Protein 2XN2 (pdb70)

GO terms:
  GO:0016052 carbohydrate catabolic process (P, IDA)
  GO:0004557 alpha-galactosidase activity (F, IDA)
  GO:1901545 response to raffinose (P, IEP)
  GO:0051289 protein homotetramerization (P, IDA)

Organism: Lactobacillus acidophilus (strain ATCC 700396 / NCK56 / N2 / NCFM) (NCBI:txid272621)

B-factor: mean 16.44, std 12.88, range [2.27, 115.55]

CATH classification: 2.70.98.60 (+2 more: 3.20.20.70, 2.60.40.1180)

InterPro domains:
  IPR000111 Glycoside hydrolase family 27/36, conserved site [PS00512] (363-378)
  IPR002252 Glycoside hydrolase family 36 [PIRSF005536] (5-730)
  IPR002252 Glycoside hydrolase family 36 [PR00743] (245-260)
  IPR002252 Glycoside hydrolase family 36 [PR00743] (296-316)
  IPR002252 Glycoside hydrolase family 36 [PR00743] (334-348)
  IPR002252 Glycoside hydrolase family 36 [PR00743] (362-377)
  IPR002252 Glycoside hydrolase family 36 [PR00743] (412-434)
  IPR002252 Glycoside hydrolase family 36 [PR00743] (470-485)
  IPR002252 Glycoside hydrolase family 36 [PR00743] (524-540)
  IPR002252 Glycoside hydrolase family 36 [PR00743] (549-565)
  IPR002252 Glycoside hydrolase family 36 [cd14791] (333-631)
  IPR013780 Glycosyl hydrolase, all-beta [G3DSA:2.60.40.1180] (637-732)
  IPR013785 Aldolase-type TIM barrel [G3DSA:3.20.20.70] (314-636)
  IPR017853 Glycoside hydrolase superfamily [SSF51445] (329-668)
  IPR031704 Glycosyl hydrolase family 36, N-terminal [PF16875] (32-289)
  IPR031705 Glycosyl hydrolase family 36, C-terminal [PF16874] (651-728)
  IPR038417 Alpha-galactosidase, N-terminal domain superfamily [G3DSA:2.70.98.60] (1-313)
  IPR050985 Alpha-glycosidase and related enzymes [PTHR43053] (74-631)

Structure (mmCIF, N/CA/C/O backbone):
data_2XN2
#
_entry.id   2XN2
#
_cell.length_a   91.610
_cell.length_b   126.700
_cell.length_c   148.360
_cell.angle_alpha   90.00
_cell.angle_beta   90.00
_cell.angle_gamma   90.00
#
_symmetry.space_group_name_H-M   'I 2 2 2'
#
loop_
_entity.id
_entity.type
_entity.pdbx_description
1 polymer ALPHA-GALACTOSIDASE
2 non-polymer alpha-D-galactopyranose
3 non-polymer IMIDAZOLE
4 non-polymer GLYCEROL
5 water water
#
loop_
_atom_site.group_PDB
_atom_site.id
_atom_site.type_symbol
_atom_site.label_atom_id
_atom_site.label_alt_id
_atom_site.label_comp_id
_atom_site.label_asym_id
_atom_site.label_entity_id
_atom_site.label_seq_id
_atom_site.pdbx_PDB_ins_code
_atom_site.Cartn_x
_atom_site.Cartn_y
_atom_site.Cartn_z
_atom_site.occupancy
_atom_site.B_iso_or_equiv
_atom_site.auth_seq_id
_atom_site.auth_comp_id
_atom_site.auth_asym_id
_atom_site.auth_atom_id
_atom_site.pdbx_PDB_model_num
ATOM 1 N N . ASN A 1 4 ? -6.508 23.758 -24.404 1.00 44.65 4 ASN A N 1
ATOM 2 C CA . ASN A 1 4 ? -5.193 23.903 -23.793 1.00 39.57 4 ASN A CA 1
ATOM 3 C C . ASN A 1 4 ? -5.119 25.273 -23.085 1.00 19.94 4 ASN A C 1
ATOM 4 O O . ASN A 1 4 ? -5.760 25.453 -22.064 1.00 24.65 4 ASN A O 1
ATOM 14 N N . LEU A 1 5 ? -4.346 26.228 -23.602 1.00 9.91 5 LEU A N 1
ATOM 15 C CA . LEU A 1 5 ? -4.233 27.527 -22.932 1.00 10.03 5 LEU A CA 1
ATOM 16 C C . LEU A 1 5 ? -5.234 28.559 -23.446 1.00 13.17 5 LEU A C 1
ATOM 17 O O . LEU A 1 5 ? -5.505 29.569 -22.779 1.00 13.97 5 LEU A O 1
ATOM 33 N N . ILE A 1 6 ? -5.756 28.333 -24.634 1.00 8.53 6 ILE A N 1
ATOM 34 C CA . ILE A 1 6 ? -6.634 29.312 -25.272 1.00 8.50 6 ILE A CA 1
ATOM 35 C C . ILE A 1 6 ? -7.909 28.639 -25.736 1.00 12.70 6 ILE A C 1
ATOM 36 O O . ILE A 1 6 ? -7.851 27.601 -26.404 1.00 13.53 6 ILE A O 1
ATOM 52 N N . LYS A 1 7 ? -9.046 29.227 -25.365 1.00 7.15 7 LYS A N 1
ATOM 53 C CA . LYS A 1 7 ? -10.369 28.714 -25.744 1.00 10.33 7 LYS A CA 1
ATOM 54 C C . LYS A 1 7 ? -11.191 29.819 -26.405 1.00 12.14 7 LYS A C 1
ATOM 55 O O . LYS A 1 7 ? -11.147 30.983 -25.990 1.00 12.10 7 LYS A O 1
ATOM 74 N N . PHE A 1 8 ? -11.977 29.439 -27.400 1.00 10.28 8 PHE A N 1
ATOM 75 C CA . PHE A 1 8 ? -13.002 30.318 -27.965 1.00 9.60 8 PHE A CA 1
ATOM 76 C C . PHE A 1 8 ? -14.357 29.662 -27.773 1.00 12.63 8 PHE A C 1
ATOM 77 O O . PHE A 1 8 ? -14.567 28.533 -28.199 1.00 12.00 8 PHE A O 1
ATOM 94 N N . ASP A 1 9 ? -15.270 30.380 -27.108 1.00 9.65 9 ASP A N 1
ATOM 95 C CA . ASP A 1 9 ? -16.643 29.953 -26.901 1.00 11.49 9 ASP A CA 1
ATOM 96 C C . ASP A 1 9 ? -17.473 30.648 -27.955 1.00 13.47 9 ASP A C 1
ATOM 97 O O . ASP A 1 9 ? -17.701 31.863 -27.867 1.00 12.61 9 ASP A O 1
ATOM 106 N N . ASP A 1 10 ? -17.918 29.862 -28.950 1.00 12.45 10 ASP A N 1
ATOM 107 C CA . ASP A 1 10 ? -18.623 30.407 -30.088 1.00 18.49 10 ASP A CA 1
ATOM 108 C C . ASP A 1 10 ? -20.099 30.743 -29.785 1.00 17.42 10 ASP A C 1
ATOM 109 O O . ASP A 1 10 ? -20.764 31.377 -30.590 1.00 24.26 10 ASP A O 1
ATOM 118 N N . GLN A 1 11 ? -20.586 30.370 -28.617 1.00 15.26 11 GLN A N 1
ATOM 119 C CA . GLN A 1 11 ? -21.939 30.755 -28.225 1.00 19.25 11 GLN A CA 1
ATOM 120 C C . GLN A 1 11 ? -21.958 32.147 -27.614 1.00 19.78 11 GLN A C 1
ATOM 121 O O . GLN A 1 11 ? -22.745 32.997 -28.029 1.00 21.10 11 GLN A O 1
ATOM 135 N N . ASN A 1 12 ? -21.099 32.408 -26.634 1.00 16.10 12 ASN A N 1
ATOM 136 C CA A ASN A 1 12 ? -21.093 33.739 -26.031 0.45 14.24 12 ASN A CA 1
ATOM 137 C CA B ASN A 1 12 ? -21.071 33.719 -26.012 0.55 13.97 12 ASN A CA 1
ATOM 138 C C . ASN A 1 12 ? -20.069 34.672 -26.659 1.00 13.16 12 ASN A C 1
ATOM 139 O O . ASN A 1 12 ? -19.990 35.836 -26.278 1.00 13.68 12 ASN A O 1
ATOM 160 N N . LYS A 1 13 ? -19.326 34.156 -27.626 1.00 10.81 13 LYS A N 1
ATOM 161 C CA . LYS A 1 13 ? -18.349 34.922 -28.396 1.00 10.22 13 LYS A CA 1
ATOM 162 C C . LYS A 1 13 ? -17.245 35.503 -27.488 1.00 8.83 13 LYS A C 1
ATOM 163 O O . LYS A 1 13 ? -16.923 36.668 -27.570 1.00 11.67 13 LYS A O 1
ATOM 182 N N . VAL A 1 14 ? -16.662 34.645 -26.666 1.00 7.20 14 VAL A N 1
ATOM 183 C CA . VAL A 1 14 ? -15.642 35.019 -25.691 1.00 7.56 14 VAL A CA 1
ATOM 184 C C . VAL A 1 14 ? -14.383 34.183 -25.904 1.00 11.56 14 VAL A C 1
ATOM 185 O O . VAL A 1 14 ? -14.469 32.962 -26.075 1.00 10.16 14 VAL A O 1
ATOM 198 N N . PHE A 1 15 ? -13.237 34.860 -25.965 1.00 8.32 15 PHE A N 1
ATOM 199 C CA . PHE A 1 15 ? -11.935 34.228 -26.031 1.00 6.74 15 PHE A CA 1
ATOM 200 C C . PHE A 1 15 ? -11.296 34.285 -24.635 1.00 7.71 15 PHE A C 1
ATOM 201 O O . PHE A 1 15 ? -11.330 35.327 -23.973 1.00 8.61 15 PHE A O 1
ATOM 218 N N . HIS A 1 16 ? -10.699 33.193 -24.208 1.00 8.14 16 HIS A N 1
ATOM 219 C CA . HIS A 1 16 ? -10.094 33.097 -22.856 1.00 8.14 16 HIS A CA 1
ATOM 220 C C . HIS A 1 16 ? -8.722 32.520 -23.003 1.00 10.00 16 HIS A C 1
ATOM 221 O O . HIS A 1 16 ? -8.586 31.379 -23.395 1.00 9.12 16 HIS A O 1
ATOM 234 N N . LEU A 1 17 ? -7.688 33.307 -22.682 1.00 8.74 17 LEU A N 1
ATOM 235 C CA . LEU A 1 17 ? -6.345 32.801 -22.598 1.00 9.99 17 LEU A CA 1
ATOM 236 C C . LEU A 1 17 ? -6.059 32.588 -21.113 1.00 10.08 17 LEU A C 1
ATOM 237 O O . LEU A 1 17 ? -6.184 33.525 -20.323 1.00 9.03 17 LEU A O 1
ATOM 253 N N . HIS A 1 18 ? -5.681 31.382 -20.713 1.00 9.74 18 HIS A N 1
ATOM 254 C CA . HIS A 1 18 ? -5.380 31.186 -19.306 1.00 9.59 18 HIS A CA 1
ATOM 255 C C . HIS A 1 18 ? -4.395 30.091 -18.989 1.00 8.04 18 HIS A C 1
ATOM 256 O O . HIS A 1 18 ? -4.182 29.152 -19.781 1.00 11.06 18 HIS A O 1
ATOM 269 N N . ASN A 1 19 ? -3.722 30.285 -17.861 1.00 9.29 19 ASN A N 1
ATOM 270 C CA . ASN A 1 19 ? -2.836 29.268 -17.318 1.00 9.41 19 ASN A CA 1
ATOM 271 C C . ASN A 1 19 ? -3.059 29.248 -15.801 1.00 10.65 19 ASN A C 1
ATOM 272 O O . ASN A 1 19 ? -4.081 29.746 -15.338 1.00 10.26 19 ASN A O 1
ATOM 283 N N . LYS A 1 20 ? -2.150 28.663 -15.022 1.00 11.92 20 LYS A N 1
ATOM 284 C CA . LYS A 1 20 ? -2.368 28.633 -13.574 1.00 13.23 20 LYS A CA 1
ATOM 285 C C . LYS A 1 20 ? -2.231 30.000 -12.900 1.00 15.47 20 LYS A C 1
ATOM 286 O O . LYS A 1 20 ? -2.708 30.168 -11.766 1.00 13.41 20 LYS A O 1
ATOM 305 N N . GLN A 1 21 ? -1.569 30.961 -13.558 1.00 8.90 21 GLN A N 1
ATOM 306 C CA . GLN A 1 21 ? -1.302 32.267 -12.994 1.00 9.44 21 GLN A CA 1
ATOM 307 C C . GLN A 1 21 ? -2.264 33.371 -13.449 1.00 9.80 21 GLN A C 1
ATOM 308 O O . GLN A 1 21 ? -2.669 34.207 -12.631 1.00 11.60 21 GLN A O 1
ATOM 322 N N . ILE A 1 22 ? -2.591 33.396 -14.748 1.00 7.83 22 ILE A N 1
ATOM 323 C CA . ILE A 1 22 ? -3.318 34.526 -15.329 1.00 7.68 22 ILE A CA 1
ATOM 324 C C . ILE A 1 22 ? -4.493 34.091 -16.192 1.00 6.79 22 ILE A C 1
ATOM 325 O O . ILE A 1 22 ? -4.505 32.966 -16.722 1.00 7.34 22 ILE A O 1
ATOM 341 N N . SER A 1 23 ? -5.487 34.979 -16.307 1.00 7.87 23 SER A N 1
ATOM 342 C CA . SER A 1 23 ? -6.533 34.905 -17.319 1.00 7.60 23 SER A CA 1
ATOM 343 C C . SER A 1 23 ? -6.577 36.235 -18.077 1.00 10.00 23 SER A C 1
ATOM 344 O O . SER A 1 23 ? -6.349 37.303 -17.468 1.00 8.36 23 SER A O 1
ATOM 352 N N . TYR A 1 24 ? -6.853 36.147 -19.379 1.00 7.69 24 TYR A N 1
ATOM 353 C CA . TYR A 1 24 ? -7.091 37.287 -20.248 1.00 7.55 24 TYR A CA 1
ATOM 354 C C . TYR A 1 24 ? -8.355 36.950 -21.011 1.00 9.17 24 TYR A C 1
ATOM 355 O O . TYR A 1 24 ? -8.436 35.892 -21.656 1.00 8.89 24 TYR A O 1
ATOM 373 N N . LEU A 1 25 ? -9.358 37.816 -20.899 1.00 7.70 25 LEU A N 1
ATOM 374 C CA . LEU A 1 25 ? -10.672 37.603 -21.514 1.00 7.90 25 LEU A CA 1
ATOM 375 C C . LEU A 1 25 ? -11.019 38.760 -22.436 1.00 8.48 25 LEU A C 1
ATOM 376 O O . LEU A 1 25 ? -10.878 39.942 -22.049 1.00 7.70 25 LEU A O 1
ATOM 392 N N . LEU A 1 26 ? -11.430 38.425 -23.656 1.00 7.11 26 LEU A N 1
ATOM 393 C CA . LEU A 1 26 ? -11.959 39.411 -24.596 1.00 8.45 26 LEU A CA 1
ATOM 394 C C . LEU A 1 26 ? -13.197 38.852 -25.272 1.00 8.11 26 LEU A C 1
ATOM 395 O O . LEU A 1 26 ? -13.392 37.645 -25.302 1.00 8.06 26 LEU A O 1
ATOM 411 N N . SER A 1 27 ? -14.015 39.727 -25.835 1.00 7.00 27 SER A N 1
ATOM 412 C CA . SER A 1 27 ? -15.247 39.268 -26.459 1.00 5.56 27 SER A CA 1
ATOM 413 C C . SER A 1 27 ? -15.568 39.988 -27.755 1.00 7.61 27 SER A C 1
ATOM 414 O O . SER A 1 27 ? -14.988 41.029 -28.064 1.00 8.56 27 SER A O 1
ATOM 422 N N . ILE A 1 28 ? -16.505 39.417 -28.512 1.00 7.56 28 ILE A N 1
ATOM 423 C CA . ILE A 1 28 ? -17.028 40.082 -29.695 1.00 7.57 28 ILE A CA 1
ATOM 424 C C . ILE A 1 28 ? -18.367 40.705 -29.300 1.00 11.66 28 ILE A C 1
ATOM 425 O O . ILE A 1 28 ? -19.349 39.991 -29.057 1.00 11.74 28 ILE A O 1
ATOM 441 N N . GLU A 1 29 ? -18.412 42.035 -29.277 1.00 10.33 29 GLU A N 1
ATOM 442 C CA . GLU A 1 29 ? -19.605 42.808 -28.899 1.00 8.55 29 GLU A CA 1
ATOM 443 C C . GLU A 1 29 ? -20.369 43.297 -30.156 1.00 9.13 29 GLU A C 1
ATOM 444 O O . GLU A 1 29 ? -19.965 43.032 -31.296 1.00 9.96 29 GLU A O 1
ATOM 456 N N . ASP A 1 30 ? -21.461 44.015 -29.941 1.00 10.46 30 ASP A N 1
ATOM 457 C CA . ASP A 1 30 ? -22.272 44.538 -31.037 1.00 10.27 30 ASP A CA 1
ATOM 458 C C . ASP A 1 30 ? -21.429 45.173 -32.138 1.00 11.73 30 ASP A C 1
ATOM 459 O O . ASP A 1 30 ? -20.436 45.864 -31.855 1.00 10.38 30 ASP A O 1
ATOM 468 N N . GLY A 1 31 ? -21.847 44.977 -33.395 1.00 10.70 31 GLY A N 1
ATOM 469 C CA . GLY A 1 31 ? -21.130 45.528 -34.527 1.00 13.38 31 GLY A CA 1
ATOM 470 C C . GLY A 1 31 ? -19.762 44.932 -34.760 1.00 10.68 31 GLY A C 1
ATOM 471 O O . GLY A 1 31 ? -18.920 45.555 -35.431 1.00 11.75 31 GLY A O 1
ATOM 475 N N . GLY A 1 32 ? -19.529 43.744 -34.221 1.00 10.95 32 GLY A N 1
ATOM 476 C CA . GLY A 1 32 ? -18.247 43.082 -34.351 1.00 9.04 32 GLY A CA 1
ATOM 477 C C . GLY A 1 32 ? -17.144 43.842 -33.647 1.00 11.12 32 GLY A C 1
ATOM 478 O O . GLY A 1 32 ? -16.006 43.894 -34.117 1.00 9.64 32 GLY A O 1
ATOM 482 N N . THR A 1 33 ? -17.470 44.481 -32.527 1.00 8.28 33 THR A N 1
ATOM 483 C CA . THR A 1 33 ? -16.506 45.319 -31.843 1.00 7.72 33 THR A CA 1
ATOM 484 C C . THR A 1 33 ? -15.728 44.447 -30.841 1.00 9.96 33 THR A C 1
ATOM 485 O O . THR A 1 33 ? -16.335 43.780 -30.014 1.00 11.78 33 THR A O 1
ATOM 496 N N . LEU A 1 34 ? -14.403 44.454 -30.912 1.00 9.16 34 LEU A N 1
ATOM 497 C CA . LEU A 1 34 ? -13.603 43.597 -30.050 1.00 7.59 34 LEU A CA 1
ATOM 498 C C . LEU A 1 34 ? -13.367 44.265 -28.695 1.00 8.07 34 LEU A C 1
ATOM 499 O O . LEU A 1 34 ? -12.660 45.248 -28.599 1.00 9.16 34 LEU A O 1
ATOM 515 N N . SER A 1 35 ? -13.930 43.654 -27.659 1.00 7.11 35 SER A N 1
ATOM 516 C CA . SER A 1 35 ? -14.015 44.266 -26.337 1.00 7.02 35 SER A CA 1
ATOM 517 C C . SER A 1 35 ? -13.042 43.619 -25.377 1.00 10.37 35 SER A C 1
ATOM 518 O O . SER A 1 35 ? -12.873 42.399 -25.351 1.00 11.46 35 SER A O 1
ATOM 526 N N . HIS A 1 36 ? -12.421 44.440 -24.543 1.00 8.11 36 HIS A N 1
ATOM 527 C CA . HIS A 1 36 ? -11.539 43.919 -23.508 1.00 8.67 36 HIS A CA 1
ATOM 528 C C . HIS A 1 36 ? -12.310 43.691 -22.220 1.00 10.82 36 HIS A C 1
ATOM 529 O O . HIS A 1 36 ? -12.922 44.646 -21.684 1.00 9.06 36 HIS A O 1
ATOM 542 N N . LEU A 1 37 ? -12.301 42.455 -21.712 1.00 8.31 37 LEU A N 1
ATOM 543 C CA . LEU A 1 37 ? -13.026 42.156 -20.482 1.00 7.65 37 LEU A CA 1
ATOM 544 C C . LEU A 1 37 ? -12.168 42.142 -19.224 1.00 8.93 37 LEU A C 1
ATOM 545 O O . LEU A 1 37 ? -12.578 42.707 -18.174 1.00 8.04 37 LEU A O 1
ATOM 561 N N . TYR A 1 38 ? -10.996 41.526 -19.298 1.00 9.23 38 TYR A N 1
ATOM 562 C CA . TYR A 1 38 ? -10.221 41.257 -18.086 1.00 8.81 38 TYR A CA 1
ATOM 563 C C . TYR A 1 38 ? -8.831 40.769 -18.380 1.00 9.87 38 TYR A C 1
ATOM 564 O O . TYR A 1 38 ? -8.610 40.026 -19.327 1.00 8.83 38 TYR A O 1
ATOM 582 N N . PHE A 1 39 ? -7.892 41.184 -17.546 1.00 8.06 39 PHE A N 1
ATOM 583 C CA . PHE A 1 39 ? -6.557 40.588 -17.469 1.00 6.61 39 PHE A CA 1
ATOM 584 C C . PHE A 1 39 ? -6.169 40.647 -16.009 1.00 6.79 39 PHE A C 1
ATOM 585 O O . PHE A 1 39 ? -6.276 41.684 -15.370 1.00 8.45 39 PHE A O 1
ATOM 602 N N . GLY A 1 40 ? -5.730 39.529 -15.469 1.00 7.02 40 GLY A N 1
ATOM 603 C CA . GLY A 1 40 ? -5.421 39.458 -14.044 1.00 9.93 40 GLY A CA 1
ATOM 604 C C . GLY A 1 40 ? -5.252 38.044 -13.597 1.00 8.78 40 GLY A C 1
ATOM 605 O O . GLY A 1 40 ? -4.949 37.153 -14.394 1.00 9.56 40 GLY A O 1
ATOM 609 N N . GLY A 1 41 ? -5.447 37.789 -12.302 1.00 8.07 41 GLY A N 1
ATOM 610 C CA . GLY A 1 41 ? -5.296 36.445 -11.789 1.00 7.52 41 GLY A CA 1
ATOM 611 C C . GLY A 1 41 ? -6.227 35.445 -12.492 1.00 8.05 41 GLY A C 1
ATOM 612 O O . GLY A 1 41 ? -7.338 35.800 -12.919 1.00 9.17 41 GLY A O 1
ATOM 616 N N . ALA A 1 42 ? -5.788 34.192 -12.608 1.00 7.91 42 ALA A N 1
ATOM 617 C CA . ALA A 1 42 ? -6.533 33.175 -13.351 1.00 9.99 42 ALA A CA 1
ATOM 618 C C . ALA A 1 42 ? -7.898 32.835 -12.770 1.00 9.00 42 ALA A C 1
ATOM 619 O O . ALA A 1 42 ? -8.087 32.788 -11.548 1.00 11.67 42 ALA A O 1
ATOM 626 N N . VAL A 1 43 ? -8.840 32.593 -13.678 1.00 7.93 43 VAL A N 1
ATOM 627 C CA . VAL A 1 43 ? -10.116 31.964 -13.331 1.00 9.28 43 VAL A CA 1
ATOM 628 C C . VAL A 1 43 ? -10.348 30.761 -14.245 1.00 11.85 43 VAL A C 1
ATOM 629 O O . VAL A 1 43 ? -9.885 30.736 -15.383 1.00 10.37 43 VAL A O 1
ATOM 642 N N . LYS A 1 44 ? -11.076 29.773 -13.744 1.00 9.92 44 LYS A N 1
ATOM 643 C CA . LYS A 1 44 ? -11.274 28.539 -14.512 1.00 11.51 44 LYS A CA 1
ATOM 644 C C . LYS A 1 44 ? -12.286 28.743 -15.644 1.00 12.85 44 LYS A C 1
ATOM 645 O O . LYS A 1 44 ? -12.155 28.148 -16.734 1.00 15.93 44 LYS A O 1
ATOM 664 N N . ASN A 1 45 ? -13.311 29.560 -15.399 1.00 11.99 45 ASN A N 1
ATOM 665 C CA . ASN A 1 45 ? -14.416 29.737 -16.322 1.00 12.40 45 ASN A CA 1
ATOM 666 C C . ASN A 1 45 ? -14.912 31.168 -16.313 1.00 14.76 45 ASN A C 1
ATOM 667 O O . ASN A 1 45 ? -14.544 31.954 -15.444 1.00 12.88 45 ASN A O 1
ATOM 678 N N . TYR A 1 46 ? -15.714 31.510 -17.311 1.00 13.70 46 TYR A N 1
ATOM 679 C CA . TYR A 1 46 ? -16.305 32.839 -17.429 1.00 10.39 46 TYR A CA 1
ATOM 680 C C . TYR A 1 46 ? -17.789 32.657 -17.747 1.00 16.52 46 TYR A C 1
ATOM 681 O O . TYR A 1 46 ? -18.149 31.806 -18.561 1.00 16.80 46 TYR A O 1
ATOM 699 N N . ASN A 1 47 ? -18.645 33.436 -17.077 1.00 11.21 47 ASN A N 1
ATOM 700 C CA . ASN A 1 47 ? -20.080 33.271 -17.206 1.00 11.97 47 ASN A CA 1
ATOM 701 C C . ASN A 1 47 ? -20.826 34.579 -17.481 1.00 11.67 47 ASN A C 1
ATOM 702 O O . ASN A 1 47 ? -21.880 34.838 -16.893 1.00 13.86 47 ASN A O 1
ATOM 713 N N . ASN A 1 48 ? -20.258 35.419 -18.354 1.00 10.38 48 ASN A N 1
ATOM 714 C CA . ASN A 1 48 ? -20.932 36.599 -18.922 1.00 12.55 48 ASN A CA 1
ATOM 715 C C . ASN A 1 48 ? -21.156 37.761 -17.960 1.00 11.34 48 ASN A C 1
ATOM 716 O O . ASN A 1 48 ? -21.836 38.735 -18.307 1.00 15.36 48 ASN A O 1
ATOM 727 N N . GLN A 1 49 ? -20.530 37.701 -16.792 1.00 9.26 49 GLN A N 1
ATOM 728 C CA . GLN A 1 49 ? -20.792 38.697 -15.762 1.00 10.04 49 GLN A CA 1
ATOM 729 C C . GLN A 1 49 ? -20.033 40.021 -15.984 1.00 12.57 49 GLN A C 1
ATOM 730 O O . GLN A 1 49 ? -20.207 40.959 -15.184 1.00 13.72 49 GLN A O 1
ATOM 744 N N . LEU A 1 50 ? -19.144 40.084 -16.991 1.00 9.52 50 LEU A N 1
ATOM 745 C CA . LEU A 1 50 ? -18.469 41.333 -17.320 1.00 10.22 50 LEU A CA 1
ATOM 746 C C . LEU A 1 50 ? -19.012 41.979 -18.591 1.00 11.39 50 LEU A C 1
ATOM 747 O O . LEU A 1 50 ? -18.399 42.892 -19.158 1.00 11.93 50 LEU A O 1
ATOM 763 N N . LYS A 1 51 ? -20.199 41.566 -18.994 1.00 10.14 51 LYS A N 1
ATOM 764 C CA . LYS A 1 51 ? -20.888 42.285 -20.072 1.00 12.31 51 LYS A CA 1
ATOM 765 C C . LYS A 1 51 ? -21.016 43.771 -19.667 1.00 12.42 51 LYS A C 1
ATOM 766 O O . LYS A 1 51 ? -21.528 44.094 -18.595 1.00 12.76 51 LYS A O 1
ATOM 785 N N . TYR A 1 52 ? -20.534 44.678 -20.513 1.00 11.43 52 TYR A N 1
ATOM 786 C CA . TYR A 1 52 ? -20.486 46.110 -20.154 1.00 10.46 52 TYR A CA 1
ATOM 787 C C . TYR A 1 52 ? -21.872 46.695 -20.028 1.00 10.31 52 TYR A C 1
ATOM 788 O O . TYR A 1 52 ? -22.739 46.431 -20.872 1.00 11.47 52 TYR A O 1
ATOM 806 N N . PRO A 1 53 ? -22.115 47.476 -18.965 1.00 9.73 53 PRO A N 1
ATOM 807 C CA . PRO A 1 53 ? -23.459 48.030 -18.855 1.00 12.25 53 PRO A CA 1
ATOM 808 C C . PRO A 1 53 ? -23.844 48.854 -20.080 1.00 10.58 53 PRO A C 1
ATOM 809 O O . PRO A 1 53 ? -23.019 49.562 -20.661 1.00 15.04 53 PRO A O 1
ATOM 820 N N . ARG A 1 54 ? -25.115 48.773 -20.435 1.00 12.34 54 ARG A N 1
ATOM 821 C CA . ARG A 1 54 ? -25.646 49.517 -21.589 1.00 12.17 54 ARG A CA 1
ATOM 822 C C . ARG A 1 54 ? -26.332 50.789 -21.105 1.00 13.34 54 ARG A C 1
ATOM 823 O O . ARG A 1 54 ? -27.383 50.756 -20.448 1.00 17.29 54 ARG A O 1
ATOM 844 N N . LEU A 1 55 ? -25.695 51.928 -21.350 1.00 12.10 55 LEU A N 1
ATOM 845 C CA . LEU A 1 55 ? -26.214 53.217 -20.907 1.00 12.32 55 LEU A CA 1
ATOM 846 C C . LEU A 1 55 ? -26.164 54.165 -22.097 1.00 9.47 55 LEU A C 1
ATOM 847 O O . LEU A 1 55 ? -25.217 54.131 -22.891 1.00 10.04 55 LEU A O 1
ATOM 863 N N . ASP A 1 56 ? -27.190 55.006 -22.209 1.00 8.99 56 ASP A N 1
ATOM 864 C CA . ASP A 1 56 ? -27.191 56.136 -23.149 1.00 9.13 56 ASP A CA 1
ATOM 865 C C . ASP A 1 56 ? -26.325 57.243 -22.544 1.00 10.36 56 ASP A C 1
ATOM 866 O O . ASP A 1 56 ? -26.715 57.919 -21.580 1.00 12.80 56 ASP A O 1
ATOM 875 N N . ARG A 1 57 ? -25.125 57.417 -23.112 1.00 8.04 57 ARG A N 1
ATOM 876 C CA . ARG A 1 57 ? -24.152 58.388 -22.618 1.00 8.40 57 ARG A CA 1
ATOM 877 C C . ARG A 1 57 ? -24.161 59.550 -23.602 1.00 10.80 57 ARG A C 1
ATOM 878 O O . ARG A 1 57 ? -23.815 59.371 -24.752 1.00 10.01 57 ARG A O 1
ATOM 899 N N . GLY A 1 58 ? -24.533 60.739 -23.130 1.00 7.66 58 GLY A N 1
ATOM 900 C CA . GLY A 1 58 ? -24.575 61.916 -23.990 1.00 7.48 58 GLY A CA 1
ATOM 901 C C . GLY A 1 58 ? -23.291 62.141 -24.771 1.00 8.60 58 GLY A C 1
ATOM 902 O O . GLY A 1 58 ? -22.181 62.128 -24.199 1.00 8.33 58 GLY A O 1
ATOM 906 N N . PHE A 1 59 ? -23.461 62.279 -26.094 1.00 7.59 59 PHE A N 1
ATOM 907 C CA . PHE A 1 59 ? -22.405 62.604 -27.063 1.00 6.83 59 PHE A CA 1
ATOM 908 C C . PHE A 1 59 ? -21.509 61.411 -27.394 1.00 7.08 59 PHE A C 1
ATOM 909 O O . PHE A 1 59 ? -20.545 61.547 -28.156 1.00 9.78 59 PHE A O 1
ATOM 926 N N . SER A 1 60 ? -21.825 60.240 -26.834 1.00 8.32 60 SER A N 1
ATOM 927 C CA . SER A 1 60 ? -21.145 58.989 -27.239 1.00 8.45 60 SER A CA 1
ATOM 928 C C . SER A 1 60 ? -22.051 58.284 -28.227 1.00 10.37 60 SER A C 1
ATOM 929 O O . SER A 1 60 ? -23.020 57.595 -27.835 1.00 9.72 60 SER A O 1
ATOM 937 N N . GLY A 1 61 ? -21.764 58.507 -29.498 1.00 9.75 61 GLY A N 1
ATOM 938 C CA . GLY A 1 61 ? -22.633 58.055 -30.569 1.00 9.57 61 GLY A CA 1
ATOM 939 C C . GLY A 1 61 ? -22.513 56.591 -30.917 1.00 9.85 61 GLY A C 1
ATOM 940 O O . GLY A 1 61 ? -21.766 55.826 -30.284 1.00 10.08 61 GLY A O 1
ATOM 944 N N . ASN A 1 62 ? -23.271 56.202 -31.927 1.00 8.57 62 ASN A N 1
ATOM 945 C CA . ASN A 1 62 ? -23.641 54.798 -32.090 1.00 9.19 62 ASN A CA 1
ATOM 946 C C . ASN A 1 62 ? -23.158 54.169 -33.406 1.00 8.73 62 ASN A C 1
ATOM 947 O O . ASN A 1 62 ? -22.495 54.817 -34.218 1.00 9.33 62 ASN A O 1
ATOM 958 N N . LEU A 1 63 ? -23.426 52.874 -33.585 1.00 9.96 63 LEU A N 1
ATOM 959 C CA . LEU A 1 63 ? -23.022 52.176 -34.795 1.00 9.28 63 LEU A CA 1
ATOM 960 C C . LEU A 1 63 ? -23.777 52.708 -36.045 1.00 7.95 63 LEU A C 1
ATOM 961 O O . LEU A 1 63 ? -24.927 53.124 -35.966 1.00 9.98 63 LEU A O 1
ATOM 977 N N . PRO A 1 64 ? -23.150 52.620 -37.228 1.00 9.99 64 PRO A N 1
ATOM 978 C CA . PRO A 1 64 ? -23.872 53.030 -38.440 1.00 10.45 64 PRO A CA 1
ATOM 979 C C . PRO A 1 64 ? -25.195 52.278 -38.590 1.00 12.00 64 PRO A C 1
ATOM 980 O O . PRO A 1 64 ? -25.259 51.061 -38.371 1.00 13.48 64 PRO A O 1
ATOM 991 N N . GLU A 1 65 ? -26.246 53.030 -38.890 1.00 13.24 65 GLU A N 1
ATOM 992 C CA . GLU A 1 65 ? -27.600 52.506 -39.105 1.00 14.92 65 GLU A CA 1
ATOM 993 C C . GLU A 1 65 ? -28.274 51.948 -37.847 1.00 18.16 65 GLU A C 1
ATOM 994 O O . GLU A 1 65 ? -29.339 51.339 -37.916 1.00 21.01 65 GLU A O 1
ATOM 1006 N N . SER A 1 66 ? -27.646 52.120 -36.697 1.00 13.58 66 SER A N 1
ATOM 1007 C CA . SER A 1 66 ? -28.212 51.622 -35.474 1.00 12.29 66 SER A CA 1
ATOM 1008 C C . SER A 1 66 ? -29.163 52.621 -34.854 1.00 13.86 66 SER A C 1
ATOM 1009 O O . SER A 1 66 ? -28.950 53.832 -34.906 1.00 14.84 66 SER A O 1
ATOM 1017 N N . LEU A 1 67 ? -30.218 52.103 -34.247 1.00 12.14 67 LEU A N 1
ATOM 1018 C CA . LEU A 1 67 ? -31.103 52.911 -33.411 1.00 10.74 67 LEU A CA 1
ATOM 1019 C C . LEU A 1 67 ? -30.830 52.713 -31.918 1.00 17.46 67 LEU A C 1
ATOM 1020 O O . LEU A 1 67 ? -31.449 53.376 -31.090 1.00 15.13 67 LEU A O 1
ATOM 1036 N N . ASP A 1 68 ? -29.890 51.827 -31.569 1.00 11.15 68 ASP A N 1
ATOM 1037 C CA . ASP A 1 68 ? -29.588 51.555 -30.168 1.00 13.89 68 ASP A CA 1
ATOM 1038 C C . ASP A 1 68 ? -28.600 52.589 -29.607 1.00 12.70 68 ASP A C 1
ATOM 1039 O O . ASP A 1 68 ? -27.402 52.536 -29.890 1.00 13.54 68 ASP A O 1
ATOM 1048 N N . ARG A 1 69 ? -29.097 53.524 -28.809 1.00 8.79 69 ARG A N 1
ATOM 1049 C CA . ARG A 1 69 ? -28.234 54.553 -28.245 1.00 8.37 69 ARG A CA 1
ATOM 1050 C C . ARG A 1 69 ? -27.386 54.112 -27.064 1.00 10.04 69 ARG A C 1
ATOM 1051 O O . ARG A 1 69 ? -26.534 54.867 -26.626 1.00 13.71 69 ARG A O 1
ATOM 1072 N N . THR A 1 70 ? -27.602 52.883 -26.564 1.00 9.83 70 THR A N 1
ATOM 1073 C CA . THR A 1 70 ? -26.983 52.460 -25.342 1.00 10.85 70 THR A CA 1
ATOM 1074 C C . THR A 1 70 ? -25.724 51.642 -25.576 1.00 11.93 70 THR A C 1
ATOM 1075 O O . THR A 1 70 ? -25.121 51.154 -24.617 1.00 11.31 70 THR A O 1
ATOM 1086 N N . PHE A 1 71 ? -25.340 51.495 -26.838 1.00 9.41 71 PHE A N 1
ATOM 1087 C CA . PHE A 1 71 ? -24.064 50.876 -27.199 1.00 9.13 71 PHE A CA 1
ATOM 1088 C C . PHE A 1 71 ? -23.240 51.877 -28.005 1.00 9.74 71 PHE A C 1
ATOM 1089 O O . PHE A 1 71 ? -23.742 52.450 -28.995 1.00 9.35 71 PHE A O 1
ATOM 1106 N N . SER A 1 72 ? -21.996 52.092 -27.593 1.00 7.70 72 SER A N 1
ATOM 1107 C CA . SER A 1 72 ? -21.129 53.072 -28.256 1.00 8.91 72 SER A CA 1
ATOM 1108 C C . SER A 1 72 ? -19.669 52.617 -28.253 1.00 10.32 72 SER A C 1
ATOM 1109 O O . SER A 1 72 ? -19.109 52.236 -27.201 1.00 9.22 72 SER A O 1
ATOM 1117 N N . ARG A 1 73 ? -19.037 52.714 -29.416 1.00 9.35 73 ARG A N 1
ATOM 1118 C CA . ARG A 1 73 ? -17.587 52.494 -29.520 1.00 9.44 73 ARG A CA 1
ATOM 1119 C C . ARG A 1 73 ? -16.779 53.579 -28.795 1.00 11.26 73 ARG A C 1
ATOM 1120 O O . ARG A 1 73 ? -15.581 53.438 -28.658 1.00 9.48 73 ARG A O 1
ATOM 1141 N N . ASP A 1 74 ? -17.428 54.639 -28.319 1.00 6.98 74 ASP A N 1
ATOM 1142 C CA . ASP A 1 74 ? -16.755 55.683 -27.534 1.00 8.47 74 ASP A CA 1
ATOM 1143 C C . ASP A 1 74 ? -16.789 55.400 -26.036 1.00 11.16 74 ASP A C 1
ATOM 1144 O O . ASP A 1 74 ? -16.089 56.087 -25.276 1.00 11.76 74 ASP A O 1
ATOM 1153 N N . SER A 1 75 ? -17.608 54.438 -25.597 1.00 8.41 75 SER A N 1
ATOM 1154 C CA . SER A 1 75 ? -17.655 54.093 -24.156 1.00 7.54 75 SER A CA 1
ATOM 1155 C C . SER A 1 75 ? -17.145 52.685 -23.809 1.00 7.95 75 SER A C 1
ATOM 1156 O O . SER A 1 75 ? -16.498 52.511 -22.764 1.00 9.49 75 SER A O 1
ATOM 1164 N N . LEU A 1 76 ? -17.392 51.718 -24.697 1.00 8.29 76 LEU A N 1
ATOM 1165 C CA . LEU A 1 76 ? -17.009 50.307 -24.462 1.00 10.63 76 LEU A CA 1
ATOM 1166 C C . LEU A 1 76 ? -15.516 50.149 -24.282 1.00 9.18 76 LEU A C 1
ATOM 1167 O O . LEU A 1 76 ? -14.740 50.721 -25.008 1.00 8.67 76 LEU A O 1
ATOM 1183 N N . PRO A 1 77 ? -15.104 49.330 -23.328 1.00 7.06 77 PRO A N 1
ATOM 1184 C CA . PRO A 1 77 ? -13.680 48.985 -23.259 1.00 5.76 77 PRO A CA 1
ATOM 1185 C C . PRO A 1 77 ? -13.298 48.041 -24.382 1.00 7.55 77 PRO A C 1
ATOM 1186 O O . PRO A 1 77 ? -14.014 47.063 -24.631 1.00 9.72 77 PRO A O 1
ATOM 1197 N N . LYS A 1 78 ? -12.177 48.329 -25.043 1.00 8.89 78 LYS A N 1
ATOM 1198 C CA . LYS A 1 78 ? -11.844 47.663 -26.296 1.00 6.44 78 LYS A CA 1
ATOM 1199 C C . LYS A 1 78 ? -10.401 47.195 -26.317 1.00 5.39 78 LYS A C 1
ATOM 1200 O O . LYS A 1 78 ? -9.550 47.644 -25.555 1.00 8.26 78 LYS A O 1
ATOM 1219 N N . GLU A 1 79 ? -10.156 46.259 -27.234 1.00 7.41 79 GLU A N 1
ATOM 1220 C CA . GLU A 1 79 ? -8.846 45.698 -27.512 1.00 7.22 79 GLU A CA 1
ATOM 1221 C C . GLU A 1 79 ? -8.086 46.506 -28.565 1.00 5.75 79 GLU A C 1
ATOM 1222 O O . GLU A 1 79 ? -6.892 46.269 -28.776 1.00 7.81 79 GLU A O 1
ATOM 1234 N N . TYR A 1 80 ? -8.772 47.453 -29.208 1.00 7.24 80 TYR A N 1
ATOM 1235 C CA . TYR A 1 80 ? -8.188 48.258 -30.290 1.00 8.91 80 TYR A CA 1
ATOM 1236 C C . TYR A 1 80 ? -9.171 49.353 -30.632 1.00 8.05 80 TYR A C 1
ATOM 1237 O O . TYR A 1 80 ? -10.317 49.362 -30.159 1.00 10.01 80 TYR A O 1
ATOM 1255 N N . SER A 1 81 ? -8.750 50.291 -31.463 1.00 7.56 81 SER A N 1
ATOM 1256 C CA . SER A 1 81 ? -9.592 51.402 -31.869 1.00 7.52 81 SER A CA 1
ATOM 1257 C C . SER A 1 81 ? -8.954 52.108 -33.046 1.00 8.76 81 SER A C 1
ATOM 1258 O O . SER A 1 81 ? -7.775 51.891 -33.363 1.00 8.68 81 SER A O 1
ATOM 1266 N N . SER A 1 82 ? -9.737 52.975 -33.696 1.00 7.63 82 SER A N 1
ATOM 1267 C CA . SER A 1 82 ? -9.220 53.736 -34.830 1.00 5.83 82 SER A CA 1
ATOM 1268 C C . SER A 1 82 ? -9.872 55.111 -34.877 1.00 8.67 82 SER A C 1
ATOM 1269 O O . SER A 1 82 ? -10.874 55.354 -34.212 1.00 9.05 82 SER A O 1
ATOM 1277 N N . ALA A 1 83 ? -9.283 56.017 -35.652 1.00 8.90 83 ALA A N 1
ATOM 1278 C CA . ALA A 1 83 ? -10.040 57.203 -36.060 1.00 8.35 83 ALA A CA 1
ATOM 1279 C C . ALA A 1 83 ? -11.120 56.777 -37.036 1.00 8.71 83 ALA A C 1
ATOM 1280 O O . ALA A 1 83 ? -10.938 55.845 -37.843 1.00 9.44 83 ALA A O 1
ATOM 1287 N N . GLY A 1 84 ? -12.251 57.464 -36.985 1.00 9.83 84 GLY A N 1
ATOM 1288 C CA . GLY A 1 84 ? -13.311 57.265 -37.962 1.00 11.54 84 GLY A CA 1
ATOM 1289 C C . GLY A 1 84 ? -14.423 56.303 -37.562 1.00 10.32 84 GLY A C 1
ATOM 1290 O O . GLY A 1 84 ? -15.246 55.930 -38.404 1.00 12.93 84 GLY A O 1
ATOM 1294 N N . GLU A 1 85 ? -14.408 55.844 -36.316 1.00 7.80 85 GLU A N 1
ATOM 1295 C CA . GLU A 1 85 ? -15.395 54.839 -35.847 1.00 9.47 85 GLU A CA 1
ATOM 1296 C C . GLU A 1 85 ? -16.276 55.331 -34.704 1.00 13.18 85 GLU A C 1
ATOM 1297 O O . GLU A 1 85 ? -16.857 54.528 -33.990 1.00 11.52 85 GLU A O 1
ATOM 1309 N N . MET A 1 86 ? -16.325 56.637 -34.483 1.00 8.25 86 MET A N 1
ATOM 1310 C CA . MET A 1 86 ? -17.132 57.230 -33.390 1.00 9.32 86 MET A CA 1
ATOM 1311 C C . MET A 1 86 ? -16.535 56.938 -32.010 1.00 12.11 86 MET A C 1
ATOM 1312 O O . MET A 1 86 ? -17.240 56.707 -31.026 1.00 13.03 86 MET A O 1
ATOM 1326 N N . ASP A 1 87 ? -15.213 56.940 -31.958 1.00 8.62 87 ASP A N 1
ATOM 1327 C CA . ASP A 1 87 ? -14.486 56.823 -30.700 1.00 9.10 87 ASP A CA 1
ATOM 1328 C C . ASP A 1 87 ? -13.638 58.067 -30.588 1.00 9.18 87 ASP A C 1
ATOM 1329 O O . ASP A 1 87 ? -12.924 58.432 -31.537 1.00 11.98 87 ASP A O 1
ATOM 1338 N N . PHE A 1 88 ? -13.713 58.753 -29.448 1.00 7.93 88 PHE A N 1
ATOM 1339 C CA . PHE A 1 88 ? -12.960 59.979 -29.261 1.00 7.75 88 PHE A CA 1
ATOM 1340 C C . PHE A 1 88 ? -11.789 59.868 -28.264 1.00 8.37 88 PHE A C 1
ATOM 1341 O O . PHE A 1 88 ? -11.177 60.877 -27.898 1.00 10.63 88 PHE A O 1
ATOM 1358 N N . HIS A 1 89 ? -11.450 58.641 -27.879 1.00 6.71 89 HIS A N 1
ATOM 1359 C CA . HIS A 1 89 ? -10.185 58.368 -27.213 1.00 7.52 89 HIS A CA 1
ATOM 1360 C C . HIS A 1 89 ? -9.032 58.511 -28.194 1.00 10.10 89 HIS A C 1
ATOM 1361 O O . HIS A 1 89 ? -9.223 58.501 -29.412 1.00 9.10 89 HIS A O 1
ATOM 1374 N N . THR A 1 90 ? -7.807 58.610 -27.669 1.00 6.66 90 THR A N 1
ATOM 1375 C CA . THR A 1 90 ? -6.676 58.573 -28.583 1.00 8.15 90 THR A CA 1
ATOM 1376 C C . THR A 1 90 ? -6.652 57.194 -29.248 1.00 10.70 90 THR A C 1
ATOM 1377 O O . THR A 1 90 ? -6.632 56.148 -28.564 1.00 7.57 90 THR A O 1
ATOM 1388 N N . PRO A 1 91 ? -6.704 57.154 -30.580 1.00 7.13 91 PRO A N 1
ATOM 1389 C CA . PRO A 1 91 ? -6.949 55.874 -31.246 1.00 7.45 91 PRO A CA 1
ATOM 1390 C C . PRO A 1 91 ? -5.701 54.989 -31.396 1.00 7.72 91 PRO A C 1
ATOM 1391 O O . PRO A 1 91 ? -4.605 55.533 -31.517 1.00 7.60 91 PRO A O 1
ATOM 1402 N N . ALA A 1 92 ? -5.878 53.668 -31.402 1.00 8.04 92 ALA A N 1
ATOM 1403 C CA . ALA A 1 92 ? -4.729 52.783 -31.590 1.00 9.05 92 ALA A CA 1
ATOM 1404 C C . ALA A 1 92 ? -4.177 52.890 -33.006 1.00 10.51 92 ALA A C 1
ATOM 1405 O O . ALA A 1 92 ? -2.974 52.797 -33.196 1.00 8.15 92 ALA A O 1
ATOM 1412 N N . THR A 1 93 ? -5.040 53.085 -34.002 1.00 7.75 93 THR A N 1
ATOM 1413 C CA . THR A 1 93 ? -4.574 53.215 -35.373 1.00 7.16 93 THR A CA 1
ATOM 1414 C C . THR A 1 93 ? -5.286 54.338 -36.133 1.00 9.05 93 THR A C 1
ATOM 1415 O O . THR A 1 93 ? -6.445 54.666 -35.853 1.00 8.76 93 THR A O 1
ATOM 1426 N N . ILE A 1 94 ? -4.554 54.928 -37.074 1.00 6.82 94 ILE A N 1
ATOM 1427 C CA . ILE A 1 94 ? -5.074 55.961 -37.967 1.00 9.12 94 ILE A CA 1
ATOM 1428 C C . ILE A 1 94 ? -4.590 55.640 -39.373 1.00 8.82 94 ILE A C 1
ATOM 1429 O O . ILE A 1 94 ? -3.382 55.421 -39.585 1.00 9.80 94 ILE A O 1
ATOM 1445 N N . VAL A 1 95 ? -5.523 55.600 -40.324 1.00 8.94 95 VAL A N 1
ATOM 1446 C CA . VAL A 1 95 ? -5.242 55.292 -41.739 1.00 10.65 95 VAL A CA 1
ATOM 1447 C C . VAL A 1 95 ? -5.686 56.502 -42.567 1.00 14.38 95 VAL A C 1
ATOM 1448 O O . VAL A 1 95 ? -6.717 57.123 -42.283 1.00 12.35 95 VAL A O 1
ATOM 1461 N N . ARG A 1 96 ? -4.906 56.805 -43.595 1.00 9.81 96 ARG A N 1
ATOM 1462 C CA . ARG A 1 96 ? -5.272 57.816 -44.584 1.00 8.04 96 ARG A CA 1
ATOM 1463 C C . ARG A 1 96 ? -5.570 57.111 -45.900 1.00 12.45 96 ARG A C 1
ATOM 1464 O O . ARG A 1 96 ? -4.735 56.370 -46.439 1.00 13.37 96 ARG A O 1
ATOM 1485 N N . ASN A 1 97 ? -6.764 57.367 -46.429 1.00 10.61 97 ASN A N 1
ATOM 1486 C CA . ASN A 1 97 ? -7.224 56.711 -47.634 1.00 10.83 97 ASN A CA 1
ATOM 1487 C C . ASN A 1 97 ? -6.984 57.594 -48.861 1.00 12.13 97 ASN A C 1
ATOM 1488 O O . ASN A 1 97 ? -6.706 58.796 -48.736 1.00 10.67 97 ASN A O 1
ATOM 1499 N N . PRO A 1 98 ? -7.089 57.004 -50.053 1.00 11.05 98 PRO A N 1
ATOM 1500 C CA . PRO A 1 98 ? -6.926 57.781 -51.296 1.00 10.80 98 PRO A CA 1
ATOM 1501 C C . PRO A 1 98 ? -7.894 58.953 -51.409 1.00 13.34 98 PRO A C 1
ATOM 1502 O O . PRO A 1 98 ? -7.533 59.946 -52.030 1.00 13.41 98 PRO A O 1
ATOM 1513 N N . ASP A 1 99 ? -9.079 58.856 -50.811 1.00 10.87 99 ASP A N 1
ATOM 1514 C CA . ASP A 1 99 ? -10.026 59.977 -50.836 1.00 11.26 99 ASP A CA 1
ATOM 1515 C C . ASP A 1 99 ? -9.650 61.114 -49.880 1.00 12.89 99 ASP A C 1
ATOM 1516 O O . ASP A 1 99 ? -10.345 62.111 -49.841 1.00 12.31 99 ASP A O 1
ATOM 1525 N N . GLY A 1 100 ? -8.553 60.946 -49.132 1.00 11.93 100 GLY A N 1
ATOM 1526 C CA . GLY A 1 100 ? -8.060 61.958 -48.200 1.00 11.43 100 GLY A CA 1
ATOM 1527 C C . GLY A 1 100 ? -8.616 61.819 -46.792 1.00 12.31 100 GLY A C 1
ATOM 1528 O O . GLY A 1 100 ? -8.161 62.497 -45.900 1.00 12.22 100 GLY A O 1
ATOM 1532 N N . SER A 1 101 ? -9.590 60.934 -46.604 1.00 10.71 101 SER A N 1
ATOM 1533 C CA . SER A 1 101 ? -10.195 60.780 -45.284 1.00 9.35 101 SER A CA 1
ATOM 1534 C C . SER A 1 101 ? -9.272 59.998 -44.369 1.00 10.46 101 SER A C 1
ATOM 1535 O O . SER A 1 101 ? -8.363 59.298 -44.841 1.00 11.23 101 SER A O 1
ATOM 1543 N N . ASN A 1 102 ? -9.549 60.093 -43.078 1.00 10.33 102 ASN A N 1
ATOM 1544 C CA . ASN A 1 102 ? -8.910 59.275 -42.061 1.00 8.16 102 ASN A CA 1
ATOM 1545 C C . ASN A 1 102 ? -9.880 58.187 -41.569 1.00 11.44 102 ASN A C 1
ATOM 1546 O O . ASN A 1 102 ? -9.786 57.740 -40.440 1.00 15.81 102 ASN A O 1
ATOM 1557 N N . ALA A 1 103 ? -10.798 57.744 -42.414 1.00 10.47 103 ALA A N 1
ATOM 1558 C CA . ALA A 1 103 ? -11.779 56.731 -42.000 1.00 13.88 103 ALA A CA 1
ATOM 1559 C C . ALA A 1 103 ? -11.235 55.288 -41.946 1.00 12.19 103 ALA A C 1
ATOM 1560 O O . ALA A 1 103 ? -10.683 54.803 -42.919 1.00 11.20 103 ALA A O 1
ATOM 1567 N N . LEU A 1 104 ? -11.467 54.622 -40.810 1.00 12.13 104 LEU A N 1
ATOM 1568 C CA . LEU A 1 104 ? -11.290 53.160 -40.693 1.00 9.50 104 LEU A CA 1
ATOM 1569 C C . LEU A 1 104 ? -12.398 52.665 -39.764 1.00 10.98 104 LEU A C 1
ATOM 1570 O O . LEU A 1 104 ? -12.641 53.234 -38.695 1.00 11.60 104 LEU A O 1
ATOM 1586 N N . PHE A 1 105 ? -13.107 51.636 -40.181 1.00 7.59 105 PHE A N 1
ATOM 1587 C CA . PHE A 1 105 ? -14.153 51.041 -39.361 1.00 8.99 105 PHE A CA 1
ATOM 1588 C C . PHE A 1 105 ? -13.957 49.538 -39.347 1.00 10.28 105 PHE A C 1
ATOM 1589 O O . PHE A 1 105 ? -14.386 48.813 -40.270 1.00 11.08 105 PHE A O 1
ATOM 1606 N N . LEU A 1 106 ? -13.259 49.074 -38.331 1.00 10.43 106 LEU A N 1
ATOM 1607 C CA . LEU A 1 106 ? -12.920 47.659 -38.230 1.00 10.02 106 LEU A CA 1
ATOM 1608 C C . LEU A 1 106 ? -14.041 46.866 -37.541 1.00 10.99 106 LEU A C 1
ATOM 1609 O O . LEU A 1 106 ? -14.692 47.339 -36.616 1.00 14.59 106 LEU A O 1
ATOM 1625 N N . ALA A 1 107 ? -14.257 45.654 -38.031 1.00 10.50 107 ALA A N 1
ATOM 1626 C CA . ALA A 1 107 ? -15.238 44.735 -37.446 1.00 9.97 107 ALA A CA 1
ATOM 1627 C C . ALA A 1 107 ? -14.633 43.331 -37.457 1.00 9.55 107 ALA A C 1
ATOM 1628 O O . ALA A 1 107 ? -13.870 42.970 -38.348 1.00 10.55 107 ALA A O 1
ATOM 1635 N N . TYR A 1 108 ? -14.996 42.559 -36.439 1.00 9.13 108 TYR A N 1
ATOM 1636 C CA . TYR A 1 108 ? -14.510 41.189 -36.310 1.00 8.10 108 TYR A CA 1
ATOM 1637 C C . TYR A 1 108 ? -14.758 40.416 -37.593 1.00 9.59 108 TYR A C 1
ATOM 1638 O O . TYR A 1 108 ? -15.867 40.430 -38.141 1.00 10.09 108 TYR A O 1
ATOM 1656 N N . LYS A 1 109 ? -13.728 39.700 -38.032 1.00 9.26 109 LYS A N 1
ATOM 1657 C CA . LYS A 1 109 ? -13.847 38.821 -39.193 1.00 11.98 109 LYS A CA 1
ATOM 1658 C C . LYS A 1 109 ? -13.654 37.355 -38.808 1.00 10.37 109 LYS A C 1
ATOM 1659 O O . LYS A 1 109 ? -14.519 36.504 -39.130 1.00 12.21 109 LYS A O 1
ATOM 1678 N N . SER A 1 110 ? -12.544 37.037 -38.140 1.00 8.19 110 SER A N 1
ATOM 1679 C CA . SER A 1 110 ? -12.221 35.635 -37.846 1.00 8.85 110 SER A CA 1
ATOM 1680 C C . SER A 1 110 ? -11.165 35.518 -36.766 1.00 10.19 110 SER A C 1
ATOM 1681 O O . SER A 1 110 ? -10.758 36.512 -36.160 1.00 9.58 110 SER A O 1
ATOM 1689 N N . TYR A 1 111 ? -10.762 34.280 -36.479 1.00 9.76 111 TYR A N 1
ATOM 1690 C CA . TYR A 1 111 ? -9.738 34.015 -35.471 1.00 10.77 111 TYR A CA 1
ATOM 1691 C C . TYR A 1 111 ? -8.960 32.764 -35.884 1.00 11.57 111 TYR A C 1
ATOM 1692 O O . TYR A 1 111 ? -9.443 31.933 -36.714 1.00 9.80 111 TYR A O 1
ATOM 1710 N N . LYS A 1 112 ? -7.801 32.565 -35.258 1.00 8.75 112 LYS A N 1
ATOM 1711 C CA . LYS A 1 112 ? -7.137 31.278 -35.275 1.00 8.86 112 LYS A CA 1
ATOM 1712 C C . LYS A 1 112 ? -6.353 31.103 -33.991 1.00 7.82 112 LYS A C 1
ATOM 1713 O O . LYS A 1 112 ? -5.983 32.065 -33.352 1.00 10.05 112 LYS A O 1
ATOM 1732 N N . ILE A 1 113 ? -6.128 29.845 -33.624 1.00 8.41 113 ILE A N 1
ATOM 1733 C CA . ILE A 1 113 ? -5.354 29.492 -32.449 1.00 9.15 113 ILE A CA 1
ATOM 1734 C C . ILE A 1 113 ? -4.261 28.532 -32.875 1.00 10.07 113 ILE A C 1
ATOM 1735 O O . ILE A 1 113 ? -4.557 27.465 -33.426 1.00 11.75 113 ILE A O 1
ATOM 1751 N N . GLU A 1 114 ? -3.012 28.894 -32.614 1.00 10.71 114 GLU A N 1
ATOM 1752 C CA . GLU A 1 114 ? -1.837 28.147 -33.050 1.00 11.68 114 GLU A CA 1
ATOM 1753 C C . GLU A 1 114 ? -0.988 27.780 -31.849 1.00 10.71 114 GLU A C 1
ATOM 1754 O O . GLU A 1 114 ? -0.984 28.471 -30.828 1.00 10.66 114 GLU A O 1
ATOM 1766 N N . ASP A 1 115 ? -0.234 26.704 -31.969 1.00 11.42 115 ASP A N 1
ATOM 1767 C CA . ASP A 1 115 ? 0.793 26.455 -30.976 1.00 12.26 115 ASP A CA 1
ATOM 1768 C C . ASP A 1 115 ? 2.008 27.321 -31.268 1.00 12.75 115 ASP A C 1
ATOM 1769 O O . ASP A 1 115 ? 2.228 27.769 -32.405 1.00 13.78 115 ASP A O 1
ATOM 1778 N N . GLY A 1 116 ? 2.803 27.545 -30.231 1.00 13.07 116 GLY A N 1
ATOM 1779 C CA . GLY A 1 116 ? 3.956 28.426 -30.318 1.00 13.65 116 GLY A CA 1
ATOM 1780 C C . GLY A 1 116 ? 3.587 29.888 -30.557 1.00 12.72 116 GLY A C 1
ATOM 1781 O O . GLY A 1 116 ? 2.511 30.372 -30.131 1.00 10.32 116 GLY A O 1
ATOM 1785 N N . LYS A 1 117 ? 4.504 30.626 -31.190 1.00 12.70 117 LYS A N 1
ATOM 1786 C CA . LYS A 1 117 ? 4.211 31.976 -31.623 1.00 13.35 117 LYS A CA 1
ATOM 1787 C C . LYS A 1 117 ? 5.009 32.273 -32.853 1.00 13.13 117 LYS A C 1
ATOM 1788 O O . LYS A 1 117 ? 6.115 31.747 -33.021 1.00 13.98 117 LYS A O 1
ATOM 1807 N N . PRO A 1 118 ? 4.443 33.083 -33.750 1.00 13.05 118 PRO A N 1
ATOM 1808 C CA . PRO A 1 118 ? 5.086 33.349 -35.036 1.00 15.92 118 PRO A CA 1
ATOM 1809 C C . PRO A 1 118 ? 6.297 34.254 -34.931 1.00 17.54 118 PRO A C 1
ATOM 1810 O O . PRO A 1 118 ? 6.343 35.167 -34.119 1.00 16.25 118 PRO A O 1
ATOM 1821 N N . ASP A 1 119 ? 7.281 33.994 -35.774 1.00 14.11 119 ASP A N 1
ATOM 1822 C CA . ASP A 1 119 ? 8.430 34.892 -35.892 1.00 17.73 119 ASP A CA 1
ATOM 1823 C C . ASP A 1 119 ? 7.940 36.204 -36.470 1.00 17.52 119 ASP A C 1
ATOM 1824 O O . ASP A 1 119 ? 7.054 36.203 -37.326 1.00 21.39 119 ASP A O 1
ATOM 1833 N N . LEU A 1 120 ? 8.486 37.335 -36.003 1.00 13.94 120 LEU A N 1
ATOM 1834 C CA . LEU A 1 120 ? 8.114 38.647 -36.521 1.00 12.26 120 LEU A CA 1
ATOM 1835 C C . LEU A 1 120 ? 9.175 39.042 -37.545 1.00 23.38 120 LEU A C 1
ATOM 1836 O O . LEU A 1 120 ? 10.345 39.198 -37.209 1.00 22.69 120 LEU A O 1
ATOM 1852 N N . LYS A 1 121 ? 8.753 39.224 -38.785 1.00 19.68 121 LYS A N 1
ATOM 1853 C CA . LYS A 1 121 ? 9.679 39.497 -39.878 1.00 24.43 121 LYS A CA 1
ATOM 1854 C C . LYS A 1 121 ? 10.423 40.826 -39.673 1.00 12.71 121 LYS A C 1
ATOM 1855 O O . LYS A 1 121 ? 9.801 41.866 -39.515 1.00 19.14 121 LYS A O 1
ATOM 1874 N N . GLY A 1 122 ? 11.744 40.764 -39.612 1.00 14.60 122 GLY A N 1
ATOM 1875 C CA . GLY A 1 122 ? 12.548 41.985 -39.570 1.00 14.82 122 GLY A CA 1
ATOM 1876 C C . GLY A 1 122 ? 12.664 42.648 -38.199 1.00 11.42 122 GLY A C 1
ATOM 1877 O O . GLY A 1 122 ? 13.317 43.689 -38.079 1.00 10.15 122 GLY A O 1
ATOM 1881 N N . LEU A 1 123 ? 12.104 42.008 -37.171 1.00 9.31 123 LEU A N 1
ATOM 1882 C CA . LEU A 1 123 ? 12.023 42.601 -35.833 1.00 9.26 123 LEU A CA 1
ATOM 1883 C C . LEU A 1 123 ? 12.450 41.590 -34.773 1.00 9.33 123 LEU A C 1
ATOM 1884 O O . LEU A 1 123 ? 12.249 40.401 -34.940 1.00 10.91 123 LEU A O 1
ATOM 1900 N N . PRO A 1 124 ? 12.977 42.086 -33.654 1.00 7.94 124 PRO A N 1
ATOM 1901 C CA . PRO A 1 124 ? 13.238 41.208 -32.507 1.00 8.78 124 PRO A CA 1
ATOM 1902 C C . PRO A 1 124 ? 11.910 40.785 -31.898 1.00 9.91 124 PRO A C 1
ATOM 1903 O O . PRO A 1 124 ? 10.881 41.452 -32.073 1.00 8.26 124 PRO A O 1
ATOM 1914 N N . HIS A 1 125 ? 11.912 39.659 -31.200 1.00 8.91 125 HIS A N 1
ATOM 1915 C CA . HIS A 1 125 ? 10.660 39.133 -30.634 1.00 8.17 125 HIS A CA 1
ATOM 1916 C C . HIS A 1 125 ? 10.995 38.006 -29.658 1.00 9.25 125 HIS A C 1
ATOM 1917 O O . HIS A 1 125 ? 12.073 37.410 -29.729 1.00 8.74 125 HIS A O 1
ATOM 1930 N N . SER A 1 126 ? 10.069 37.748 -28.730 1.00 9.10 126 SER A N 1
ATOM 1931 C CA . SER A 1 126 ? 10.124 36.547 -27.931 1.00 8.54 126 SER A CA 1
ATOM 1932 C C . SER A 1 126 ? 9.744 35.331 -28.781 1.00 12.47 126 SER A C 1
ATOM 1933 O O . SER A 1 126 ? 9.089 35.437 -29.818 1.00 9.57 126 SER A O 1
ATOM 1941 N N . TRP A 1 127 ? 10.176 34.162 -28.325 1.00 7.91 127 TRP A N 1
ATOM 1942 C CA . TRP A 1 127 ? 10.104 32.941 -29.141 1.00 8.80 127 TRP A CA 1
ATOM 1943 C C . TRP A 1 127 ? 9.903 31.752 -28.195 1.00 13.40 127 TRP A C 1
ATOM 1944 O O . TRP A 1 127 ? 9.869 31.928 -26.965 1.00 11.09 127 TRP A O 1
ATOM 1965 N N . THR A 1 128 ? 9.769 30.558 -28.772 1.00 12.37 128 THR A N 1
ATOM 1966 C CA . THR A 1 128 ? 9.622 29.332 -28.000 1.00 10.32 128 THR A CA 1
ATOM 1967 C C . THR A 1 128 ? 10.705 28.328 -28.433 1.00 14.01 128 THR A C 1
ATOM 1968 O O . THR A 1 128 ? 11.169 28.361 -29.562 1.00 17.52 128 THR A O 1
ATOM 1979 N N . LYS A 1 129 ? 11.130 27.471 -27.510 1.00 19.12 129 LYS A N 1
ATOM 1980 C CA . LYS A 1 129 ? 12.077 26.403 -27.828 1.00 21.20 129 LYS A CA 1
ATOM 1981 C C . LYS A 1 129 ? 11.298 25.145 -28.273 1.00 29.62 129 LYS A C 1
ATOM 1982 O O . LYS A 1 129 ? 11.727 24.420 -29.174 1.00 28.69 129 LYS A O 1
ATOM 2001 N N . GLU A 1 130 ? 10.157 24.900 -27.633 1.00 20.97 130 GLU A N 1
ATOM 2002 C CA . GLU A 1 130 ? 9.198 23.886 -28.089 1.00 28.59 130 GLU A CA 1
ATOM 2003 C C . GLU A 1 130 ? 7.805 24.480 -28.242 1.00 22.31 130 GLU A C 1
ATOM 2004 O O . GLU A 1 130 ? 7.423 25.357 -27.481 1.00 20.32 130 GLU A O 1
ATOM 2016 N N . ASP A 1 131 ? 7.018 23.953 -29.177 1.00 22.89 131 ASP A N 1
ATOM 2017 C CA . ASP A 1 131 ? 5.698 24.515 -29.451 1.00 30.84 131 ASP A CA 1
ATOM 2018 C C . ASP A 1 131 ? 4.752 24.413 -28.261 1.00 27.42 131 ASP A C 1
ATOM 2019 O O . ASP A 1 131 ? 3.912 25.299 -28.064 1.00 28.30 131 ASP A O 1
ATOM 2028 N N . ASP A 1 132 ? 4.894 23.380 -27.437 1.00 19.78 132 ASP A N 1
ATOM 2029 C CA . ASP A 1 132 ? 4.017 23.263 -26.265 1.00 24.82 132 ASP A CA 1
ATOM 2030 C C . ASP A 1 132 ? 4.292 24.298 -25.149 1.00 15.06 132 ASP A C 1
ATOM 2031 O O . ASP A 1 132 ? 3.567 24.349 -24.140 1.00 21.09 132 ASP A O 1
ATOM 2040 N N . GLU A 1 133 ? 5.295 25.147 -25.340 1.00 16.25 133 GLU A N 1
ATOM 2041 C CA . GLU A 1 133 ? 5.572 26.216 -24.357 1.00 15.04 133 GLU A CA 1
ATOM 2042 C C . GLU A 1 133 ? 4.512 27.334 -24.355 1.00 13.36 133 GLU A C 1
ATOM 2043 O O . GLU A 1 133 ? 4.414 28.088 -23.383 1.00 16.02 133 GLU A O 1
ATOM 2055 N N . ALA A 1 134 ? 3.791 27.499 -25.459 1.00 12.10 134 ALA A N 1
ATOM 2056 C CA . ALA A 1 134 ? 2.901 28.648 -25.607 1.00 10.27 134 ALA A CA 1
ATOM 2057 C C . ALA A 1 134 ? 1.838 28.381 -26.668 1.00 10.27 134 ALA A C 1
ATOM 2058 O O . ALA A 1 134 ? 1.945 27.410 -27.449 1.00 11.22 134 ALA A O 1
ATOM 2065 N N . GLN A 1 135 ? 0.811 29.240 -26.686 1.00 10.44 135 GLN A N 1
ATOM 2066 C CA . GLN A 1 135 ? -0.154 29.252 -27.773 1.00 11.29 135 GLN A CA 1
ATOM 2067 C C . GLN A 1 135 ? -0.406 30.696 -28.136 1.00 10.56 135 GLN A C 1
ATOM 2068 O O . GLN A 1 135 ? -0.220 31.594 -27.312 1.00 8.42 135 GLN A O 1
ATOM 2082 N N . THR A 1 136 ? -0.842 30.929 -29.356 1.00 7.88 136 THR A N 1
ATOM 2083 C CA . THR A 1 136 ? -1.102 32.274 -29.885 1.00 8.48 136 THR A CA 1
ATOM 2084 C C . THR A 1 136 ? -2.483 32.308 -30.526 1.00 8.21 136 THR A C 1
ATOM 2085 O O . THR A 1 136 ? -2.822 31.452 -31.354 1.00 10.56 136 THR A O 1
ATOM 2096 N N . LEU A 1 137 ? -3.285 33.276 -30.087 1.00 7.42 137 LEU A N 1
ATOM 2097 C CA . LEU A 1 137 ? -4.560 33.597 -30.687 1.00 8.19 137 LEU A CA 1
ATOM 2098 C C . LEU A 1 137 ? -4.319 34.755 -31.625 1.00 9.17 137 LEU A C 1
ATOM 2099 O O . LEU A 1 137 ? -3.670 35.725 -31.252 1.00 9.08 137 LEU A O 1
ATOM 2115 N N . ILE A 1 138 ? -4.819 34.660 -32.843 1.00 6.36 138 ILE A N 1
ATOM 2116 C CA A ILE A 1 138 ? -4.791 35.779 -33.782 0.39 7.18 138 ILE A CA 1
ATOM 2117 C CA B ILE A 1 138 ? -4.796 35.789 -33.778 0.61 4.31 138 ILE A CA 1
ATOM 2118 C C . ILE A 1 138 ? -6.230 36.116 -34.175 1.00 10.06 138 ILE A C 1
ATOM 2119 O O . ILE A 1 138 ? -6.936 35.282 -34.769 1.00 10.79 138 ILE A O 1
ATOM 2150 N N . VAL A 1 139 ? -6.685 37.304 -33.808 1.00 7.50 139 VAL A N 1
ATOM 2151 C CA . VAL A 1 139 ? -8.022 37.744 -34.163 1.00 7.53 139 VAL A CA 1
ATOM 2152 C C . VAL A 1 139 ? -7.905 38.706 -35.326 1.00 9.47 139 VAL A C 1
ATOM 2153 O O . VAL A 1 139 ? -7.095 39.646 -35.283 1.00 9.55 139 VAL A O 1
ATOM 2166 N N . THR A 1 140 ? -8.666 38.469 -36.376 1.00 7.88 140 THR A N 1
ATOM 2167 C CA . THR A 1 140 ? -8.619 39.356 -37.536 1.00 7.86 140 THR A CA 1
ATOM 2168 C C . THR A 1 140 ? -9.841 40.228 -37.545 1.00 7.61 140 THR A C 1
ATOM 2169 O O . THR A 1 140 ? -10.968 39.723 -37.460 1.00 9.54 140 THR A O 1
ATOM 2180 N N . LEU A 1 141 ? -9.608 41.528 -37.711 1.00 9.14 141 LEU A N 1
ATOM 2181 C CA . LEU A 1 141 ? -10.638 42.556 -37.886 1.00 7.80 141 LEU A CA 1
ATOM 2182 C C . LEU A 1 141 ? -10.537 43.114 -39.323 1.00 10.30 141 LEU A C 1
ATOM 2183 O O . LEU A 1 141 ? -9.463 43.129 -39.911 1.00 11.91 141 LEU A O 1
ATOM 2199 N N . GLU A 1 142 ? -11.649 43.502 -39.929 1.00 8.90 142 GLU A N 1
ATOM 2200 C CA . GLU A 1 142 ? -11.583 43.977 -41.311 1.00 8.20 142 GLU A CA 1
ATOM 2201 C C . GLU A 1 142 ? -12.395 45.280 -41.457 1.00 9.38 142 GLU A C 1
ATOM 2202 O O . GLU A 1 142 ? -13.413 45.469 -40.761 1.00 9.98 142 GLU A O 1
ATOM 2214 N N . ASP A 1 143 ? -11.959 46.129 -42.391 1.00 9.83 143 ASP A N 1
ATOM 2215 C CA . ASP A 1 143 ? -12.784 47.224 -42.904 1.00 8.04 143 ASP A CA 1
ATOM 2216 C C . ASP A 1 143 ? -13.248 46.788 -44.301 1.00 11.45 143 ASP A C 1
ATOM 2217 O O . ASP A 1 143 ? -12.437 46.654 -45.218 1.00 12.80 143 ASP A O 1
ATOM 2226 N N . LYS A 1 144 ? -14.545 46.546 -44.440 1.00 13.67 144 LYS A N 1
ATOM 2227 C CA . LYS A 1 144 ? -15.071 46.020 -45.689 1.00 18.17 144 LYS A CA 1
ATOM 2228 C C . LYS A 1 144 ? -15.062 47.009 -46.847 1.00 15.32 144 LYS A C 1
ATOM 2229 O O . LYS A 1 144 ? -15.237 46.612 -48.013 1.00 17.45 144 LYS A O 1
ATOM 2248 N N . VAL A 1 145 ? -14.881 48.291 -46.536 1.00 10.70 145 VAL A N 1
ATOM 2249 C CA . VAL A 1 145 ? -14.839 49.321 -47.583 1.00 10.63 145 VAL A CA 1
ATOM 2250 C C . VAL A 1 145 ? -13.432 49.525 -48.111 1.00 14.94 145 VAL A C 1
ATOM 2251 O O . VAL A 1 145 ? -13.222 49.446 -49.324 1.00 16.56 145 VAL A O 1
ATOM 2264 N N . SER A 1 146 ? -12.452 49.719 -47.226 1.00 12.61 146 SER A N 1
ATOM 2265 C CA . SER A 1 146 ? -11.069 49.866 -47.660 1.00 13.84 146 SER A CA 1
ATOM 2266 C C . SER A 1 146 ? -10.353 48.524 -47.865 1.00 12.76 146 SER A C 1
ATOM 2267 O O . SER A 1 146 ? -9.253 48.498 -48.393 1.00 12.64 146 SER A O 1
ATOM 2275 N N . LYS A 1 147 ? -10.990 47.418 -47.487 1.00 11.40 147 LYS A N 1
ATOM 2276 C CA . LYS A 1 147 ? -10.426 46.075 -47.620 1.00 11.54 147 LYS A CA 1
ATOM 2277 C C . LYS A 1 147 ? -9.116 45.918 -46.867 1.00 12.85 147 LYS A C 1
ATOM 2278 O O . LYS A 1 147 ? -8.188 45.230 -47.327 1.00 14.98 147 LYS A O 1
ATOM 2297 N N . LEU A 1 148 ? -9.012 46.562 -45.717 1.00 11.19 148 LEU A N 1
ATOM 2298 C CA . LEU A 1 148 ? -7.862 46.365 -44.851 1.00 10.02 148 LEU A CA 1
ATOM 2299 C C . LEU A 1 148 ? -8.193 45.324 -43.798 1.00 11.73 148 LEU A C 1
ATOM 2300 O O . LEU A 1 148 ? -9.326 45.270 -43.321 1.00 13.99 148 LEU A O 1
ATOM 2316 N N . GLU A 1 149 ? -7.216 44.496 -43.444 1.00 9.66 149 GLU A N 1
ATOM 2317 C CA . GLU A 1 149 ? -7.386 43.554 -42.325 1.00 11.01 149 GLU A CA 1
ATOM 2318 C C . GLU A 1 149 ? -6.302 43.811 -41.289 1.00 10.69 149 GLU A C 1
ATOM 2319 O O . GLU A 1 149 ? -5.140 44.015 -41.637 1.00 12.02 149 GLU A O 1
ATOM 2331 N N . TYR A 1 150 ? -6.700 43.817 -40.030 1.00 8.28 150 TYR A N 1
ATOM 2332 C CA . TYR A 1 150 ? -5.768 43.928 -38.894 1.00 8.12 150 TYR A CA 1
ATOM 2333 C C . TYR A 1 150 ? -5.776 42.607 -38.133 1.00 8.67 150 TYR A C 1
ATOM 2334 O O . TYR A 1 150 ? -6.819 42.180 -37.671 1.00 10.70 150 TYR A O 1
ATOM 2352 N N . ASP A 1 151 ? -4.619 41.968 -38.035 1.00 8.63 151 ASP A N 1
ATOM 2353 C CA . ASP A 1 151 ? -4.470 40.768 -37.213 1.00 8.43 151 ASP A CA 1
ATOM 2354 C C . ASP A 1 151 ? -3.899 41.198 -35.875 1.00 7.89 151 ASP A C 1
ATOM 2355 O O . ASP A 1 151 ? -2.836 41.828 -35.817 1.00 8.72 151 ASP A O 1
ATOM 2364 N N . LEU A 1 152 ? -4.626 40.855 -34.816 1.00 7.90 152 LEU A N 1
ATOM 2365 C CA . LEU A 1 152 ? -4.206 41.125 -33.453 1.00 7.35 152 LEU A CA 1
ATOM 2366 C C . LEU A 1 152 ? -3.687 39.802 -32.872 1.00 6.58 152 LEU A C 1
ATOM 2367 O O . LEU A 1 152 ? -4.461 38.850 -32.678 1.00 8.08 152 LEU A O 1
ATOM 2383 N N . LEU A 1 153 ? -2.380 39.756 -32.609 1.00 7.39 153 LEU A N 1
ATOM 2384 C CA . LEU A 1 153 ? -1.722 38.585 -32.032 1.00 7.86 153 LEU A CA 1
ATOM 2385 C C . LEU A 1 153 ? -1.650 38.654 -30.516 1.00 9.83 153 LEU A C 1
ATOM 2386 O O . LEU A 1 153 ? -1.253 39.689 -29.939 1.00 8.51 153 LEU A O 1
ATOM 2402 N N . TYR A 1 154 ? -1.988 37.519 -29.872 1.00 8.73 154 TYR A N 1
ATOM 2403 C CA . TYR A 1 154 ? -1.956 37.372 -28.427 1.00 9.57 154 TYR A CA 1
ATOM 2404 C C . TYR A 1 154 ? -1.262 36.051 -28.084 1.00 8.57 154 TYR A C 1
ATOM 2405 O O . TYR A 1 154 ? -1.754 35.005 -28.433 1.00 10.39 154 TYR A O 1
ATOM 2423 N N . THR A 1 155 ? -0.126 36.088 -27.414 1.00 7.97 155 THR A N 1
ATOM 2424 C CA . THR A 1 155 ? 0.537 34.864 -27.018 1.00 7.18 155 THR A CA 1
ATOM 2425 C C . THR A 1 155 ? 0.550 34.701 -25.522 1.00 9.07 155 THR A C 1
ATOM 2426 O O . THR A 1 155 ? 0.849 35.657 -24.777 1.00 8.28 155 THR A O 1
ATOM 2437 N N . ILE A 1 156 ? 0.221 33.489 -25.072 1.00 8.34 156 ILE A N 1
ATOM 2438 C CA . ILE A 1 156 ? 0.323 33.129 -23.661 1.00 10.41 156 ILE A CA 1
ATOM 2439 C C . ILE A 1 156 ? 1.310 31.963 -23.515 1.00 11.58 156 ILE A C 1
ATOM 2440 O O . ILE A 1 156 ? 1.235 30.975 -24.245 1.00 9.13 156 ILE A O 1
ATOM 2456 N N . TYR A 1 157 ? 2.293 32.111 -22.635 1.00 8.78 157 TYR A N 1
ATOM 2457 C CA . TYR A 1 157 ? 3.186 30.990 -22.274 1.00 11.04 157 TYR A CA 1
ATOM 2458 C C . TYR A 1 157 ? 2.546 30.135 -21.165 1.00 10.83 157 TYR A C 1
ATOM 2459 O O . TYR A 1 157 ? 1.886 30.664 -20.258 1.00 11.65 157 TYR A O 1
ATOM 2477 N N . ARG A 1 158 ? 2.762 28.842 -21.214 1.00 13.16 158 ARG A N 1
ATOM 2478 C CA A ARG A 1 158 ? 2.169 27.907 -20.259 0.49 14.47 158 ARG A CA 1
ATOM 2479 C CA B ARG A 1 158 ? 2.166 27.930 -20.260 0.51 14.25 158 ARG A CA 1
ATOM 2480 C C . ARG A 1 158 ? 2.539 28.233 -18.810 1.00 14.74 158 ARG A C 1
ATOM 2481 O O . ARG A 1 158 ? 1.728 28.061 -17.879 1.00 14.70 158 ARG A O 1
ATOM 2522 N N . ASP A 1 159 ? 3.765 28.667 -18.592 1.00 10.74 159 ASP A N 1
ATOM 2523 C CA . ASP A 1 159 ? 4.237 28.776 -17.208 1.00 12.26 159 ASP A CA 1
ATOM 2524 C C . ASP A 1 159 ? 4.720 30.167 -16.766 1.00 12.45 159 ASP A C 1
ATOM 2525 O O . ASP A 1 159 ? 5.601 30.279 -15.888 1.00 12.86 159 ASP A O 1
ATOM 2534 N N . ARG A 1 160 ? 4.174 31.214 -17.392 1.00 10.76 160 ARG A N 1
ATOM 2535 C CA . ARG A 1 160 ? 4.577 32.608 -17.093 1.00 9.98 160 ARG A CA 1
ATOM 2536 C C . ARG A 1 160 ? 3.335 33.491 -17.006 1.00 6.99 160 ARG A C 1
ATOM 2537 O O . ARG A 1 160 ? 2.350 33.231 -17.690 1.00 9.60 160 ARG A O 1
ATOM 2558 N N . PRO A 1 161 ? 3.380 34.555 -16.194 1.00 6.98 161 PRO A N 1
ATOM 2559 C CA . PRO A 1 161 ? 2.248 35.479 -16.053 1.00 8.12 161 PRO A CA 1
ATOM 2560 C C . PRO A 1 161 ? 2.297 36.583 -17.118 1.00 10.57 161 PRO A C 1
ATOM 2561 O O . PRO A 1 161 ? 2.226 37.785 -16.802 1.00 9.11 161 PRO A O 1
ATOM 2572 N N . VAL A 1 162 ? 2.411 36.160 -18.369 1.00 10.01 162 VAL A N 1
ATOM 2573 C CA . VAL A 1 162 ? 2.722 37.050 -19.476 1.00 7.60 162 VAL A CA 1
ATOM 2574 C C . VAL A 1 162 ? 1.746 36.876 -20.616 1.00 9.30 162 VAL A C 1
ATOM 2575 O O . VAL A 1 162 ? 1.357 35.751 -20.970 1.00 10.80 162 VAL A O 1
ATOM 2588 N N . ILE A 1 163 ? 1.365 38.005 -21.207 1.00 9.54 163 ILE A N 1
ATOM 2589 C CA . ILE A 1 163 ? 0.665 38.023 -22.508 1.00 6.96 163 ILE A CA 1
ATOM 2590 C C . ILE A 1 163 ? 1.524 38.909 -23.409 1.00 7.70 163 ILE A C 1
ATOM 2591 O O . ILE A 1 163 ? 1.955 40.004 -23.009 1.00 10.37 163 ILE A O 1
ATOM 2607 N N . VAL A 1 164 ? 1.809 38.425 -24.612 1.00 6.64 164 VAL A N 1
ATOM 2608 C CA . VAL A 1 164 ? 2.544 39.206 -25.616 1.00 7.55 164 VAL A CA 1
ATOM 2609 C C . VAL A 1 164 ? 1.612 39.574 -26.755 1.00 8.38 164 VAL A C 1
ATOM 2610 O O . VAL A 1 164 ? 0.924 38.695 -27.298 1.00 8.61 164 VAL A O 1
ATOM 2623 N N . ARG A 1 165 ? 1.603 40.850 -27.145 1.00 7.69 165 ARG A N 1
ATOM 2624 C CA . ARG A 1 165 ? 0.713 41.346 -28.190 1.00 5.25 165 ARG A CA 1
ATOM 2625 C C . ARG A 1 165 ? 1.460 42.076 -29.294 1.00 5.99 165 ARG A C 1
ATOM 2626 O O . ARG A 1 165 ? 2.402 42.832 -29.045 1.00 7.60 165 ARG A O 1
ATOM 2647 N N . SER A 1 166 ? 0.981 41.897 -30.523 1.00 6.98 166 SER A N 1
ATOM 2648 C CA . SER A 1 166 ? 1.418 42.726 -31.653 1.00 8.15 166 SER A CA 1
ATOM 2649 C C . SER A 1 166 ? 0.295 42.786 -32.678 1.00 8.14 166 SER A C 1
ATOM 2650 O O . SER A 1 166 ? -0.767 42.159 -32.473 1.00 7.18 166 SER A O 1
ATOM 2658 N N . VAL A 1 167 ? 0.518 43.531 -33.759 1.00 7.62 167 VAL A N 1
ATOM 2659 C CA . VAL A 1 167 ? -0.495 43.751 -34.804 1.00 8.46 167 VAL A CA 1
ATOM 2660 C C . VAL A 1 167 ? 0.137 43.604 -36.176 1.00 8.72 167 VAL A C 1
ATOM 2661 O O . VAL A 1 167 ? 1.264 44.052 -36.377 1.00 9.91 167 VAL A O 1
ATOM 2674 N N . GLN A 1 168 ? -0.571 42.989 -37.122 1.00 7.31 168 GLN A N 1
ATOM 2675 C CA . GLN A 1 168 ? -0.125 42.962 -38.502 1.00 9.54 168 GLN A CA 1
ATOM 2676 C C . GLN A 1 168 ? -1.266 43.497 -39.362 1.00 11.07 168 GLN A C 1
ATOM 2677 O O . GLN A 1 168 ? -2.385 43.023 -39.280 1.00 13.29 168 GLN A O 1
ATOM 2691 N N . VAL A 1 169 ? -0.963 44.480 -40.198 1.00 8.82 169 VAL A N 1
ATOM 2692 C CA . VAL A 1 169 ? -1.961 45.087 -41.090 1.00 7.92 169 VAL A CA 1
ATOM 2693 C C . VAL A 1 169 ? -1.751 44.581 -42.507 1.00 10.85 169 VAL A C 1
ATOM 2694 O O . VAL A 1 169 ? -0.622 44.475 -42.962 1.00 11.02 169 VAL A O 1
ATOM 2707 N N . HIS A 1 170 ? -2.847 44.288 -43.206 1.00 8.49 170 HIS A N 1
ATOM 2708 C CA . HIS A 1 170 ? -2.802 43.707 -44.560 1.00 8.78 170 HIS A CA 1
ATOM 2709 C C . HIS A 1 170 ? -3.704 44.532 -45.456 1.00 12.46 170 HIS A C 1
ATOM 2710 O O . HIS A 1 170 ? -4.812 44.854 -45.088 1.00 12.81 170 HIS A O 1
ATOM 2723 N N . ASN A 1 171 ? -3.211 44.911 -46.624 1.00 10.59 171 ASN A N 1
ATOM 2724 C CA . ASN A 1 171 ? -4.038 45.646 -47.570 1.00 9.72 171 ASN A CA 1
ATOM 2725 C C . ASN A 1 171 ? -4.512 44.698 -48.682 1.00 11.98 171 ASN A C 1
ATOM 2726 O O . ASN A 1 171 ? -3.728 44.267 -49.515 1.00 14.01 171 ASN A O 1
ATOM 2737 N N . HIS A 1 172 ? -5.791 44.376 -48.657 1.00 10.56 172 HIS A N 1
ATOM 2738 C CA . HIS A 1 172 ? -6.407 43.520 -49.702 1.00 10.42 172 HIS A CA 1
ATOM 2739 C C . HIS A 1 172 ? -7.242 44.301 -50.691 1.00 19.40 172 HIS A C 1
ATOM 2740 O O . HIS A 1 172 ? -8.046 43.711 -51.426 1.00 18.11 172 HIS A O 1
ATOM 2753 N N . GLY A 1 173 ? -7.006 45.614 -50.748 1.00 15.63 173 GLY A N 1
ATOM 2754 C CA . GLY A 1 173 ? -7.697 46.483 -51.690 1.00 13.45 173 GLY A CA 1
ATOM 2755 C C . GLY A 1 173 ? -6.913 46.713 -52.968 1.00 15.38 173 GLY A C 1
ATOM 2756 O O . GLY A 1 173 ? -5.891 46.061 -53.233 1.00 16.25 173 GLY A O 1
ATOM 2760 N N . GLU A 1 174 ? -7.411 47.626 -53.790 1.00 17.11 174 GLU A N 1
ATOM 2761 C CA . GLU A 1 174 ? -6.824 47.867 -55.098 1.00 19.06 174 GLU A CA 1
ATOM 2762 C C . GLU A 1 174 ? -5.901 49.071 -55.126 1.00 16.26 174 GLU A C 1
ATOM 2763 O O . GLU A 1 174 ? -5.174 49.272 -56.111 1.00 16.47 174 GLU A O 1
ATOM 2775 N N . GLU A 1 175 ? -5.958 49.893 -54.069 1.00 14.68 175 GLU A N 1
ATOM 2776 C CA . GLU A 1 175 ? -5.095 51.067 -53.972 1.00 15.27 175 GLU A CA 1
ATOM 2777 C C . GLU A 1 175 ? -4.354 51.072 -52.643 1.00 13.12 175 GLU A C 1
ATOM 2778 O O . GLU A 1 175 ? -4.774 50.398 -51.706 1.00 12.13 175 GLU A O 1
ATOM 2790 N N . ALA A 1 176 ? -3.277 51.859 -52.582 1.00 14.89 176 ALA A N 1
ATOM 2791 C CA . ALA A 1 176 ? -2.473 51.974 -51.376 1.00 12.31 176 ALA A CA 1
ATOM 2792 C C . ALA A 1 176 ? -3.252 52.765 -50.351 1.00 15.79 176 ALA A C 1
ATOM 2793 O O . ALA A 1 176 ? -4.118 53.559 -50.709 1.00 16.84 176 ALA A O 1
ATOM 2800 N N . VAL A 1 177 ? -2.940 52.547 -49.077 1.00 9.64 177 VAL A N 1
ATOM 2801 C CA . VAL A 1 177 ? -3.361 53.448 -48.014 1.00 10.79 177 VAL A CA 1
ATOM 2802 C C . VAL A 1 177 ? -2.081 53.860 -47.282 1.00 12.73 177 VAL A C 1
ATOM 2803 O O . VAL A 1 177 ? -1.025 53.240 -47.481 1.00 13.75 177 VAL A O 1
ATOM 2816 N N . TYR A 1 178 ? -2.156 54.894 -46.448 1.00 9.17 178 TYR A N 1
ATOM 2817 C CA . TYR A 1 178 ? -1.000 55.265 -45.603 1.00 10.56 178 TYR A CA 1
ATOM 2818 C C . TYR A 1 178 ? -1.372 55.025 -44.168 1.00 11.75 178 TYR A C 1
ATOM 2819 O O . TYR A 1 178 ? -2.430 55.462 -43.726 1.00 13.87 178 TYR A O 1
ATOM 2837 N N . LEU A 1 179 ? -0.515 54.313 -43.449 1.00 9.77 179 LEU A N 1
ATOM 2838 C CA . LEU A 1 179 ? -0.712 54.079 -42.025 1.00 9.89 179 LEU A CA 1
ATOM 2839 C C . LEU A 1 179 ? -0.071 55.227 -41.254 1.00 11.18 179 LEU A C 1
ATOM 2840 O O . LEU A 1 179 ? 1.141 55.358 -41.254 1.00 10.20 179 LEU A O 1
ATOM 2856 N N . GLU A 1 180 ? -0.884 56.073 -40.628 1.00 8.40 180 GLU A N 1
ATOM 2857 C CA . GLU A 1 180 ? -0.361 57.202 -39.879 1.00 9.58 180 GLU A CA 1
ATOM 2858 C C . GLU A 1 180 ? -0.101 56.887 -38.422 1.00 10.35 180 GLU A C 1
ATOM 2859 O O . GLU A 1 180 ? 0.599 57.632 -37.737 1.00 9.48 180 GLU A O 1
ATOM 2871 N N . LYS A 1 181 ? -0.672 55.787 -37.942 1.00 7.47 181 LYS A N 1
ATOM 2872 C CA . LYS A 1 181 ? -0.403 55.282 -36.587 1.00 7.43 181 LYS A CA 1
ATOM 2873 C C . LYS A 1 181 ? -0.813 53.835 -36.538 1.00 8.02 181 LYS A C 1
ATOM 2874 O O . LYS A 1 181 ? -1.892 53.487 -37.038 1.00 9.07 181 LYS A O 1
ATOM 2893 N N . VAL A 1 182 ? 0.034 52.972 -35.966 1.00 9.52 182 VAL A N 1
ATOM 2894 C CA A VAL A 1 182 ? -0.380 51.607 -35.677 0.22 10.62 182 VAL A CA 1
ATOM 2895 C CA B VAL A 1 182 ? -0.348 51.583 -35.705 0.78 9.53 182 VAL A CA 1
ATOM 2896 C C . VAL A 1 182 ? 0.212 51.128 -34.361 1.00 9.46 182 VAL A C 1
ATOM 2897 O O . VAL A 1 182 ? 1.359 50.710 -34.286 1.00 8.35 182 VAL A O 1
ATOM 2922 N N . ALA A 1 183 ? -0.600 51.183 -33.313 1.00 6.94 183 ALA A N 1
ATOM 2923 C CA . ALA A 1 183 ? -0.175 50.703 -32.003 1.00 6.77 183 ALA A CA 1
ATOM 2924 C C . ALA A 1 183 ? -0.068 49.196 -31.992 1.00 8.03 183 ALA A C 1
ATOM 2925 O O . ALA A 1 183 ? -0.779 48.474 -32.739 1.00 7.88 183 ALA A O 1
ATOM 2932 N N . SER A 1 184 ? 0.829 48.692 -31.147 1.00 7.45 184 SER A N 1
ATOM 2933 C CA . SER A 1 184 ? 0.990 47.265 -30.963 1.00 7.83 184 SER A CA 1
ATOM 2934 C C . SER A 1 184 ? -0.119 46.641 -30.110 1.00 6.55 184 SER A C 1
ATOM 2935 O O . SER A 1 184 ? -0.362 45.424 -30.164 1.00 9.66 184 SER A O 1
ATOM 2943 N N . MET A 1 185 ? -0.750 47.460 -29.275 1.00 6.33 185 MET A N 1
ATOM 2944 C CA A MET A 1 185 ? -1.823 46.978 -28.441 0.65 8.02 185 MET A CA 1
ATOM 2945 C CA B MET A 1 185 ? -1.743 46.962 -28.331 0.35 7.09 185 MET A CA 1
ATOM 2946 C C . MET A 1 185 ? -2.567 48.116 -27.775 1.00 8.63 185 MET A C 1
ATOM 2947 O O . MET A 1 185 ? -2.064 49.244 -27.676 1.00 8.49 185 MET A O 1
ATOM 2974 N N . GLN A 1 186 ? -3.794 47.809 -27.390 1.00 7.21 186 GLN A N 1
ATOM 2975 C CA . GLN A 1 186 ? -4.683 48.684 -26.617 1.00 7.45 186 GLN A CA 1
ATOM 2976 C C . GLN A 1 186 ? -5.331 47.823 -25.528 1.00 7.40 186 GLN A C 1
ATOM 2977 O O . GLN A 1 186 ? -5.725 46.689 -25.787 1.00 7.66 186 GLN A O 1
ATOM 2991 N N . MET A 1 187 ? -5.467 48.380 -24.337 1.00 6.49 187 MET A N 1
ATOM 2992 C CA . MET A 1 187 ? -6.211 47.703 -23.271 1.00 9.83 187 MET A CA 1
ATOM 2993 C C . MET A 1 187 ? -6.936 48.777 -22.465 1.00 7.24 187 MET A C 1
ATOM 2994 O O . MET A 1 187 ? -6.340 49.762 -22.104 1.00 9.03 187 MET A O 1
ATOM 3008 N N . ASP A 1 188 ? -8.216 48.528 -22.152 1.00 7.23 188 ASP A N 1
ATOM 3009 C CA . ASP A 1 188 ? -9.043 49.488 -21.442 1.00 7.89 188 ASP A CA 1
ATOM 3010 C C . ASP A 1 188 ? -9.568 48.876 -20.163 1.00 7.84 188 ASP A C 1
ATOM 3011 O O . ASP A 1 188 ? -10.214 47.812 -20.195 1.00 9.87 188 ASP A O 1
ATOM 3020 N N . TYR A 1 189 ? -9.325 49.565 -19.058 1.00 6.11 189 TYR A N 1
ATOM 3021 C CA . TYR A 1 189 ? -9.729 49.091 -17.746 1.00 4.43 189 TYR A CA 1
ATOM 3022 C C . TYR A 1 189 ? -10.951 49.861 -17.241 1.00 7.04 189 TYR A C 1
ATOM 3023 O O . TYR A 1 189 ? -11.086 51.089 -17.454 1.00 10.06 189 TYR A O 1
ATOM 3041 N N . VAL A 1 190 ? -11.821 49.143 -16.550 1.00 7.69 190 VAL A N 1
ATOM 3042 C CA . VAL A 1 190 ? -12.988 49.723 -15.910 1.00 7.01 190 VAL A CA 1
ATOM 3043 C C . VAL A 1 190 ? -12.839 49.654 -14.372 1.00 8.94 190 VAL A C 1
ATOM 3044 O O . VAL A 1 190 ? -12.442 48.614 -13.788 1.00 8.92 190 VAL A O 1
ATOM 3057 N N . ASP A 1 191 ? -13.154 50.759 -13.707 1.00 9.10 191 ASP A N 1
ATOM 3058 C CA . ASP A 1 191 ? -13.162 50.836 -12.229 1.00 9.55 191 ASP A CA 1
ATOM 3059 C C . ASP A 1 191 ? -11.818 50.451 -11.613 1.00 9.72 191 ASP A C 1
ATOM 3060 O O . ASP A 1 191 ? -11.750 49.705 -10.647 1.00 9.55 191 ASP A O 1
ATOM 3069 N N . LYS A 1 192 ? -10.740 50.963 -12.204 1.00 8.93 192 LYS A N 1
ATOM 3070 C CA . LYS A 1 192 ? -9.408 50.852 -11.613 1.00 9.69 192 LYS A CA 1
ATOM 3071 C C . LYS A 1 192 ? -8.827 52.220 -11.300 1.00 11.12 192 LYS A C 1
ATOM 3072 O O . LYS A 1 192 ? -8.860 53.121 -12.116 1.00 15.02 192 LYS A O 1
ATOM 3091 N N . ASP A 1 193 ? -8.268 52.377 -10.116 1.00 8.89 193 ASP A N 1
ATOM 3092 C CA . ASP A 1 193 ? -7.678 53.659 -9.753 1.00 12.35 193 ASP A CA 1
ATOM 3093 C C . ASP A 1 193 ? -6.173 53.517 -9.630 1.00 16.22 193 ASP A C 1
ATOM 3094 O O . ASP A 1 193 ? -5.626 53.521 -8.565 1.00 20.70 193 ASP A O 1
ATOM 3103 N N . PHE A 1 194 ? -5.503 53.411 -10.752 1.00 9.81 194 PHE A N 1
ATOM 3104 C CA . PHE A 1 194 ? -4.099 53.080 -10.763 1.00 8.86 194 PHE A CA 1
ATOM 3105 C C . PHE A 1 194 ? -3.220 54.332 -10.607 1.00 8.44 194 PHE A C 1
ATOM 3106 O O . PHE A 1 194 ? -3.635 55.455 -10.882 1.00 11.32 194 PHE A O 1
ATOM 3123 N N . GLU A 1 195 ? -1.977 54.085 -10.187 1.00 6.76 195 GLU A N 1
ATOM 3124 C CA . GLU A 1 195 ? -0.842 54.990 -10.389 1.00 8.04 195 GLU A CA 1
ATOM 3125 C C . GLU A 1 195 ? -0.020 54.410 -11.551 1.00 8.17 195 GLU A C 1
ATOM 3126 O O . GLU A 1 195 ? -0.163 53.252 -11.906 1.00 9.20 195 GLU A O 1
ATOM 3138 N N . VAL A 1 196 ? 0.802 55.253 -12.166 1.00 7.41 196 VAL A N 1
ATOM 3139 C CA . VAL A 1 196 ? 1.620 54.836 -13.297 1.00 6.66 196 VAL A CA 1
ATOM 3140 C C . VAL A 1 196 ? 3.087 55.075 -12.977 1.00 9.23 196 VAL A C 1
ATOM 3141 O O . VAL A 1 196 ? 3.478 56.160 -12.479 1.00 7.99 196 VAL A O 1
ATOM 3154 N N . ILE A 1 197 ? 3.868 54.011 -13.167 1.00 8.24 197 ILE A N 1
ATOM 3155 C CA . ILE A 1 197 ? 5.306 54.016 -12.974 1.00 7.60 197 ILE A CA 1
ATOM 3156 C C . ILE A 1 197 ? 6.021 54.034 -14.324 1.00 5.48 197 ILE A C 1
ATOM 3157 O O . ILE A 1 197 ? 5.712 53.238 -15.211 1.00 6.33 197 ILE A O 1
ATOM 3173 N N . THR A 1 198 ? 6.985 54.950 -14.489 1.00 8.58 198 THR A N 1
ATOM 3174 C CA . THR A 1 198 ? 7.798 55.011 -15.698 1.00 7.76 198 THR A CA 1
ATOM 3175 C C . THR A 1 198 ? 9.259 55.240 -15.308 1.00 9.17 198 THR A C 1
ATOM 3176 O O . THR A 1 198 ? 9.601 55.396 -14.118 1.00 7.32 198 THR A O 1
ATOM 3187 N N . LEU A 1 199 ? 10.127 55.246 -16.310 1.00 7.39 199 LEU A N 1
ATOM 3188 C CA . LEU A 1 199 ? 11.565 55.355 -16.112 1.00 7.10 199 LEU A CA 1
ATOM 3189 C C . LEU A 1 199 ? 12.110 56.488 -16.967 1.00 7.20 199 LEU A C 1
ATOM 3190 O O . LEU A 1 199 ? 12.791 56.252 -17.986 1.00 7.22 199 LEU A O 1
ATOM 3206 N N . PRO A 1 200 ? 11.869 57.724 -16.528 1.00 6.36 200 PRO A N 1
ATOM 3207 C CA . PRO A 1 200 ? 12.424 58.902 -17.216 1.00 7.07 200 PRO A CA 1
ATOM 3208 C C . PRO A 1 200 ? 13.893 59.067 -16.921 1.00 8.72 200 PRO A C 1
ATOM 3209 O O . PRO A 1 200 ? 14.413 58.500 -15.988 1.00 8.59 200 PRO A O 1
ATOM 3220 N N . GLY A 1 201 ? 14.531 59.950 -17.672 1.00 6.15 201 GLY A N 1
ATOM 3221 C CA . GLY A 1 201 ? 15.903 60.313 -17.377 1.00 8.41 201 GLY A CA 1
ATOM 3222 C C . GLY A 1 201 ? 16.515 61.264 -18.373 1.00 7.54 201 GLY A C 1
ATOM 3223 O O . GLY A 1 201 ? 15.828 62.073 -18.959 1.00 7.45 201 GLY A O 1
ATOM 3227 N N . ALA A 1 202 ? 17.837 61.168 -18.498 1.00 7.59 202 ALA A N 1
ATOM 3228 C CA . ALA A 1 202 ? 18.632 61.986 -19.399 1.00 6.21 202 ALA A CA 1
ATOM 3229 C C . ALA A 1 202 ? 19.956 61.282 -19.610 1.00 7.01 202 ALA A C 1
ATOM 3230 O O . ALA A 1 202 ? 20.258 60.241 -18.981 1.00 7.64 202 ALA A O 1
ATOM 3237 N N . HIS A 1 203 ? 20.812 61.845 -20.439 1.00 6.89 203 HIS A N 1
ATOM 3238 C CA . HIS A 1 203 ? 22.162 61.298 -20.554 1.00 7.25 203 HIS A CA 1
ATOM 3239 C C . HIS A 1 203 ? 22.839 61.355 -19.172 1.00 7.21 203 HIS A C 1
ATOM 3240 O O . HIS A 1 203 ? 22.676 62.315 -18.425 1.00 6.79 203 HIS A O 1
ATOM 3253 N N . ALA A 1 204 ? 23.555 60.287 -18.826 1.00 7.71 204 ALA A N 1
ATOM 3254 C CA . ALA A 1 204 ? 24.201 60.151 -17.519 1.00 7.83 204 ALA A CA 1
ATOM 3255 C C . ALA A 1 204 ? 23.239 60.248 -16.342 1.00 8.69 204 ALA A C 1
ATOM 3256 O O . ALA A 1 204 ? 23.624 60.610 -15.221 1.00 7.86 204 ALA A O 1
ATOM 3263 N N . ASN A 1 205 ? 21.980 59.898 -16.591 1.00 6.89 205 ASN A N 1
ATOM 3264 C CA . ASN A 1 205 ? 20.936 59.992 -15.563 1.00 7.38 205 ASN A CA 1
ATOM 3265 C C . ASN A 1 205 ? 19.717 59.175 -15.997 1.00 8.00 205 ASN A C 1
ATOM 3266 O O . ASN A 1 205 ? 18.596 59.630 -15.875 1.00 7.62 205 ASN A O 1
ATOM 3277 N N . GLU A 1 206 ? 19.950 57.955 -16.482 1.00 7.13 206 GLU A N 1
ATOM 3278 C CA . GLU A 1 206 ? 18.852 57.152 -17.023 1.00 5.92 206 GLU A CA 1
ATOM 3279 C C . GLU A 1 206 ? 17.995 56.468 -15.962 1.00 6.95 206 GLU A C 1
ATOM 3280 O O . GLU A 1 206 ? 18.490 56.034 -14.921 1.00 7.29 206 GLU A O 1
ATOM 3292 N N . ARG A 1 207 ? 16.724 56.304 -16.296 1.00 7.11 207 ARG A N 1
ATOM 3293 C CA . ARG A 1 207 ? 15.834 55.336 -15.663 1.00 5.51 207 ARG A CA 1
ATOM 3294 C C . ARG A 1 207 ? 15.712 55.488 -14.167 1.00 8.36 207 ARG A C 1
ATOM 3295 O O . ARG A 1 207 ? 15.842 54.514 -13.437 1.00 8.20 207 ARG A O 1
ATOM 3316 N N . ARG A 1 208 ? 15.432 56.696 -13.701 1.00 9.66 208 ARG A N 1
ATOM 3317 C CA . ARG A 1 208 ? 14.998 56.808 -12.316 1.00 10.11 208 ARG A CA 1
ATOM 3318 C C . ARG A 1 208 ? 13.555 56.313 -12.251 1.00 11.06 208 ARG A C 1
ATOM 3319 O O . ARG A 1 208 ? 12.825 56.382 -13.221 1.00 13.38 208 ARG A O 1
ATOM 3340 N N . VAL A 1 209 ? 13.155 55.786 -11.115 1.00 9.39 209 VAL A N 1
ATOM 3341 C CA . VAL A 1 209 ? 11.755 55.356 -10.988 1.00 8.19 209 VAL A CA 1
ATOM 3342 C C . VAL A 1 209 ? 10.907 56.600 -10.699 1.00 11.11 209 VAL A C 1
ATOM 3343 O O . VAL A 1 209 ? 11.175 57.364 -9.748 1.00 11.88 209 VAL A O 1
ATOM 3356 N N . GLN A 1 210 ? 9.888 56.812 -11.528 1.00 7.20 210 GLN A N 1
ATOM 3357 C CA . GLN A 1 210 ? 8.882 57.860 -11.320 1.00 7.46 210 GLN A CA 1
ATOM 3358 C C . GLN A 1 210 ? 7.515 57.243 -11.145 1.00 7.08 210 GLN A C 1
ATOM 3359 O O . GLN A 1 210 ? 7.193 56.310 -11.840 1.00 8.33 210 GLN A O 1
ATOM 3373 N N . ARG A 1 211 ? 6.721 57.759 -10.214 1.00 7.09 211 ARG A N 1
ATOM 3374 C CA . ARG A 1 211 ? 5.394 57.219 -9.941 1.00 6.55 211 ARG A CA 1
ATOM 3375 C C . ARG A 1 211 ? 4.398 58.337 -9.767 1.00 9.90 211 ARG A C 1
ATOM 3376 O O . ARG A 1 211 ? 4.630 59.241 -8.984 1.00 9.24 211 ARG A O 1
ATOM 3397 N N . GLU A 1 212 ? 3.292 58.265 -10.495 1.00 8.38 212 GLU A N 1
ATOM 3398 C CA . GLU A 1 212 ? 2.330 59.369 -10.604 1.00 9.60 212 GLU A CA 1
ATOM 3399 C C . GLU A 1 212 ? 0.892 58.915 -10.463 1.00 11.38 212 GLU A C 1
ATOM 3400 O O . GLU A 1 212 ? 0.530 57.818 -10.863 1.00 10.06 212 GLU A O 1
ATOM 3412 N N . ASN A 1 213 ? 0.041 59.795 -9.957 1.00 9.71 213 ASN A N 1
ATOM 3413 C CA . ASN A 1 213 ? -1.390 59.585 -10.122 1.00 7.68 213 ASN A CA 1
ATOM 3414 C C . ASN A 1 213 ? -1.810 59.840 -11.572 1.00 9.14 213 ASN A C 1
ATOM 3415 O O . ASN A 1 213 ? -1.092 60.473 -12.364 1.00 11.16 213 ASN A O 1
ATOM 3426 N N . ILE A 1 214 ? -2.976 59.317 -11.920 1.00 8.48 214 ILE A N 1
ATOM 3427 C CA . ILE A 1 214 ? -3.513 59.447 -13.253 1.00 8.81 214 ILE A CA 1
ATOM 3428 C C . ILE A 1 214 ? -4.773 60.278 -13.247 1.00 13.26 214 ILE A C 1
ATOM 3429 O O . ILE A 1 214 ? -5.782 59.853 -12.679 1.00 16.87 214 ILE A O 1
ATOM 3445 N N . GLY A 1 215 ? -4.741 61.450 -13.890 1.00 9.16 215 GLY A N 1
ATOM 3446 C CA . GLY A 1 215 ? -5.930 62.296 -13.933 1.00 9.94 215 GLY A CA 1
ATOM 3447 C C . GLY A 1 215 ? -6.554 62.233 -15.317 1.00 10.36 215 GLY A C 1
ATOM 3448 O O . GLY A 1 215 ? -5.951 61.683 -16.233 1.00 10.81 215 GLY A O 1
ATOM 3452 N N . GLN A 1 216 ? -7.772 62.757 -15.451 1.00 7.79 216 GLN A N 1
ATOM 3453 C CA . GLN A 1 216 ? -8.460 62.753 -16.721 1.00 7.49 216 GLN A CA 1
ATOM 3454 C C . GLN A 1 216 ? -7.636 63.544 -17.721 1.00 9.05 216 GLN A C 1
ATOM 3455 O O . GLN A 1 216 ? -7.058 64.592 -17.388 1.00 9.90 216 GLN A O 1
ATOM 3469 N N . GLY A 1 217 ? -7.540 63.018 -18.934 1.00 7.44 217 GLY A N 1
ATOM 3470 C CA . GLY A 1 217 ? -6.647 63.542 -19.951 1.00 8.74 217 GLY A CA 1
ATOM 3471 C C . GLY A 1 217 ? -5.738 62.404 -20.379 1.00 6.92 217 GLY A C 1
ATOM 3472 O O . GLY A 1 217 ? -5.994 61.247 -20.006 1.00 7.77 217 GLY A O 1
ATOM 3476 N N . ILE A 1 218 ? -4.693 62.712 -21.142 1.00 5.53 218 ILE A N 1
ATOM 3477 C CA . ILE A 1 218 ? -3.797 61.680 -21.689 1.00 6.64 218 ILE A CA 1
ATOM 3478 C C . ILE A 1 218 ? -2.373 61.949 -21.246 1.00 9.92 218 ILE A C 1
ATOM 3479 O O . ILE A 1 218 ? -1.850 63.017 -21.516 1.00 12.11 218 ILE A O 1
ATOM 3495 N N . LYS A 1 219 ? -1.722 60.984 -20.604 1.00 5.68 219 LYS A N 1
ATOM 3496 C CA . LYS A 1 219 ? -0.319 61.119 -20.238 1.00 5.95 219 LYS A CA 1
ATOM 3497 C C . LYS A 1 219 ? 0.480 60.309 -21.241 1.00 9.43 219 LYS A C 1
ATOM 3498 O O . LYS A 1 219 ? 0.124 59.175 -21.540 1.00 8.56 219 LYS A O 1
ATOM 3517 N N . VAL A 1 220 ? 1.528 60.917 -21.787 1.00 6.57 220 VAL A N 1
ATOM 3518 C CA . VAL A 1 220 ? 2.283 60.349 -22.909 1.00 7.60 220 VAL A CA 1
ATOM 3519 C C . VAL A 1 220 ? 3.747 60.208 -22.516 1.00 8.34 220 VAL A C 1
ATOM 3520 O O . VAL A 1 220 ? 4.373 61.169 -22.067 1.00 8.85 220 VAL A O 1
ATOM 3533 N N . PHE A 1 221 ? 4.288 59.002 -22.679 1.00 6.65 221 PHE A N 1
ATOM 3534 C CA . PHE A 1 221 ? 5.680 58.708 -22.397 1.00 5.81 221 PHE A CA 1
ATOM 3535 C C . PHE A 1 221 ? 6.241 58.206 -23.739 1.00 7.87 221 PHE A C 1
ATOM 3536 O O . PHE A 1 221 ? 5.733 57.221 -24.274 1.00 7.74 221 PHE A O 1
ATOM 3553 N N . SER A 1 222 ? 7.249 58.890 -24.299 1.00 7.14 222 SER A N 1
ATOM 3554 C CA . SER A 1 222 ? 7.597 58.676 -25.706 1.00 5.13 222 SER A CA 1
ATOM 3555 C C . SER A 1 222 ? 9.032 59.062 -26.026 1.00 6.71 222 SER A C 1
ATOM 3556 O O . SER A 1 222 ? 9.733 59.674 -25.186 1.00 8.57 222 SER A O 1
ATOM 3564 N N . SER A 1 223 ? 9.433 58.727 -27.251 1.00 7.30 223 SER A N 1
ATOM 3565 C CA . SER A 1 223 ? 10.681 59.204 -27.839 1.00 8.12 223 SER A CA 1
ATOM 3566 C C . SER A 1 223 ? 10.450 59.575 -29.296 1.00 9.90 223 SER A C 1
ATOM 3567 O O . SER A 1 223 ? 9.724 58.862 -29.998 1.00 8.43 223 SER A O 1
ATOM 3575 N N . TYR A 1 224 ? 11.103 60.647 -29.744 1.00 10.07 224 TYR A N 1
ATOM 3576 C CA . TYR A 1 224 ? 11.178 61.076 -31.160 1.00 12.79 224 TYR A CA 1
ATOM 3577 C C . TYR A 1 224 ? 12.605 60.994 -31.672 1.00 12.92 224 TYR A C 1
ATOM 3578 O O . TYR A 1 224 ? 12.905 61.481 -32.759 1.00 10.89 224 TYR A O 1
ATOM 3596 N N . ARG A 1 225 ? 13.511 60.429 -30.892 1.00 7.53 225 ARG A N 1
ATOM 3597 C CA . ARG A 1 225 ? 14.945 60.571 -31.205 1.00 6.91 225 ARG A CA 1
ATOM 3598 C C . ARG A 1 225 ? 15.481 59.521 -32.168 1.00 9.92 225 ARG A C 1
ATOM 3599 O O . ARG A 1 225 ? 16.672 59.523 -32.464 1.00 8.23 225 ARG A O 1
ATOM 3620 N N . GLY A 1 226 ? 14.623 58.607 -32.619 1.00 7.09 226 GLY A N 1
ATOM 3621 C CA . GLY A 1 226 ? 15.026 57.541 -33.553 1.00 7.41 226 GLY A CA 1
ATOM 3622 C C . GLY A 1 226 ? 15.596 56.330 -32.804 1.00 10.65 226 GLY A C 1
ATOM 3623 O O . GLY A 1 226 ? 15.955 55.310 -33.407 1.00 10.38 226 GLY A O 1
ATOM 3627 N N . THR A 1 227 ? 15.637 56.469 -31.475 1.00 9.70 227 THR A N 1
ATOM 3628 C CA . THR A 1 227 ? 16.136 55.465 -30.517 1.00 7.57 227 THR A CA 1
ATOM 3629 C C . THR A 1 227 ? 15.136 55.375 -29.376 1.00 8.17 227 THR A C 1
ATOM 3630 O O . THR A 1 227 ? 14.287 56.271 -29.216 1.00 7.84 227 THR A O 1
ATOM 3641 N N . SER A 1 228 ? 15.218 54.328 -28.553 1.00 7.80 228 SER A N 1
ATOM 3642 C CA . SER A 1 228 ? 14.292 54.177 -27.428 1.00 7.59 228 SER A CA 1
ATOM 3643 C C . SER A 1 228 ? 14.537 55.254 -26.368 1.00 5.76 228 SER A C 1
ATOM 3644 O O . SER A 1 228 ? 13.589 55.680 -25.726 1.00 6.83 228 SER A O 1
ATOM 3652 N N . SER A 1 229 ? 15.805 55.691 -26.234 1.00 6.52 229 SER A N 1
ATOM 3653 C CA . SER A 1 229 ? 16.213 56.968 -25.598 1.00 7.00 229 SER A CA 1
ATOM 3654 C C . SER A 1 229 ? 16.673 56.872 -24.141 1.00 7.69 229 SER A C 1
ATOM 3655 O O . SER A 1 229 ? 16.271 55.942 -23.407 1.00 7.99 229 SER A O 1
ATOM 3663 N N . HIS A 1 230 ? 17.495 57.845 -23.754 1.00 6.91 230 HIS A N 1
ATOM 3664 C CA . HIS A 1 230 ? 17.856 58.062 -22.349 1.00 7.41 230 HIS A CA 1
ATOM 3665 C C . HIS A 1 230 ? 16.719 58.711 -21.565 1.00 6.63 230 HIS A C 1
ATOM 3666 O O . HIS A 1 230 ? 16.638 58.552 -20.365 1.00 9.48 230 HIS A O 1
ATOM 3679 N N . GLN A 1 231 ? 15.896 59.506 -22.267 1.00 5.75 231 GLN A N 1
ATOM 3680 C CA . GLN A 1 231 ? 14.948 60.395 -21.586 1.00 5.84 231 GLN A CA 1
ATOM 3681 C C . GLN A 1 231 ? 13.665 59.702 -21.084 1.00 6.06 231 GLN A C 1
ATOM 3682 O O . GLN A 1 231 ? 13.023 60.178 -20.151 1.00 8.48 231 GLN A O 1
ATOM 3696 N N . MET A 1 232 ? 13.290 58.593 -21.734 1.00 7.60 232 MET A N 1
ATOM 3697 C CA . MET A 1 232 ? 12.094 57.855 -21.349 1.00 5.90 232 MET A CA 1
ATOM 3698 C C . MET A 1 232 ? 12.227 56.442 -21.899 1.00 6.39 232 MET A C 1
ATOM 3699 O O . MET A 1 232 ? 12.227 56.225 -23.102 1.00 8.06 232 MET A O 1
ATOM 3713 N N . ASN A 1 233 ? 12.383 55.464 -21.010 1.00 6.32 233 ASN A N 1
ATOM 3714 C CA . ASN A 1 233 ? 12.449 54.085 -21.456 1.00 7.90 233 ASN A CA 1
ATOM 3715 C C . ASN A 1 233 ? 11.100 53.595 -22.009 1.00 7.67 233 ASN A C 1
ATOM 3716 O O . ASN A 1 233 ? 10.046 54.090 -21.602 1.00 7.72 233 ASN A O 1
ATOM 3727 N N . PRO A 1 234 ? 11.132 52.651 -22.949 1.00 6.46 234 PRO A N 1
ATOM 3728 C CA . PRO A 1 234 ? 9.863 52.124 -23.462 1.00 5.17 234 PRO A CA 1
ATOM 3729 C C . PRO A 1 234 ? 9.261 51.058 -22.543 1.00 8.64 234 PRO A C 1
ATOM 3730 O O . PRO A 1 234 ? 9.210 49.852 -22.823 1.00 7.68 234 PRO A O 1
ATOM 3741 N N . PHE A 1 235 ? 8.784 51.572 -21.418 1.00 7.98 235 PHE A N 1
ATOM 3742 C CA . PHE A 1 235 ? 8.210 50.773 -20.372 1.00 8.14 235 PHE A CA 1
ATOM 3743 C C . PHE A 1 235 ? 7.236 51.595 -19.554 1.00 7.48 235 PHE A C 1
ATOM 3744 O O . PHE A 1 235 ? 7.455 52.779 -19.319 1.00 8.70 235 PHE A O 1
ATOM 3761 N N . MET A 1 236 ? 6.156 50.968 -19.083 1.00 5.90 236 MET A N 1
ATOM 3762 C CA A MET A 1 236 ? 5.407 51.558 -17.960 0.60 6.72 236 MET A CA 1
ATOM 3763 C CA B MET A 1 236 ? 5.384 51.561 -17.995 0.40 8.64 236 MET A CA 1
ATOM 3764 C C . MET A 1 236 ?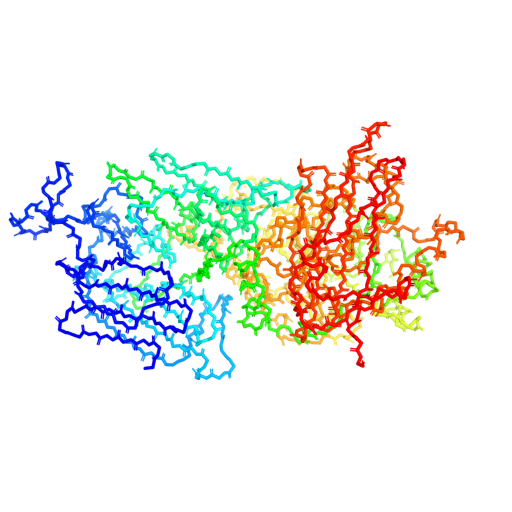 4.730 50.466 -17.181 1.00 9.89 236 MET A C 1
ATOM 3765 O O . MET A 1 236 ? 4.508 49.361 -17.703 1.00 8.93 236 MET A O 1
ATOM 3792 N N . ALA A 1 237 ? 4.388 50.771 -15.930 1.00 8.22 237 ALA A N 1
ATOM 3793 C CA . ALA A 1 237 ? 3.606 49.823 -15.130 1.00 7.89 237 ALA A CA 1
ATOM 3794 C C . ALA A 1 237 ? 2.437 50.554 -14.524 1.00 10.03 237 ALA A C 1
ATOM 3795 O O . ALA A 1 237 ? 2.575 51.688 -14.080 1.00 8.77 237 ALA A O 1
ATOM 3802 N N . LEU A 1 238 ? 1.290 49.903 -14.501 1.00 6.29 238 LEU A N 1
ATOM 3803 C CA . LEU A 1 238 ? 0.118 50.423 -13.812 1.00 6.34 238 LEU A CA 1
ATOM 3804 C C . LEU A 1 238 ? -0.036 49.632 -12.534 1.00 8.75 238 LEU A C 1
ATOM 3805 O O . LEU A 1 238 ? -0.033 48.399 -12.570 1.00 7.92 238 LEU A O 1
ATOM 3821 N N . VAL A 1 239 ? -0.146 50.341 -11.409 1.00 6.73 239 VAL A N 1
ATOM 3822 C CA . VAL A 1 239 ? -0.152 49.722 -10.080 1.00 6.16 239 VAL A CA 1
ATOM 3823 C C . VAL A 1 239 ? -1.241 50.278 -9.201 1.00 7.18 239 VAL A C 1
ATOM 3824 O O . VAL A 1 239 ? -1.727 51.376 -9.388 1.00 7.51 239 VAL A O 1
ATOM 3837 N N . ASP A 1 240 ? -1.665 49.469 -8.249 1.00 7.74 240 ASP A N 1
ATOM 3838 C CA A ASP A 1 240 ? -2.514 49.918 -7.155 0.58 9.58 240 ASP A CA 1
ATOM 3839 C CA B ASP A 1 240 ? -2.567 49.991 -7.240 0.42 11.03 240 ASP A CA 1
ATOM 3840 C C . ASP A 1 240 ? -1.811 50.988 -6.355 1.00 10.97 240 ASP A C 1
ATOM 3841 O O . ASP A 1 240 ? -0.588 50.971 -6.257 1.00 10.51 240 ASP A O 1
ATOM 3858 N N . HIS A 1 241 ? -2.561 51.919 -5.760 1.00 8.87 241 HIS A N 1
ATOM 3859 C CA . HIS A 1 241 ? -1.956 52.922 -4.908 1.00 7.94 241 HIS A CA 1
ATOM 3860 C C . HIS A 1 241 ? -1.051 52.293 -3.853 1.00 8.94 241 HIS A C 1
ATOM 3861 O O . HIS A 1 241 ? -0.064 52.892 -3.461 1.00 11.50 241 HIS A O 1
ATOM 3874 N N . ASP A 1 242 ? -1.423 51.121 -3.345 1.00 8.50 242 ASP A N 1
ATOM 3875 C CA . ASP A 1 242 ? -0.695 50.497 -2.224 1.00 8.25 242 ASP A CA 1
ATOM 3876 C C . ASP A 1 242 ? 0.327 49.436 -2.657 1.00 11.52 242 ASP A C 1
ATOM 3877 O O . ASP A 1 242 ? 0.928 48.745 -1.823 1.00 10.01 242 ASP A O 1
ATOM 3886 N N . THR A 1 243 ? 0.533 49.276 -3.949 1.00 8.19 243 THR A N 1
ATOM 3887 C CA . THR A 1 243 ? 1.556 48.351 -4.435 1.00 7.35 243 THR A CA 1
ATOM 3888 C C . THR A 1 243 ? 2.963 48.833 -4.094 1.00 9.69 243 THR A C 1
ATOM 3889 O O . THR A 1 243 ? 3.280 50.023 -4.221 1.00 10.26 243 THR A O 1
ATOM 3900 N N . ASN A 1 244 ? 3.822 47.881 -3.703 1.00 7.43 244 ASN A N 1
ATOM 3901 C CA . ASN A 1 244 ? 5.201 48.169 -3.421 1.00 6.95 244 ASN A CA 1
ATOM 3902 C C . ASN A 1 244 ? 6.063 47.040 -3.953 1.00 7.65 244 ASN A C 1
ATOM 3903 O O . ASN A 1 244 ? 5.600 46.287 -4.824 1.00 7.94 244 ASN A O 1
ATOM 3914 N N . GLU A 1 245 ? 7.297 46.923 -3.494 1.00 8.78 245 GLU A N 1
ATOM 3915 C CA . GLU A 1 245 ? 8.158 45.868 -4.049 1.00 6.89 245 GLU A CA 1
ATOM 3916 C C . GLU A 1 245 ? 7.696 44.474 -3.701 1.00 7.98 245 GLU A C 1
ATOM 3917 O O . GLU A 1 245 ? 8.047 43.526 -4.414 1.00 7.75 245 GLU A O 1
ATOM 3929 N N . PHE A 1 246 ? 6.897 44.339 -2.631 1.00 7.88 246 PHE A N 1
ATOM 3930 C CA A PHE A 1 246 ? 6.580 43.009 -2.117 0.57 9.49 246 PHE A CA 1
ATOM 3931 C CA B PHE A 1 246 ? 6.595 43.056 -2.006 0.43 8.43 246 PHE A CA 1
ATOM 3932 C C . PHE A 1 246 ? 5.135 42.614 -2.073 1.00 9.32 246 PHE A C 1
ATOM 3933 O O . PHE A 1 246 ? 4.830 41.444 -1.785 1.00 11.31 246 PHE A O 1
ATOM 3985 N N . GLY A 1 248 ? 0.849 43.714 -3.693 1.00 9.78 248 GLY A N 1
ATOM 3986 C CA . GLY A 1 248 ? -0.037 44.541 -4.503 1.00 10.03 248 GLY A CA 1
ATOM 3987 C C . GLY A 1 248 ? 0.020 44.229 -5.975 1.00 10.40 248 GLY A C 1
ATOM 3988 O O . GLY A 1 248 ? 0.970 43.637 -6.460 1.00 10.70 248 GLY A O 1
ATOM 3992 N N . GLU A 1 249 ? -1.024 44.615 -6.717 1.00 8.08 249 GLU A N 1
ATOM 3993 C CA . GLU A 1 249 ? -1.037 44.261 -8.127 1.00 9.50 249 GLU A CA 1
ATOM 3994 C C . GLU A 1 249 ? -0.245 45.248 -8.996 1.00 10.59 249 GLU A C 1
ATOM 3995 O O . GLU A 1 249 ? -0.149 46.443 -8.697 1.00 11.39 249 GLU A O 1
ATOM 4007 N N . ALA A 1 250 ? 0.312 44.722 -10.083 1.00 7.51 250 ALA A N 1
ATOM 4008 C CA . ALA A 1 250 ? 1.083 45.529 -11.033 1.00 6.19 250 ALA A CA 1
ATOM 4009 C C . ALA A 1 250 ? 0.880 44.941 -12.415 1.00 8.19 250 ALA A C 1
ATOM 4010 O O . ALA A 1 250 ? 0.985 43.737 -12.590 1.00 9.42 250 ALA A O 1
ATOM 4017 N N . TYR A 1 251 ? 0.650 45.814 -13.389 1.00 6.20 251 TYR A N 1
ATOM 4018 C CA . TYR A 1 251 ? 0.634 45.451 -14.785 1.00 5.56 251 TYR A CA 1
ATOM 4019 C C . TYR A 1 251 ? 1.805 46.149 -15.440 1.00 8.16 251 TYR A C 1
ATOM 4020 O O . TYR A 1 251 ? 1.843 47.363 -15.506 1.00 9.20 251 TYR A O 1
ATOM 4038 N N . GLY A 1 252 ? 2.760 45.377 -15.914 1.00 5.76 252 GLY A N 1
ATOM 4039 C CA . GLY A 1 252 ? 3.890 45.964 -16.625 1.00 5.66 252 GLY A CA 1
ATOM 4040 C C . GLY A 1 252 ? 3.783 45.800 -18.135 1.00 8.06 252 GLY A C 1
ATOM 4041 O O . GLY A 1 252 ? 3.285 44.787 -18.641 1.00 8.31 252 GLY A O 1
ATOM 4045 N N . PHE A 1 253 ? 4.301 46.780 -18.862 1.00 6.72 253 PHE A N 1
ATOM 4046 C CA . PHE A 1 253 ? 4.255 46.808 -20.321 1.00 6.93 253 PHE A CA 1
ATOM 4047 C C . PHE A 1 253 ? 5.634 47.215 -20.863 1.00 9.26 253 PHE A C 1
ATOM 4048 O O . PHE A 1 253 ? 6.101 48.313 -20.574 1.00 9.61 253 PHE A O 1
ATOM 4065 N N . ALA A 1 254 ? 6.304 46.336 -21.604 1.00 6.28 254 ALA A N 1
ATOM 4066 C CA . ALA A 1 254 ? 7.594 46.693 -22.185 1.00 6.05 254 ALA A CA 1
ATOM 4067 C C . ALA A 1 254 ? 7.534 46.488 -23.689 1.00 6.78 254 ALA A C 1
ATOM 4068 O O . ALA A 1 254 ? 7.173 45.409 -24.161 1.00 9.21 254 ALA A O 1
ATOM 4075 N N . LEU A 1 255 ? 7.880 47.522 -24.459 1.00 7.28 255 LEU A N 1
ATOM 4076 C CA . LEU A 1 255 ? 7.819 47.423 -25.923 1.00 7.97 255 LEU A CA 1
ATOM 4077 C C . LEU A 1 255 ? 9.134 46.930 -26.449 1.00 7.75 255 LEU A C 1
ATOM 4078 O O . LEU A 1 255 ? 10.177 47.500 -26.142 1.00 8.10 255 LEU A O 1
ATOM 4094 N N . ALA A 1 256 ? 9.091 45.847 -27.215 1.00 6.12 256 ALA A N 1
ATOM 4095 C CA . ALA A 1 256 ? 10.279 45.253 -27.821 1.00 6.94 256 ALA A CA 1
ATOM 4096 C C . ALA A 1 256 ? 10.640 46.013 -29.121 1.00 6.33 256 ALA A C 1
ATOM 4097 O O . ALA A 1 256 ? 10.520 45.501 -30.237 1.00 8.69 256 ALA A O 1
ATOM 4104 N N . TYR A 1 257 ? 11.149 47.226 -28.948 1.00 5.85 257 TYR A N 1
ATOM 4105 C CA . TYR A 1 257 ? 11.457 48.117 -30.069 1.00 6.94 257 TYR A CA 1
ATOM 4106 C C . TYR A 1 257 ? 12.502 49.108 -29.614 1.00 8.45 257 TYR A C 1
ATOM 4107 O O . TYR A 1 257 ? 12.466 49.554 -28.461 1.00 8.38 257 TYR A O 1
ATOM 4125 N N . SER A 1 258 ? 13.407 49.469 -30.543 1.00 6.98 258 SER A N 1
ATOM 4126 C CA . SER A 1 258 ? 14.597 50.237 -30.191 1.00 5.48 258 SER A CA 1
ATOM 4127 C C . SER A 1 258 ? 14.597 51.578 -30.876 1.00 8.46 258 SER A C 1
ATOM 4128 O O . SER A 1 258 ? 15.614 52.287 -30.850 1.00 8.91 258 SER A O 1
ATOM 4136 N N . GLY A 1 259 ? 13.435 51.934 -31.447 1.00 8.58 259 GLY A N 1
ATOM 4137 C CA . GLY A 1 259 ? 13.244 53.253 -32.062 1.00 10.76 259 GLY A CA 1
ATOM 4138 C C . GLY A 1 259 ? 12.243 54.110 -31.307 1.00 9.61 259 GLY A C 1
ATOM 4139 O O . GLY A 1 259 ? 12.094 54.003 -30.085 1.00 8.55 259 GLY A O 1
ATOM 4143 N N . ASN A 1 260 ? 11.527 54.955 -32.046 1.00 7.61 260 ASN A N 1
ATOM 4144 C CA . ASN A 1 260 ? 10.527 55.836 -31.428 1.00 8.77 260 ASN A CA 1
ATOM 4145 C C . ASN A 1 260 ? 9.334 55.073 -30.856 1.00 8.08 260 ASN A C 1
ATOM 4146 O O . ASN A 1 260 ? 8.654 54.321 -31.593 1.00 8.94 260 ASN A O 1
ATOM 4157 N N . HIS A 1 261 ? 9.033 55.307 -29.590 1.00 8.11 261 HIS A N 1
ATOM 4158 C CA . HIS A 1 261 ? 7.916 54.643 -28.936 1.00 6.98 261 HIS A CA 1
ATOM 4159 C C . HIS A 1 261 ? 6.914 55.676 -28.447 1.00 8.32 261 HIS A C 1
ATOM 4160 O O . HIS A 1 261 ? 7.262 56.834 -28.234 1.00 8.92 261 HIS A O 1
ATOM 4173 N N . LYS A 1 262 ? 5.685 55.215 -28.172 1.00 6.70 262 LYS A N 1
ATOM 4174 C CA . LYS A 1 262 ? 4.678 56.051 -27.533 1.00 7.04 262 LYS A CA 1
ATOM 4175 C C . LYS A 1 262 ? 3.779 55.212 -26.652 1.00 8.13 262 LYS A C 1
ATOM 4176 O O . LYS A 1 262 ? 3.113 54.269 -27.123 1.00 9.49 262 LYS A O 1
ATOM 4195 N N . PHE A 1 263 ? 3.789 55.548 -25.367 1.00 7.03 263 PHE A N 1
ATOM 4196 C CA . PHE A 1 263 ? 2.916 54.914 -24.388 1.00 7.28 263 PHE A CA 1
ATOM 4197 C C . PHE A 1 263 ? 1.918 55.994 -24.013 1.00 7.60 263 PHE A C 1
ATOM 4198 O O . PHE A 1 263 ? 2.314 57.072 -23.593 1.00 7.98 263 PHE A O 1
ATOM 4215 N N . GLU A 1 264 ? 0.627 55.706 -24.171 1.00 7.37 264 GLU A N 1
ATOM 4216 C CA . GLU A 1 264 ? -0.459 56.637 -23.852 1.00 8.00 264 GLU A CA 1
ATOM 4217 C C . GLU A 1 264 ? -1.331 56.051 -22.771 1.00 9.36 264 GLU A C 1
ATOM 4218 O O . GLU A 1 264 ? -1.784 54.914 -22.887 1.00 9.87 264 GLU A O 1
ATOM 4230 N N . VAL A 1 265 ? -1.550 56.829 -21.707 1.00 6.86 265 VAL A N 1
ATOM 4231 C CA . VAL A 1 265 ? -2.420 56.431 -20.629 1.00 5.86 265 VAL A CA 1
ATOM 4232 C C . VAL A 1 265 ? -3.481 57.506 -20.478 1.00 7.55 265 VAL A C 1
ATOM 4233 O O . VAL A 1 265 ? -3.201 58.636 -19.992 1.00 7.52 265 VAL A O 1
ATOM 4246 N N . GLU A 1 266 ? -4.701 57.171 -20.895 1.00 6.47 266 GLU A N 1
ATOM 4247 C CA . GLU A 1 266 ? -5.807 58.138 -20.928 1.00 7.66 266 GLU A CA 1
ATOM 4248 C C . GLU A 1 266 ? -6.848 57.732 -19.905 1.00 8.12 266 GLU A C 1
ATOM 4249 O O . GLU A 1 266 ? -7.432 56.644 -19.998 1.00 10.67 266 GLU A O 1
ATOM 4261 N N . ARG A 1 267 ? -7.143 58.613 -18.957 1.00 6.30 267 ARG A N 1
ATOM 4262 C CA . ARG A 1 267 ? -8.269 58.414 -18.027 1.00 5.26 267 ARG A CA 1
ATOM 4263 C C . ARG A 1 267 ? -9.410 59.225 -18.605 1.00 7.81 267 ARG A C 1
ATOM 4264 O O . ARG A 1 267 ? -9.245 60.411 -18.931 1.00 8.57 267 ARG A O 1
ATOM 4285 N N . ASP A 1 268 ? -10.513 58.535 -18.918 1.00 7.31 268 ASP A N 1
ATOM 4286 C CA . ASP A 1 268 ? -11.552 59.130 -19.712 1.00 7.87 268 ASP A CA 1
ATOM 4287 C C . ASP A 1 268 ? -12.720 59.653 -18.902 1.00 7.26 268 ASP A C 1
ATOM 4288 O O . ASP A 1 268 ? -12.694 59.727 -17.667 1.00 8.38 268 ASP A O 1
ATOM 4297 N N . GLN A 1 269 ? -13.707 60.163 -19.622 1.00 6.93 269 GLN A N 1
ATOM 4298 C CA . GLN A 1 269 ? -14.821 60.835 -18.986 1.00 6.94 269 GLN A CA 1
ATOM 4299 C C . GLN A 1 269 ? -15.721 59.980 -18.117 1.00 8.77 269 GLN A C 1
ATOM 4300 O O . GLN A 1 269 ? -16.528 60.529 -17.326 1.00 9.12 269 GLN A O 1
ATOM 4314 N N . PHE A 1 270 ? -15.608 58.653 -18.270 1.00 8.64 270 PHE A N 1
ATOM 4315 C CA . PHE A 1 270 ? -16.353 57.702 -17.445 1.00 8.06 270 PHE A CA 1
ATOM 4316 C C . PHE A 1 270 ? -15.424 56.978 -16.461 1.00 9.63 270 PHE A C 1
ATOM 4317 O O . PHE A 1 270 ? -15.807 55.970 -15.877 1.00 10.07 270 PHE A O 1
ATOM 4334 N N . GLY A 1 271 ? -14.231 57.513 -16.231 1.00 8.13 271 GLY A N 1
ATOM 4335 C CA . GLY A 1 271 ? -13.331 56.992 -15.203 1.00 8.51 271 GLY A CA 1
ATOM 4336 C C . GLY A 1 271 ? -12.519 55.783 -15.652 1.00 11.09 271 GLY A C 1
ATOM 4337 O O . GLY A 1 271 ? -11.815 55.196 -14.827 1.00 14.33 271 GLY A O 1
ATOM 4341 N N . GLN A 1 272 ? -12.659 55.393 -16.916 1.00 7.75 272 GLN A N 1
ATOM 4342 C CA . GLN A 1 272 ? -11.923 54.253 -17.461 1.00 6.01 272 GLN A CA 1
ATOM 4343 C C . GLN A 1 272 ? -10.529 54.631 -17.839 1.00 8.07 272 GLN A C 1
ATOM 4344 O O . GLN A 1 272 ? -10.238 55.789 -18.153 1.00 10.14 272 GLN A O 1
ATOM 4358 N N . ILE A 1 273 ? -9.611 53.661 -17.771 1.00 7.00 273 ILE A N 1
ATOM 4359 C CA . ILE A 1 273 ? -8.230 53.919 -18.126 1.00 6.34 273 ILE A CA 1
ATOM 4360 C C . ILE A 1 273 ? -7.904 53.155 -19.419 1.00 7.11 273 ILE A C 1
ATOM 4361 O O . ILE A 1 273 ? -7.943 51.928 -19.474 1.00 9.61 273 ILE A O 1
ATOM 4377 N N . HIS A 1 274 ? -7.635 53.927 -20.464 1.00 7.71 274 HIS A N 1
ATOM 4378 C CA . HIS A 1 274 ? -7.370 53.452 -21.825 1.00 7.51 274 HIS A CA 1
ATOM 4379 C C . HIS A 1 274 ? -5.898 53.598 -22.117 1.00 8.56 274 HIS A C 1
ATOM 4380 O O . HIS A 1 274 ? -5.338 54.677 -22.019 1.00 8.40 274 HIS A O 1
ATOM 4393 N N . VAL A 1 275 ? -5.255 52.494 -22.479 1.00 7.37 275 VAL A N 1
ATOM 4394 C CA . VAL A 1 275 ? -3.821 52.446 -22.736 1.00 8.08 275 VAL A CA 1
ATOM 4395 C C . VAL A 1 275 ? -3.548 52.004 -24.163 1.00 9.81 275 VAL A C 1
ATOM 4396 O O . VAL A 1 275 ? -4.124 51.024 -24.616 1.00 9.19 275 VAL A O 1
ATOM 4409 N N . ASN A 1 276 ? -2.665 52.724 -24.865 1.00 8.10 276 ASN A N 1
ATOM 4410 C CA . ASN A 1 276 ? -2.070 52.242 -26.117 1.00 7.85 276 ASN A CA 1
ATOM 4411 C C . ASN A 1 276 ? -0.543 52.214 -25.968 1.00 6.82 276 ASN A C 1
ATOM 4412 O O . ASN A 1 276 ? 0.010 53.064 -25.281 1.00 8.40 276 ASN A O 1
ATOM 4423 N N . THR A 1 277 ? 0.134 51.285 -26.654 1.00 6.05 277 THR A N 1
ATOM 4424 C CA A THR A 1 277 ? 1.570 51.396 -26.779 0.33 8.26 277 THR A CA 1
ATOM 4425 C CA B THR A 1 277 ? 1.594 51.269 -26.723 0.67 8.48 277 THR A CA 1
ATOM 4426 C C . THR A 1 277 ? 2.004 50.870 -28.125 1.00 7.67 277 THR A C 1
ATOM 4427 O O . THR A 1 277 ? 1.417 49.942 -28.684 1.00 8.70 277 THR A O 1
ATOM 4448 N N . GLY A 1 278 ? 3.018 51.516 -28.690 1.00 7.15 278 GLY A N 1
ATOM 4449 C CA . GLY A 1 278 ? 3.522 51.096 -29.997 1.00 7.59 278 GLY A CA 1
ATOM 4450 C C . GLY A 1 278 ? 4.535 52.086 -30.541 1.00 7.06 278 GLY A C 1
ATOM 4451 O O . GLY A 1 278 ? 5.037 52.962 -29.799 1.00 7.09 278 GLY A O 1
ATOM 4455 N N . ILE A 1 279 ? 4.835 51.953 -31.832 1.00 8.39 279 ILE A N 1
ATOM 4456 C CA . ILE A 1 279 ? 5.672 52.916 -32.549 1.00 7.20 279 ILE A CA 1
ATOM 4457 C C . ILE A 1 279 ? 5.035 54.306 -32.450 1.00 8.41 279 ILE A C 1
ATOM 4458 O O . ILE A 1 279 ? 3.844 54.473 -32.667 1.00 8.85 279 ILE A O 1
ATOM 4474 N N . ASN A 1 280 ? 5.837 55.310 -32.105 1.00 7.40 280 ASN A N 1
ATOM 4475 C CA . ASN A 1 280 ? 5.316 56.670 -32.084 1.00 7.53 280 ASN A CA 1
ATOM 4476 C C . ASN A 1 280 ? 4.797 57.095 -33.445 1.00 9.63 280 ASN A C 1
ATOM 4477 O O . ASN A 1 280 ? 5.440 56.864 -34.471 1.00 10.00 280 ASN A O 1
ATOM 4488 N N . ASP A 1 281 ? 3.655 57.751 -33.451 1.00 8.15 281 ASP A N 1
ATOM 4489 C CA . ASP A 1 281 ? 3.118 58.300 -34.691 1.00 8.82 281 ASP A CA 1
ATOM 4490 C C . ASP A 1 281 ? 3.737 59.560 -35.270 1.00 14.39 281 ASP A C 1
ATOM 4491 O O . ASP A 1 281 ? 3.368 59.985 -36.394 1.00 13.88 281 ASP A O 1
ATOM 4500 N N . TYR A 1 282 ? 4.723 60.099 -34.580 1.00 8.54 282 TYR A N 1
ATOM 4501 C CA . TYR A 1 282 ? 5.464 61.289 -35.023 1.00 8.66 282 TYR A CA 1
ATOM 4502 C C . TYR A 1 282 ? 6.273 61.017 -36.276 1.00 9.47 282 TYR A C 1
ATOM 4503 O O . TYR A 1 282 ? 7.169 60.166 -36.307 1.00 9.45 282 TYR A O 1
ATOM 4521 N N . ASN A 1 283 ? 5.927 61.761 -37.329 1.00 8.49 283 ASN A N 1
ATOM 4522 C CA . ASN A 1 283 ? 6.513 61.534 -38.651 1.00 9.93 283 ASN A CA 1
ATOM 4523 C C . ASN A 1 283 ? 6.533 60.053 -38.988 1.00 8.75 283 ASN A C 1
ATOM 4524 O O . ASN A 1 283 ? 7.544 59.512 -39.451 1.00 10.67 283 ASN A O 1
ATOM 4535 N N . PHE A 1 284 ? 5.393 59.417 -38.794 1.00 8.74 284 PHE A N 1
ATOM 4536 C CA . PHE A 1 284 ? 5.192 58.013 -39.172 1.00 9.51 284 PHE A CA 1
ATOM 4537 C C . PHE A 1 284 ? 4.048 57.999 -40.169 1.00 10.69 284 PHE A C 1
ATOM 4538 O O . PHE A 1 284 ? 2.904 58.364 -39.832 1.00 10.64 284 PHE A O 1
ATOM 4555 N N . LYS A 1 285 ? 4.343 57.610 -41.405 1.00 8.94 285 LYS A N 1
ATOM 4556 C CA . LYS A 1 285 ? 3.315 57.510 -42.416 1.00 8.28 285 LYS A CA 1
ATOM 4557 C C . LYS A 1 285 ? 3.818 56.408 -43.346 1.00 9.10 285 LYS A C 1
ATOM 4558 O O . LYS A 1 285 ? 4.716 56.640 -44.165 1.00 10.89 285 LYS A O 1
ATOM 4577 N N . TRP A 1 286 ? 3.282 55.199 -43.159 1.00 9.25 286 TRP A N 1
ATOM 4578 C CA . TRP A 1 286 ? 3.793 54.027 -43.879 1.00 10.01 286 TRP A CA 1
ATOM 4579 C C . TRP A 1 286 ? 2.889 53.739 -45.071 1.00 12.03 286 TRP A C 1
ATOM 4580 O O . TRP A 1 286 ? 1.714 53.541 -44.888 1.00 11.43 286 TRP A O 1
ATOM 4601 N N . LYS A 1 287 ? 3.439 53.708 -46.283 1.00 10.13 287 LYS A N 1
ATOM 4602 C CA . LYS A 1 287 ? 2.651 53.414 -47.481 1.00 7.49 287 LYS A CA 1
ATOM 4603 C C . LYS A 1 287 ? 2.465 51.897 -47.575 1.00 12.82 287 LYS A C 1
ATOM 4604 O O . LYS A 1 287 ? 3.409 51.135 -47.809 1.00 14.94 287 LYS A O 1
ATOM 4623 N N . LEU A 1 288 ? 1.224 51.460 -47.413 1.00 9.82 288 LEU A N 1
ATOM 4624 C CA . LEU A 1 288 ? 0.893 50.054 -47.505 1.00 11.46 288 LEU A CA 1
ATOM 4625 C C . LEU A 1 288 ? 0.196 49.793 -48.826 1.00 10.80 288 LEU A C 1
ATOM 4626 O O . LEU A 1 288 ? -0.966 50.122 -49.013 1.00 11.35 288 LEU A O 1
ATOM 4642 N N . ASN A 1 289 ? 0.958 49.258 -49.775 1.00 12.97 289 ASN A N 1
ATOM 4643 C CA . ASN A 1 289 ? 0.429 48.974 -51.093 1.00 10.86 289 ASN A CA 1
ATOM 4644 C C . ASN A 1 289 ? -0.455 47.734 -51.090 1.00 11.78 289 ASN A C 1
ATOM 4645 O O . ASN A 1 289 ? -0.414 46.921 -50.175 1.00 11.98 289 ASN A O 1
ATOM 4656 N N . PRO A 1 290 ? -1.268 47.577 -52.140 1.00 14.45 290 PRO A N 1
ATOM 4657 C CA . PRO A 1 290 ? -2.047 46.338 -52.238 1.00 17.94 290 PRO A CA 1
ATOM 4658 C C . PRO A 1 290 ? -1.168 45.103 -52.109 1.00 14.76 290 PRO A C 1
ATOM 4659 O O . PRO A 1 290 ? -0.079 45.059 -52.657 1.00 13.73 290 PRO A O 1
ATOM 4670 N N . ASN A 1 291 ? -1.675 44.121 -51.378 1.00 12.52 291 ASN A N 1
ATOM 4671 C CA A ASN A 1 291 ? -1.009 42.847 -51.140 0.52 15.65 291 ASN A CA 1
ATOM 4672 C CA B ASN A 1 291 ? -0.991 42.858 -51.151 0.48 15.64 291 ASN A CA 1
ATOM 4673 C C . ASN A 1 291 ? 0.253 42.935 -50.296 1.00 16.83 291 ASN A C 1
ATOM 4674 O O . ASN A 1 291 ? 1.067 42.021 -50.315 1.00 20.13 291 ASN A O 1
ATOM 4695 N N . GLU A 1 292 ? 0.403 44.029 -49.550 1.00 13.85 292 GLU A N 1
ATOM 4696 C CA . GLU A 1 292 ? 1.528 44.171 -48.638 1.00 13.42 292 GLU A CA 1
ATOM 4697 C C . GLU A 1 292 ? 1.056 44.114 -47.216 1.00 15.11 292 GLU A C 1
ATOM 4698 O O . GLU A 1 292 ? -0.131 44.267 -46.951 1.00 12.21 292 GLU A O 1
ATOM 4710 N N . GLU A 1 293 ? 1.994 43.889 -46.300 1.00 11.17 293 GLU A N 1
ATOM 4711 C CA . GLU A 1 293 ? 1.675 43.819 -44.866 1.00 13.07 293 GLU A CA 1
ATOM 4712 C C . GLU A 1 293 ? 2.628 44.692 -44.073 1.00 14.14 293 GLU A C 1
ATOM 4713 O O . GLU A 1 293 ? 3.733 45.030 -44.536 1.00 14.68 293 GLU A O 1
ATOM 4725 N N . PHE A 1 294 ? 2.181 45.090 -42.885 1.00 10.90 294 PHE A N 1
ATOM 4726 C CA . PHE A 1 294 ? 3.004 45.844 -41.963 1.00 9.94 294 PHE A CA 1
ATOM 4727 C C . PHE A 1 294 ? 2.912 45.184 -40.585 1.00 10.77 294 PHE A C 1
ATOM 4728 O O . PHE A 1 294 ? 1.821 45.097 -40.033 1.00 12.33 294 PHE A O 1
ATOM 4745 N N . GLN A 1 295 ? 4.050 44.782 -40.017 1.00 8.43 295 GLN A N 1
ATOM 4746 C CA . GLN A 1 295 ? 4.084 44.135 -38.703 1.00 7.88 295 GLN A CA 1
ATOM 4747 C C . GLN A 1 295 ? 4.609 45.130 -37.671 1.00 7.91 295 GLN A C 1
ATOM 4748 O O . GLN A 1 295 ? 5.680 45.718 -37.856 1.00 9.30 295 GLN A O 1
ATOM 4762 N N . THR A 1 296 ? 3.876 45.303 -36.571 1.00 8.19 296 THR A N 1
ATOM 4763 C CA . THR A 1 296 ? 4.394 46.113 -35.481 1.00 8.15 296 THR A CA 1
ATOM 4764 C C . THR A 1 296 ? 5.355 45.331 -34.601 1.00 7.38 296 THR A C 1
ATOM 4765 O O . THR A 1 296 ? 5.329 44.111 -34.549 1.00 7.98 296 THR A O 1
ATOM 4776 N N . PRO A 1 297 ? 6.165 46.045 -33.824 1.00 7.57 297 PRO A N 1
ATOM 4777 C CA . PRO A 1 297 ? 6.855 45.362 -32.739 1.00 5.39 297 PRO A CA 1
ATOM 4778 C C . PRO A 1 297 ? 5.849 44.822 -31.733 1.00 7.50 297 PRO A C 1
ATOM 4779 O O . PRO A 1 297 ? 4.682 45.263 -31.690 1.00 7.66 297 PRO A O 1
ATOM 4790 N N . GLU A 1 298 ? 6.296 43.890 -30.924 1.00 6.84 298 GLU A N 1
ATOM 4791 C CA . GLU A 1 298 ? 5.414 43.371 -29.872 1.00 9.19 298 GLU A CA 1
ATOM 4792 C C . GLU A 1 298 ? 5.654 44.013 -28.517 1.00 8.14 298 GLU A C 1
ATOM 4793 O O . GLU A 1 298 ? 6.681 44.659 -28.290 1.00 7.11 298 GLU A O 1
ATOM 4805 N N . VAL A 1 299 ? 4.650 43.868 -27.647 1.00 6.91 299 VAL A N 1
ATOM 4806 C CA A VAL A 1 299 ? 4.710 44.364 -26.285 0.58 7.97 299 VAL A CA 1
ATOM 4807 C CA B VAL A 1 299 ? 4.668 44.366 -26.281 0.42 7.28 299 VAL A CA 1
ATOM 4808 C C . VAL A 1 299 ? 4.552 43.181 -25.341 1.00 8.56 299 VAL A C 1
ATOM 4809 O O . VAL A 1 299 ? 3.682 42.306 -25.519 1.00 7.31 299 VAL A O 1
ATOM 4834 N N . LEU A 1 300 ? 5.434 43.151 -24.348 1.00 7.08 300 LEU A N 1
ATOM 4835 C CA . LEU A 1 300 ? 5.402 42.167 -23.281 1.00 6.86 300 LEU A CA 1
ATOM 4836 C C . LEU A 1 300 ? 4.548 42.692 -22.165 1.00 9.08 300 LEU A C 1
ATOM 4837 O O . LEU A 1 300 ? 4.825 43.767 -21.632 1.00 9.80 300 LEU A O 1
ATOM 4853 N N . MET A 1 301 ? 3.500 41.952 -21.801 1.00 8.42 301 MET A N 1
ATOM 4854 C CA . MET A 1 301 ? 2.588 42.386 -20.736 1.00 9.48 301 MET A CA 1
ATOM 4855 C C . MET A 1 301 ? 2.671 41.404 -19.550 1.00 15.72 301 MET A C 1
ATOM 4856 O O . MET A 1 301 ? 2.407 40.211 -19.704 1.00 14.80 301 MET A O 1
ATOM 4870 N N . VAL A 1 302 ? 3.056 41.899 -18.377 1.00 7.26 302 VAL A N 1
ATOM 4871 C CA . VAL A 1 302 ? 3.212 41.044 -17.187 1.00 7.85 302 VAL A CA 1
ATOM 4872 C C . VAL A 1 302 ? 2.170 41.428 -16.146 1.00 9.95 302 VAL A C 1
ATOM 4873 O O . VAL A 1 302 ? 1.944 42.612 -15.891 1.00 8.57 302 VAL A O 1
ATOM 4886 N N . TYR A 1 303 ? 1.528 40.432 -15.532 1.00 7.88 303 TYR A N 1
ATOM 4887 C CA . TYR A 1 303 ? 0.665 40.696 -14.396 1.00 8.25 303 TYR A CA 1
ATOM 4888 C C . TYR A 1 303 ? 1.299 40.082 -13.160 1.00 11.05 303 TYR A C 1
ATOM 4889 O O . TYR A 1 303 ? 1.646 38.881 -13.136 1.00 10.33 303 TYR A O 1
ATOM 4907 N N . SER A 1 304 ? 1.449 40.906 -12.129 1.00 6.84 304 SER A N 1
ATOM 4908 C CA . SER A 1 304 ? 1.830 40.425 -10.788 1.00 7.67 304 SER A CA 1
ATOM 4909 C C . SER A 1 304 ? 0.755 40.691 -9.774 1.00 8.01 304 SER A C 1
ATOM 4910 O O . SER A 1 304 ? 0.199 41.799 -9.737 1.00 9.05 304 SER A O 1
ATOM 4918 N N . ASP A 1 305 ? 0.457 39.679 -8.954 1.00 9.58 305 ASP A N 1
ATOM 4919 C CA . ASP A 1 305 ? -0.484 39.820 -7.874 1.00 10.84 305 ASP A CA 1
ATOM 4920 C C . ASP A 1 305 ? 0.242 40.051 -6.542 1.00 13.49 305 ASP A C 1
ATOM 4921 O O . ASP A 1 305 ? -0.382 40.037 -5.483 1.00 15.58 305 ASP A O 1
ATOM 4930 N N . GLN A 1 306 ? 1.560 40.197 -6.566 1.00 8.73 306 GLN A N 1
ATOM 4931 C CA . GLN A 1 306 ? 2.313 40.275 -5.318 1.00 11.93 306 GLN A CA 1
ATOM 4932 C C . GLN A 1 306 ? 3.562 41.117 -5.442 1.00 9.82 306 GLN A C 1
ATOM 4933 O O . GLN A 1 306 ? 4.663 40.681 -5.088 1.00 10.81 306 GLN A O 1
ATOM 4947 N N . GLY A 1 307 ? 3.372 42.336 -5.938 1.00 9.28 307 GLY A N 1
ATOM 4948 C CA . GLY A 1 307 ? 4.395 43.367 -5.853 1.00 11.22 307 GLY A CA 1
ATOM 4949 C C . GLY A 1 307 ? 5.251 43.515 -7.090 1.00 9.71 307 GLY A C 1
ATOM 4950 O O . GLY A 1 307 ? 5.221 42.702 -8.009 1.00 7.19 307 GLY A O 1
ATOM 4954 N N . LEU A 1 308 ? 6.111 44.518 -7.044 1.00 7.87 308 LEU A N 1
ATOM 4955 C CA . LEU A 1 308 ? 6.944 44.834 -8.170 1.00 8.34 308 LEU A CA 1
ATOM 4956 C C . LEU A 1 308 ? 8.125 43.910 -8.385 1.00 5.20 308 LEU A C 1
ATOM 4957 O O . LEU A 1 308 ? 8.520 43.701 -9.520 1.00 6.77 308 LEU A O 1
ATOM 4973 N N . ASN A 1 309 ? 8.697 43.328 -7.332 1.00 6.86 309 ASN A N 1
ATOM 4974 C CA . ASN A 1 309 ? 9.783 42.361 -7.545 1.00 6.66 309 ASN A CA 1
ATOM 4975 C C . ASN A 1 309 ? 9.275 41.180 -8.375 1.00 10.20 309 ASN A C 1
ATOM 4976 O O . ASN A 1 309 ? 9.955 40.733 -9.275 1.00 6.93 309 ASN A O 1
ATOM 4987 N N . LYS A 1 310 ? 8.089 40.663 -8.064 1.00 6.68 310 LYS A N 1
ATOM 4988 C CA . LYS A 1 310 ? 7.542 39.550 -8.808 1.00 5.64 310 LYS A CA 1
ATOM 4989 C C . LYS A 1 310 ? 7.308 39.940 -10.274 1.00 8.59 310 LYS A C 1
ATOM 4990 O O . LYS A 1 310 ? 7.585 39.155 -11.212 1.00 8.23 310 LYS A O 1
ATOM 5009 N N . MET A 1 311 ? 6.802 41.146 -10.493 1.00 7.57 311 MET A N 1
ATOM 5010 C CA . MET A 1 311 ? 6.656 41.651 -11.863 1.00 7.48 311 MET A CA 1
ATOM 5011 C C . MET A 1 311 ? 7.999 41.664 -12.589 1.00 10.67 311 MET A C 1
ATOM 5012 O O . MET A 1 311 ? 8.138 41.136 -13.707 1.00 7.70 311 MET A O 1
ATOM 5026 N N . SER A 1 312 ? 8.996 42.283 -11.974 1.00 7.38 312 SER A N 1
ATOM 5027 C CA . SER A 1 312 ? 10.316 42.379 -12.571 1.00 6.09 312 SER A CA 1
ATOM 5028 C C . SER A 1 312 ? 10.900 41.021 -12.868 1.00 7.87 312 SER A C 1
ATOM 5029 O O . SER A 1 312 ? 11.449 40.800 -13.944 1.00 7.65 312 SER A O 1
ATOM 5037 N N . GLN A 1 313 ? 10.732 40.082 -11.936 1.00 7.50 313 GLN A N 1
ATOM 5038 C CA . GLN A 1 313 ? 11.300 38.754 -12.092 1.00 6.43 313 GLN A CA 1
ATOM 5039 C C . GLN A 1 313 ? 10.686 38.042 -13.270 1.00 7.51 313 GLN A C 1
ATOM 5040 O O . GLN A 1 313 ? 11.375 37.268 -13.948 1.00 8.75 313 GLN A O 1
ATOM 5054 N N . ALA A 1 314 ? 9.413 38.280 -13.544 1.00 7.06 314 ALA A N 1
ATOM 5055 C CA . ALA A 1 314 ? 8.818 37.690 -14.752 1.00 6.36 314 ALA A CA 1
ATOM 5056 C C . ALA A 1 314 ? 9.407 38.262 -16.034 1.00 8.67 314 ALA A C 1
ATOM 5057 O O . ALA A 1 314 ? 9.649 37.534 -17.005 1.00 8.48 314 ALA A O 1
ATOM 5064 N N . PHE A 1 315 ? 9.664 39.566 -16.067 1.00 7.97 315 PHE A N 1
ATOM 5065 C CA . PHE A 1 315 ? 10.340 40.170 -17.226 1.00 8.15 315 PHE A CA 1
ATOM 5066 C C . PHE A 1 315 ? 11.738 39.604 -17.329 1.00 9.49 315 PHE A C 1
ATOM 5067 O O . PHE A 1 315 ? 12.193 39.246 -18.423 1.00 8.28 315 PHE A O 1
ATOM 5084 N N . HIS A 1 316 ? 12.443 39.496 -16.207 1.00 8.43 316 HIS A N 1
ATOM 5085 C CA . HIS A 1 316 ? 13.851 39.065 -16.264 1.00 6.57 316 HIS A CA 1
ATOM 5086 C C . HIS A 1 316 ? 13.942 37.679 -16.894 1.00 7.40 316 HIS A C 1
ATOM 5087 O O . HIS A 1 316 ? 14.803 37.406 -17.732 1.00 9.08 316 HIS A O 1
ATOM 5100 N N . SER A 1 317 ? 13.066 36.780 -16.434 1.00 6.53 317 SER A N 1
ATOM 5101 C CA . SER A 1 317 ? 13.071 35.403 -16.891 1.00 8.77 317 SER A CA 1
ATOM 5102 C C . SER A 1 317 ? 12.694 35.305 -18.360 1.00 8.32 317 SER A C 1
ATOM 5103 O O . SER A 1 317 ? 13.365 34.606 -19.113 1.00 8.23 317 SER A O 1
ATOM 5111 N N . LEU A 1 318 ? 11.635 36.017 -18.773 1.00 7.53 318 LEU A N 1
ATOM 5112 C CA . LEU A 1 318 ? 11.202 35.976 -20.182 1.00 7.26 318 LEU A CA 1
ATOM 5113 C C . LEU A 1 318 ? 12.294 36.530 -21.098 1.00 8.37 318 LEU A C 1
ATOM 5114 O O . LEU A 1 318 ? 12.633 35.912 -22.104 1.00 8.88 318 LEU A O 1
ATOM 5130 N N . ILE A 1 319 ? 12.871 37.684 -20.752 1.00 7.40 319 ILE A N 1
ATOM 5131 C CA . ILE A 1 319 ? 13.895 38.310 -21.582 1.00 6.55 319 ILE A CA 1
ATOM 5132 C C . ILE A 1 319 ? 15.119 37.393 -21.681 1.00 10.85 319 ILE A C 1
ATOM 5133 O O . ILE A 1 319 ? 15.642 37.141 -22.760 1.00 9.54 319 ILE A O 1
ATOM 5149 N N . HIS A 1 320 ? 15.588 36.893 -20.546 1.00 8.21 320 HIS A N 1
ATOM 5150 C CA . HIS A 1 320 ? 16.802 36.098 -20.512 1.00 11.86 320 HIS A CA 1
ATOM 5151 C C . HIS A 1 320 ? 16.607 34.751 -21.207 1.00 12.88 320 HIS A C 1
ATOM 5152 O O . HIS A 1 320 ? 17.468 34.292 -21.959 1.00 12.83 320 HIS A O 1
ATOM 5165 N N . GLU A 1 321 ? 15.470 34.097 -20.969 1.00 9.28 321 GLU A N 1
ATOM 5166 C CA . GLU A 1 321 ? 15.251 32.754 -21.489 1.00 11.09 321 GLU A CA 1
ATOM 5167 C C . GLU A 1 321 ? 14.660 32.650 -22.884 1.00 11.63 321 GLU A C 1
ATOM 5168 O O . GLU A 1 321 ? 15.020 31.709 -23.615 1.00 10.79 321 GLU A O 1
ATOM 5180 N N . ARG A 1 322 ? 13.816 33.609 -23.274 1.00 8.99 322 ARG A N 1
ATOM 5181 C CA . ARG A 1 322 ? 13.065 33.453 -24.507 1.00 9.23 322 ARG A CA 1
ATOM 5182 C C . ARG A 1 322 ? 13.075 34.697 -25.382 1.00 9.80 322 ARG A C 1
ATOM 5183 O O . ARG A 1 322 ? 12.231 34.809 -26.281 1.00 10.78 322 ARG A O 1
ATOM 5204 N N . ILE A 1 323 ? 14.023 35.623 -25.156 1.00 8.05 323 ILE A N 1
ATOM 5205 C CA . ILE A 1 323 ? 14.234 36.737 -26.094 1.00 8.33 323 ILE A CA 1
ATOM 5206 C C . ILE A 1 323 ? 15.682 36.783 -26.509 1.00 10.98 323 ILE A C 1
ATOM 5207 O O . ILE A 1 323 ? 16.011 36.623 -27.686 1.00 8.27 323 ILE A O 1
ATOM 5223 N N . MET A 1 324 ? 16.570 36.945 -25.538 1.00 8.93 324 MET A N 1
ATOM 5224 C CA . MET A 1 324 ? 18.001 36.906 -25.828 1.00 8.84 324 MET A CA 1
ATOM 5225 C C . MET A 1 324 ? 18.377 35.616 -26.579 1.00 8.36 324 MET A C 1
ATOM 5226 O O . MET A 1 324 ? 17.930 34.526 -26.200 1.00 10.20 324 MET A O 1
ATOM 5240 N N . ARG A 1 325 ? 19.204 35.751 -27.614 1.00 9.75 325 ARG A N 1
ATOM 5241 C CA . ARG A 1 325 ? 19.613 34.585 -28.410 1.00 11.97 325 ARG A CA 1
ATOM 5242 C C . ARG A 1 325 ? 21.107 34.297 -28.289 1.00 11.93 325 ARG A C 1
ATOM 5243 O O . ARG A 1 325 ? 21.575 33.258 -28.718 1.00 12.86 325 ARG A O 1
ATOM 5264 N N . SER A 1 326 ? 21.862 35.207 -27.683 1.00 10.44 326 SER A N 1
ATOM 5265 C CA . SER A 1 326 ? 23.311 34.997 -27.592 1.00 10.85 326 SER A CA 1
ATOM 5266 C C . SER A 1 326 ? 23.716 33.699 -26.938 1.00 10.79 326 SER A C 1
ATOM 5267 O O . SER A 1 326 ? 23.150 33.289 -25.936 1.00 11.27 326 SER A O 1
ATOM 5275 N N . LYS A 1 327 ? 24.737 33.055 -27.496 1.00 11.44 327 LYS A N 1
ATOM 5276 C CA . LYS A 1 327 ? 25.306 31.881 -26.898 1.00 17.74 327 LYS A CA 1
ATOM 5277 C C . LYS A 1 327 ? 25.933 32.228 -25.553 1.00 22.86 327 LYS A C 1
ATOM 5278 O O . LYS A 1 327 ? 26.237 31.338 -24.776 1.00 23.70 327 LYS A O 1
ATOM 5297 N N . PHE A 1 328 ? 26.161 33.517 -25.293 1.00 11.75 328 PHE A N 1
ATOM 5298 C CA . PHE A 1 328 ? 26.746 33.917 -24.023 1.00 9.95 328 PHE A CA 1
ATOM 5299 C C . PHE A 1 328 ? 25.710 34.230 -22.946 1.00 12.31 328 PHE A C 1
ATOM 5300 O O . PHE A 1 328 ? 26.070 34.579 -21.809 1.00 12.98 328 PHE A O 1
ATOM 5317 N N . LYS A 1 329 ? 24.426 34.123 -23.272 1.00 13.14 329 LYS A N 1
ATOM 5318 C CA . LYS A 1 329 ? 23.431 34.597 -22.321 1.00 11.79 329 LYS A CA 1
ATOM 5319 C C . LYS A 1 329 ? 23.436 33.802 -21.039 1.00 10.79 329 LYS A C 1
ATOM 5320 O O . LYS A 1 329 ? 23.104 34.364 -19.996 1.00 11.82 329 LYS A O 1
ATOM 5339 N N . ASP A 1 330 ? 23.800 32.525 -21.111 1.00 10.95 330 ASP A N 1
ATOM 5340 C CA . ASP A 1 330 ? 23.882 31.673 -19.928 1.00 12.97 330 ASP A CA 1
ATOM 5341 C C . ASP A 1 330 ? 25.310 31.448 -19.438 1.00 18.03 330 ASP A C 1
ATOM 5342 O O . ASP A 1 330 ? 25.547 30.566 -18.617 1.00 19.88 330 ASP A O 1
ATOM 5351 N N . GLN A 1 331 ? 26.258 32.234 -19.933 1.00 11.40 331 GLN A N 1
ATOM 5352 C CA . GLN A 1 331 ? 27.661 32.118 -19.529 1.00 12.18 331 GLN A CA 1
ATOM 5353 C C . GLN A 1 331 ? 28.057 33.294 -18.645 1.00 9.84 331 GLN A C 1
ATOM 5354 O O . GLN A 1 331 ? 27.624 34.419 -18.868 1.00 10.76 331 GLN A O 1
ATOM 5368 N N . ILE A 1 332 ? 28.818 32.989 -17.607 1.00 10.32 332 ILE A N 1
ATOM 5369 C CA . ILE A 1 332 ? 29.360 34.019 -16.747 1.00 9.62 332 ILE A CA 1
ATOM 5370 C C . ILE A 1 332 ? 30.143 35.047 -17.565 1.00 13.30 332 ILE A C 1
ATOM 5371 O O . ILE A 1 332 ? 30.891 34.695 -18.484 1.00 11.15 332 ILE A O 1
ATOM 5387 N N . ARG A 1 333 ? 29.957 36.323 -17.218 1.00 7.83 333 ARG A N 1
ATOM 5388 C CA . ARG A 1 333 ? 30.470 37.424 -18.020 1.00 7.66 333 ARG A CA 1
ATOM 5389 C C . ARG A 1 333 ? 31.830 37.831 -17.474 1.00 11.88 333 ARG A C 1
ATOM 5390 O O . ARG A 1 333 ? 32.063 37.856 -16.274 1.00 10.75 333 ARG A O 1
ATOM 5411 N N . PRO A 1 334 ? 32.735 38.186 -18.369 1.00 10.31 334 PRO A N 1
ATOM 5412 C CA . PRO A 1 334 ? 34.117 38.414 -17.961 1.00 11.89 334 PRO A CA 1
ATOM 5413 C C . PRO A 1 334 ? 34.280 39.719 -17.179 1.00 9.38 334 PRO A C 1
ATOM 5414 O O . PRO A 1 334 ? 33.585 40.727 -17.395 1.00 10.06 334 PRO A O 1
ATOM 5425 N N . VAL A 1 335 ? 35.262 39.709 -16.298 1.00 7.98 335 VAL A N 1
ATOM 5426 C CA . VAL A 1 335 ? 35.655 40.911 -15.577 1.00 7.38 335 VAL A CA 1
ATOM 5427 C C . VAL A 1 335 ? 36.663 41.613 -16.455 1.00 8.86 335 VAL A C 1
ATOM 5428 O O . VAL A 1 335 ? 37.822 41.243 -16.538 1.00 11.36 335 VAL A O 1
ATOM 5441 N N . LEU A 1 336 ? 36.196 42.639 -17.135 1.00 7.41 336 LEU A N 1
ATOM 5442 C CA . LEU A 1 336 ? 36.999 43.323 -18.122 1.00 7.66 336 LEU A CA 1
ATOM 5443 C C . LEU A 1 336 ? 37.509 44.682 -17.619 1.00 9.84 336 LEU A C 1
ATOM 5444 O O . LEU A 1 336 ? 36.973 45.231 -16.655 1.00 10.05 336 LEU A O 1
ATOM 5460 N N . VAL A 1 337 ? 38.557 45.215 -18.265 1.00 8.13 337 VAL A N 1
ATOM 5461 C CA . VAL A 1 337 ? 38.922 46.594 -18.134 1.00 7.38 337 VAL A CA 1
ATOM 5462 C C . VAL A 1 337 ? 38.701 47.257 -19.515 1.00 9.75 337 VAL A C 1
ATOM 5463 O O . VAL A 1 337 ? 39.013 46.646 -20.571 1.00 9.18 337 VAL A O 1
ATOM 5476 N N . ASN A 1 338 ? 38.108 48.448 -19.491 1.00 9.28 338 ASN A N 1
ATOM 5477 C CA . ASN A 1 338 ? 37.859 49.301 -20.655 1.00 7.80 338 ASN A CA 1
ATOM 5478 C C . ASN A 1 338 ? 38.676 50.574 -20.459 1.00 9.57 338 ASN A C 1
ATOM 5479 O O . ASN A 1 338 ? 38.680 51.124 -19.363 1.00 8.24 338 ASN A O 1
ATOM 5490 N N . ASN A 1 339 ? 39.432 50.997 -21.463 1.00 10.59 339 ASN A N 1
ATOM 5491 C CA . ASN A 1 339 ? 40.341 52.143 -21.306 1.00 8.41 339 ASN A CA 1
ATOM 5492 C C . ASN A 1 339 ? 39.703 53.543 -21.424 1.00 10.49 339 ASN A C 1
ATOM 5493 O O . ASN A 1 339 ? 40.422 54.529 -21.237 1.00 10.43 339 ASN A O 1
ATOM 5504 N N . TRP A 1 340 ? 38.402 53.651 -21.716 1.00 7.92 340 TRP A N 1
ATOM 5505 C CA . TRP A 1 340 ? 37.811 54.972 -22.045 1.00 10.46 340 TRP A CA 1
ATOM 5506 C C . TRP A 1 340 ? 38.048 56.017 -20.951 1.00 9.03 340 TRP A C 1
ATOM 5507 O O . TRP A 1 340 ? 38.712 57.014 -21.211 1.00 9.28 340 TRP A O 1
ATOM 5528 N N . GLU A 1 341 ? 37.503 55.842 -19.749 1.00 9.60 341 GLU A N 1
ATOM 5529 C CA . GLU A 1 341 ? 37.757 56.882 -18.734 1.00 9.35 341 GLU A CA 1
ATOM 5530 C C . GLU A 1 341 ? 39.239 56.911 -18.342 1.00 12.28 341 GLU A C 1
ATOM 5531 O O . GLU A 1 341 ? 39.726 57.909 -17.807 1.00 11.85 341 GLU A O 1
ATOM 5543 N N . ALA A 1 342 ? 39.958 55.831 -18.589 1.00 10.47 342 ALA A N 1
ATOM 5544 C CA . ALA A 1 342 ? 41.360 55.766 -18.177 1.00 10.12 342 ALA A CA 1
ATOM 5545 C C . ALA A 1 342 ? 42.228 56.705 -19.016 1.00 12.53 342 ALA A C 1
ATOM 5546 O O . ALA A 1 342 ? 43.148 57.326 -18.484 1.00 11.68 342 ALA A O 1
ATOM 5553 N N . THR A 1 343 ? 41.985 56.748 -20.331 1.00 9.13 343 THR A N 1
ATOM 5554 C CA . THR A 1 343 ? 42.836 57.506 -21.257 1.00 9.05 343 THR A CA 1
ATOM 5555 C C . THR A 1 343 ? 42.103 58.488 -22.148 1.00 11.16 343 THR A C 1
ATOM 5556 O O . THR A 1 343 ? 42.722 59.351 -22.769 1.00 10.84 343 THR A O 1
ATOM 5567 N N . TYR A 1 344 ? 40.790 58.335 -22.259 1.00 9.69 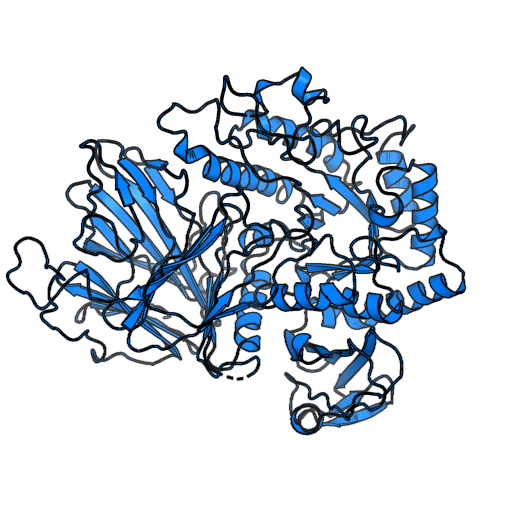344 TYR A N 1
ATOM 5568 C CA . TYR A 1 344 ? 40.020 58.950 -23.343 1.00 11.06 344 TYR A CA 1
ATOM 5569 C C . TYR A 1 344 ? 40.762 58.682 -24.666 1.00 10.86 344 TYR A C 1
ATOM 5570 O O . TYR A 1 344 ? 41.158 57.551 -24.891 1.00 12.11 344 TYR A O 1
ATOM 5588 N N . PHE A 1 345 ? 40.966 59.693 -25.522 1.00 12.70 345 PHE A N 1
ATOM 5589 C CA . PHE A 1 345 ? 41.646 59.459 -26.809 1.00 12.39 345 PHE A CA 1
ATOM 5590 C C . PHE A 1 345 ? 43.164 59.467 -26.693 1.00 17.96 345 PHE A C 1
ATOM 5591 O O . PHE A 1 345 ? 43.842 59.153 -27.673 1.00 18.57 345 PHE A O 1
ATOM 5608 N N . ASP A 1 346 ? 43.688 59.834 -25.523 1.00 13.20 346 ASP A N 1
ATOM 5609 C CA . ASP A 1 346 ? 45.127 60.042 -25.323 1.00 14.27 346 ASP A CA 1
ATOM 5610 C C . ASP A 1 346 ? 45.865 58.743 -25.002 1.00 13.14 346 ASP A C 1
ATOM 5611 O O . ASP A 1 346 ? 46.186 58.452 -23.837 1.00 14.13 346 ASP A O 1
ATOM 5620 N N . PHE A 1 347 ? 46.085 57.937 -26.035 1.00 12.56 347 PHE A N 1
ATOM 5621 C CA . PHE A 1 347 ? 46.797 56.692 -25.871 1.00 13.07 347 PHE A CA 1
ATOM 5622 C C . PHE A 1 347 ? 47.484 56.279 -27.179 1.00 16.65 347 PHE A C 1
ATOM 5623 O O . PHE A 1 347 ? 47.178 56.787 -28.279 1.00 16.05 347 PHE A O 1
ATOM 5640 N N . ASN A 1 348 ? 48.421 55.355 -27.042 1.00 15.55 348 ASN A N 1
ATOM 5641 C CA . ASN A 1 348 ? 48.939 54.606 -28.175 1.00 14.26 348 ASN A CA 1
ATOM 5642 C C . ASN A 1 348 ? 49.130 53.170 -27.729 1.00 16.65 348 ASN A C 1
ATOM 5643 O O . ASN A 1 348 ? 48.776 52.809 -26.603 1.00 15.59 348 ASN A O 1
ATOM 5654 N N . GLU A 1 349 ? 49.658 52.333 -28.607 1.00 15.44 349 GLU A N 1
ATOM 5655 C CA . GLU A 1 349 ? 49.763 50.917 -28.297 1.00 16.20 349 GLU A CA 1
ATOM 5656 C C . GLU A 1 349 ? 50.625 50.648 -27.057 1.00 16.12 349 GLU A C 1
ATOM 5657 O O . GLU A 1 349 ? 50.279 49.801 -26.229 1.00 15.39 349 GLU A O 1
ATOM 5669 N N . ASP A 1 350 ? 51.752 51.351 -26.924 1.00 15.54 350 ASP A N 1
ATOM 5670 C CA . ASP A 1 350 ? 52.621 51.136 -25.778 1.00 16.71 350 ASP A CA 1
ATOM 5671 C C . ASP A 1 350 ? 51.907 51.441 -24.464 1.00 13.06 350 ASP A C 1
ATOM 5672 O O . ASP A 1 350 ? 52.041 50.694 -23.505 1.00 16.50 350 ASP A O 1
ATOM 5681 N N . LYS A 1 351 ? 51.124 52.515 -24.441 1.00 14.22 351 LYS A N 1
ATOM 5682 C CA . LYS A 1 351 ? 50.356 52.868 -23.256 1.00 17.29 351 LYS A CA 1
ATOM 5683 C C . LYS A 1 351 ? 49.344 51.756 -22.938 1.00 16.47 351 LYS A C 1
ATOM 5684 O O . LYS A 1 351 ? 49.214 51.326 -21.788 1.00 15.82 351 LYS A O 1
ATOM 5703 N N . LEU A 1 352 ? 48.620 51.281 -23.942 1.00 13.39 352 LEU A N 1
ATOM 5704 C CA . LEU A 1 352 ? 47.620 50.269 -23.669 1.00 11.77 352 LEU A CA 1
ATOM 5705 C C . LEU A 1 352 ? 48.282 48.970 -23.225 1.00 13.05 352 LEU A C 1
ATOM 5706 O O . LEU A 1 352 ? 47.741 48.284 -22.373 1.00 13.01 352 LEU A O 1
ATOM 5722 N N . LYS A 1 353 ? 49.436 48.612 -23.800 1.00 11.80 353 LYS A N 1
ATOM 5723 C CA . LYS A 1 353 ? 50.120 47.390 -23.381 1.00 13.56 353 LYS A CA 1
ATOM 5724 C C . LYS A 1 353 ? 50.457 47.440 -21.880 1.00 16.03 353 LYS A C 1
ATOM 5725 O O . LYS A 1 353 ? 50.378 46.421 -21.205 1.00 13.85 353 LYS A O 1
ATOM 5744 N N . THR A 1 354 ? 50.838 48.597 -21.337 1.00 14.91 354 THR A N 1
ATOM 5745 C CA . THR A 1 354 ? 51.061 48.689 -19.881 1.00 19.00 354 THR A CA 1
ATOM 5746 C C . THR A 1 354 ? 49.798 48.428 -19.065 1.00 14.20 354 THR A C 1
ATOM 5747 O O . THR A 1 354 ? 49.863 47.836 -18.001 1.00 14.20 354 THR A O 1
ATOM 5758 N N . ILE A 1 355 ? 48.649 48.868 -19.563 1.00 14.81 355 ILE A N 1
ATOM 5759 C CA . ILE A 1 355 ? 47.387 48.582 -18.893 1.00 13.35 355 ILE A CA 1
ATOM 5760 C C . ILE A 1 355 ? 47.057 47.094 -18.964 1.00 13.08 355 ILE A C 1
ATOM 5761 O O . ILE A 1 355 ? 46.583 46.513 -17.995 1.00 12.91 355 ILE A O 1
ATOM 5777 N N . VAL A 1 356 ? 47.282 46.482 -20.117 1.00 13.44 356 VAL A N 1
ATOM 5778 C CA . VAL A 1 356 ? 47.092 45.036 -20.289 1.00 9.92 356 VAL A CA 1
ATOM 5779 C C . VAL A 1 356 ? 47.962 44.260 -19.300 1.00 11.86 356 VAL A C 1
ATOM 5780 O O . VAL A 1 356 ? 47.481 43.336 -18.630 1.00 13.09 356 VAL A O 1
ATOM 5793 N N . ASP A 1 357 ? 49.227 44.657 -19.173 1.00 12.44 357 ASP A N 1
ATOM 5794 C CA . ASP A 1 357 ? 50.133 43.987 -18.236 1.00 11.29 357 ASP A CA 1
ATOM 5795 C C . ASP A 1 357 ? 49.603 44.041 -16.805 1.00 13.99 357 ASP A C 1
ATOM 5796 O O . ASP A 1 357 ? 49.650 43.062 -16.064 1.00 15.10 357 ASP A O 1
ATOM 5805 N N . LYS A 1 358 ? 49.113 45.204 -16.406 1.00 14.60 358 LYS A N 1
ATOM 5806 C CA . LYS A 1 358 ? 48.633 45.387 -15.049 1.00 15.34 358 LYS A CA 1
ATOM 5807 C C . LYS A 1 358 ? 47.324 44.614 -14.871 1.00 12.73 358 LYS A C 1
ATOM 5808 O O . LYS A 1 358 ? 47.110 43.997 -13.846 1.00 14.21 358 LYS A O 1
ATOM 5827 N N . ALA A 1 359 ? 46.486 44.588 -15.896 1.00 11.80 359 ALA A N 1
ATOM 5828 C CA . ALA A 1 359 ? 45.220 43.860 -15.794 1.00 10.70 359 ALA A CA 1
ATOM 5829 C C . ALA A 1 359 ? 45.454 42.375 -15.547 1.00 11.97 359 ALA A C 1
ATOM 5830 O O . ALA A 1 359 ? 44.739 41.732 -14.769 1.00 12.99 359 ALA A O 1
ATOM 5837 N N . LYS A 1 360 ? 46.432 41.812 -16.249 1.00 13.16 360 LYS A N 1
ATOM 5838 C CA . LYS A 1 360 ? 46.788 40.409 -16.032 1.00 16.39 360 LYS A CA 1
ATOM 5839 C C . LYS A 1 360 ? 47.186 40.125 -14.582 1.00 15.45 360 LYS A C 1
ATOM 5840 O O . LYS A 1 360 ? 46.728 39.157 -13.975 1.00 14.82 360 LYS A O 1
ATOM 5859 N N . LYS A 1 361 ? 48.030 40.985 -14.020 1.00 16.15 361 LYS A N 1
ATOM 5860 C CA . LYS A 1 361 ? 48.465 40.825 -12.648 1.00 15.93 361 LYS A CA 1
ATOM 5861 C C . LYS A 1 361 ? 47.322 40.922 -11.636 1.00 16.06 361 LYS A C 1
ATOM 5862 O O . LYS A 1 361 ? 47.391 40.324 -10.559 1.00 16.76 361 LYS A O 1
ATOM 5881 N N . LEU A 1 362 ? 46.279 41.665 -11.979 1.00 12.86 362 LEU A N 1
ATOM 5882 C CA . LEU A 1 362 ? 45.140 41.882 -11.089 1.00 13.64 362 LEU A CA 1
ATOM 5883 C C . LEU A 1 362 ? 44.072 40.798 -11.250 1.00 13.68 362 LEU A C 1
ATOM 5884 O O . LEU A 1 362 ? 43.094 40.786 -10.514 1.00 15.97 362 LEU A O 1
ATOM 5900 N N . GLY A 1 363 ? 44.267 39.879 -12.185 1.00 12.50 363 GLY A N 1
ATOM 5901 C CA . GLY A 1 363 ? 43.318 38.799 -12.405 1.00 11.96 363 GLY A CA 1
ATOM 5902 C C . GLY A 1 363 ? 42.157 39.112 -13.311 1.00 12.23 363 GLY A C 1
ATOM 5903 O O . GLY A 1 363 ? 41.173 38.388 -13.326 1.00 12.75 363 GLY A O 1
ATOM 5907 N N . LEU A 1 364 ? 42.255 40.193 -14.072 1.00 11.72 364 LEU A N 1
ATOM 5908 C CA . LEU A 1 364 ? 41.194 40.552 -14.991 1.00 10.67 364 LEU A CA 1
ATOM 5909 C C . LEU A 1 364 ? 41.202 39.593 -16.193 1.00 10.13 364 LEU A C 1
ATOM 5910 O O . LEU A 1 364 ? 42.217 38.922 -16.482 1.00 11.33 364 LEU A O 1
ATOM 5926 N N . GLU A 1 365 ? 40.065 39.505 -16.871 1.00 8.63 365 GLU A N 1
ATOM 5927 C CA . GLU A 1 365 ? 39.873 38.480 -17.911 1.00 8.15 365 GLU A CA 1
ATOM 5928 C C . GLU A 1 365 ? 39.819 38.983 -19.343 1.00 10.77 365 GLU A C 1
ATOM 5929 O O . GLU A 1 365 ? 39.848 38.171 -20.279 1.00 9.75 365 GLU A O 1
ATOM 5941 N N . MET A 1 366 ? 39.677 40.302 -19.514 1.00 9.22 366 MET A N 1
ATOM 5942 C CA . MET A 1 366 ? 39.507 40.874 -20.859 1.00 9.33 366 MET A CA 1
ATOM 5943 C C . MET A 1 366 ? 39.948 42.329 -20.830 1.00 9.14 366 MET A C 1
ATOM 5944 O O . MET A 1 366 ? 39.749 43.028 -19.817 1.00 9.04 366 MET A O 1
ATOM 5958 N N . PHE A 1 367 ? 40.574 42.760 -21.930 1.00 8.95 367 PHE A N 1
ATOM 5959 C CA . PHE A 1 367 ? 40.878 44.162 -22.203 1.00 9.88 367 PHE A CA 1
ATOM 5960 C C . PHE A 1 367 ? 40.039 44.636 -23.374 1.00 8.86 367 PHE A C 1
ATOM 5961 O O . PHE A 1 367 ? 40.070 44.021 -24.439 1.00 8.08 367 PHE A O 1
ATOM 5978 N N . VAL A 1 368 ? 39.247 45.678 -23.176 1.00 7.52 368 VAL A N 1
ATOM 5979 C CA . VAL A 1 368 ? 38.451 46.271 -24.225 1.00 9.36 368 VAL A CA 1
ATOM 5980 C C . VAL A 1 368 ? 39.058 47.614 -24.665 1.00 10.99 368 VAL A C 1
ATOM 5981 O O . VAL A 1 368 ? 39.219 48.565 -23.857 1.00 9.29 368 VAL A O 1
ATOM 5994 N N . LEU A 1 369 ? 39.398 47.684 -25.941 1.00 9.30 369 LEU A N 1
ATOM 5995 C CA . LEU A 1 369 ? 39.905 48.885 -26.585 1.00 8.46 369 LEU A CA 1
ATOM 5996 C C . LEU A 1 369 ? 38.732 49.718 -27.038 1.00 9.45 369 LEU A C 1
ATOM 5997 O O . LEU A 1 369 ? 37.947 49.287 -27.882 1.00 8.29 369 LEU A O 1
ATOM 6013 N N . ASP A 1 370 ? 38.602 50.907 -26.452 1.00 7.23 370 ASP A N 1
ATOM 6014 C CA . ASP A 1 370 ? 37.459 51.778 -26.696 1.00 8.52 370 ASP A CA 1
ATOM 6015 C C . ASP A 1 370 ? 37.731 52.752 -27.843 1.00 9.64 370 ASP A C 1
ATOM 6016 O O . ASP A 1 370 ? 38.581 52.515 -28.696 1.00 9.05 370 ASP A O 1
ATOM 6025 N N . ASP A 1 371 ? 37.026 53.869 -27.863 1.00 9.22 371 ASP A N 1
ATOM 6026 C CA . ASP A 1 371 ? 37.082 54.795 -29.007 1.00 8.30 371 ASP A CA 1
ATOM 6027 C C . ASP A 1 371 ? 38.511 55.348 -29.220 1.00 9.46 371 ASP A C 1
ATOM 6028 O O . ASP A 1 371 ? 39.306 55.518 -28.274 1.00 10.70 371 ASP A O 1
ATOM 6037 N N . GLY A 1 372 ? 38.859 55.619 -30.467 1.00 8.85 372 GLY A N 1
ATOM 6038 C CA . GLY A 1 372 ? 40.146 56.259 -30.758 1.00 9.93 372 GLY A CA 1
ATOM 6039 C C . GLY A 1 372 ? 41.165 55.403 -31.502 1.00 12.24 372 GLY A C 1
ATOM 6040 O O . GLY A 1 372 ? 42.298 55.854 -31.731 1.00 12.40 372 GLY A O 1
ATOM 6044 N N . TRP A 1 373 ? 40.790 54.193 -31.899 1.00 10.25 373 TRP A N 1
ATOM 6045 C CA . TRP A 1 373 ? 41.755 53.237 -32.471 1.00 12.28 373 TRP A CA 1
ATOM 6046 C C . TRP A 1 373 ? 41.784 53.219 -33.998 1.00 11.14 373 TRP A C 1
ATOM 6047 O O . TRP A 1 373 ? 42.625 52.547 -34.574 1.00 10.75 373 TRP A O 1
ATOM 6068 N N . PHE A 1 374 ? 40.841 53.924 -34.634 1.00 9.45 374 PHE A N 1
ATOM 6069 C CA . PHE A 1 374 ? 40.553 53.781 -36.058 1.00 9.96 374 PHE A CA 1
ATOM 6070 C C . PHE A 1 374 ? 40.725 55.125 -36.769 1.00 12.59 374 PHE A C 1
ATOM 6071 O O . PHE A 1 374 ? 40.842 56.197 -36.138 1.00 11.86 374 PHE A O 1
ATOM 6088 N N . GLY A 1 375 ? 40.729 55.079 -38.093 1.00 10.85 375 GLY A N 1
ATOM 6089 C CA . GLY A 1 375 ? 40.792 56.287 -38.914 1.00 13.22 375 GLY A CA 1
ATOM 6090 C C . GLY A 1 375 ? 41.940 57.199 -38.500 1.00 12.14 375 GLY A C 1
ATOM 6091 O O . GLY A 1 375 ? 43.090 56.753 -38.504 1.00 12.52 375 GLY A O 1
ATOM 6095 N N . HIS A 1 376 ? 41.645 58.460 -38.174 1.00 11.55 376 HIS A N 1
ATOM 6096 C CA . HIS A 1 376 ? 42.602 59.377 -37.558 1.00 13.12 376 HIS A CA 1
ATOM 6097 C C . HIS A 1 376 ? 41.921 59.962 -36.319 1.00 12.09 376 HIS A C 1
ATOM 6098 O O . HIS A 1 376 ? 41.909 61.165 -36.114 1.00 14.84 376 HIS A O 1
ATOM 6111 N N . ARG A 1 377 ? 41.347 59.069 -35.506 1.00 10.64 377 ARG A N 1
ATOM 6112 C CA . ARG A 1 377 ? 40.464 59.416 -34.381 1.00 13.10 377 ARG A CA 1
ATOM 6113 C C . ARG A 1 377 ? 41.242 59.873 -33.126 1.00 13.81 377 ARG A C 1
ATOM 6114 O O . ARG A 1 377 ? 41.464 59.111 -32.208 1.00 15.19 377 ARG A O 1
ATOM 6135 N N . ASP A 1 378 ? 41.670 61.131 -33.158 1.00 15.33 378 ASP A N 1
ATOM 6136 C CA . ASP A 1 378 ? 42.411 61.787 -32.065 1.00 17.35 378 ASP A CA 1
ATOM 6137 C C . ASP A 1 378 ? 41.464 62.463 -31.096 1.00 14.48 378 ASP A C 1
ATOM 6138 O O . ASP A 1 378 ? 41.859 62.908 -30.010 1.00 16.82 378 ASP A O 1
ATOM 6147 N N . ASP A 1 379 ? 40.214 62.606 -31.521 1.00 13.45 379 ASP A N 1
ATOM 6148 C CA . ASP A 1 379 ? 39.174 63.227 -30.710 1.00 12.68 379 ASP A CA 1
ATOM 6149 C C . ASP A 1 379 ? 37.836 62.852 -31.359 1.00 10.44 379 ASP A C 1
ATOM 6150 O O . ASP A 1 379 ? 37.814 62.031 -32.258 1.00 11.79 379 ASP A O 1
ATOM 6159 N N . ASP A 1 380 ? 36.751 63.437 -30.880 1.00 10.48 380 ASP A N 1
ATOM 6160 C CA . ASP A 1 380 ? 35.436 63.077 -31.383 1.00 10.32 380 ASP A CA 1
ATOM 6161 C C . ASP A 1 380 ? 34.966 64.016 -32.500 1.00 15.96 380 ASP A C 1
ATOM 6162 O O . ASP A 1 380 ? 33.795 64.332 -32.593 1.00 14.78 380 ASP A O 1
ATOM 6171 N N . ASN A 1 381 ? 35.900 64.466 -33.337 1.00 11.86 381 ASN A N 1
ATOM 6172 C CA . ASN A 1 381 ? 35.559 65.405 -34.422 1.00 11.39 381 ASN A CA 1
ATOM 6173 C C . ASN A 1 381 ? 35.885 64.861 -35.826 1.00 12.86 381 ASN A C 1
ATOM 6174 O O . ASN A 1 381 ? 35.807 65.579 -36.824 1.00 13.96 381 ASN A O 1
ATOM 6185 N N . SER A 1 382 ? 36.232 63.586 -35.907 1.00 9.54 382 SER A N 1
ATOM 6186 C CA . SER A 1 382 ? 36.537 62.989 -37.214 1.00 11.24 382 SER A CA 1
ATOM 6187 C C . SER A 1 382 ? 36.343 61.483 -37.215 1.00 12.23 382 SER A C 1
ATOM 6188 O O . SER A 1 382 ? 36.163 60.866 -36.167 1.00 10.92 382 SER A O 1
ATOM 6196 N N . SER A 1 383 ? 36.407 60.915 -38.423 1.00 9.70 383 SER A N 1
ATOM 6197 C CA . SER A 1 383 ? 36.773 59.516 -38.647 1.00 11.81 383 SER A CA 1
ATOM 6198 C C . SER A 1 383 ? 35.662 58.458 -38.522 1.00 11.18 383 SER A C 1
ATOM 6199 O O . SER A 1 383 ? 35.888 57.325 -38.909 1.00 12.05 383 SER A O 1
ATOM 6207 N N . LEU A 1 384 ? 34.485 58.794 -38.005 1.00 9.68 384 LEU A N 1
ATOM 6208 C CA . LEU A 1 384 ? 33.436 57.776 -37.976 1.00 9.03 384 LEU A CA 1
ATOM 6209 C C . LEU A 1 384 ? 33.097 57.367 -39.394 1.00 10.91 384 LEU A C 1
ATOM 6210 O O . LEU A 1 384 ? 32.923 58.205 -40.272 1.00 8.70 384 LEU A O 1
ATOM 6226 N N . GLY A 1 385 ? 33.034 56.059 -39.606 1.00 9.86 385 GLY A N 1
ATOM 6227 C CA . GLY A 1 385 ? 32.873 55.528 -40.940 1.00 9.52 385 GLY A CA 1
ATOM 6228 C C . GLY A 1 385 ? 34.128 54.912 -41.534 1.00 8.38 385 GLY A C 1
ATOM 6229 O O . GLY A 1 385 ? 34.039 54.200 -42.571 1.00 8.50 385 GLY A O 1
ATOM 6233 N N . ASP A 1 386 ? 35.275 55.175 -40.905 1.00 10.81 386 ASP A N 1
ATOM 6234 C CA . ASP A 1 386 ? 36.579 54.721 -41.404 1.00 9.90 386 ASP A CA 1
ATOM 6235 C C . ASP A 1 386 ? 37.103 53.640 -40.460 1.00 9.92 386 ASP A C 1
ATOM 6236 O O . ASP A 1 386 ? 37.989 53.890 -39.639 1.00 9.90 386 ASP A O 1
ATOM 6245 N N . TRP A 1 387 ? 36.559 52.439 -40.589 1.00 10.86 387 TRP A N 1
ATOM 6246 C CA . TRP A 1 387 ? 36.786 51.354 -39.618 1.00 7.67 387 TRP A CA 1
ATOM 6247 C C . TRP A 1 387 ? 38.016 50.545 -39.982 1.00 11.39 387 TRP A C 1
ATOM 6248 O O . TRP A 1 387 ? 37.951 49.350 -40.271 1.00 14.92 387 TRP A O 1
ATOM 6269 N N . LYS A 1 388 ? 39.148 51.230 -39.989 1.00 11.09 388 LYS A N 1
ATOM 6270 C CA . LYS A 1 388 ? 40.445 50.602 -40.208 1.00 13.35 388 LYS A CA 1
ATOM 6271 C C . LYS A 1 388 ? 41.405 51.227 -39.215 1.00 12.28 388 LYS A C 1
ATOM 6272 O O . LYS A 1 388 ? 41.194 52.366 -38.775 1.00 13.51 388 LYS A O 1
ATOM 6291 N N . VAL A 1 389 ? 42.431 50.475 -38.826 1.00 11.05 389 VAL A N 1
ATOM 6292 C CA . VAL A 1 389 ? 43.288 50.881 -37.699 1.00 10.99 389 VAL A CA 1
ATOM 6293 C C . VAL A 1 389 ? 44.026 52.192 -37.992 1.00 11.88 389 VAL A C 1
ATOM 6294 O O . VAL A 1 389 ? 44.413 52.478 -39.139 1.00 13.88 389 VAL A O 1
ATOM 6307 N N . TYR A 1 390 ? 44.180 52.995 -36.938 1.00 11.20 390 TYR A N 1
ATOM 6308 C CA . TYR A 1 390 ? 44.952 54.233 -36.940 1.00 10.37 390 TYR A CA 1
ATOM 6309 C C . TYR A 1 390 ? 46.423 53.879 -36.759 1.00 16.87 390 TYR A C 1
ATOM 6310 O O . TYR A 1 390 ? 46.861 53.588 -35.650 1.00 13.13 390 TYR A O 1
ATOM 6328 N N . LYS A 1 391 ? 47.176 53.851 -37.857 1.00 14.69 391 LYS A N 1
ATOM 6329 C CA . LYS A 1 391 ? 48.553 53.354 -37.796 1.00 18.38 391 LYS A CA 1
ATOM 6330 C C . LYS A 1 391 ? 49.481 54.138 -36.866 1.00 17.03 391 LYS A C 1
ATOM 6331 O O . LYS A 1 391 ? 50.376 53.543 -36.254 1.00 19.48 391 LYS A O 1
ATOM 6350 N N . LYS A 1 392 ? 49.258 55.442 -36.716 1.00 17.18 392 LYS A N 1
ATOM 6351 C CA . LYS A 1 392 ? 50.115 56.245 -35.828 1.00 20.84 392 LYS A CA 1
ATOM 6352 C C . LYS A 1 392 ? 50.019 55.717 -34.400 1.00 26.77 392 LYS A C 1
ATOM 6353 O O . LYS A 1 392 ? 50.988 55.747 -33.648 1.00 24.17 392 LYS A O 1
ATOM 6372 N N . LYS A 1 393 ? 48.841 55.227 -34.028 1.00 16.68 393 LYS A N 1
ATOM 6373 C CA . LYS A 1 393 ? 48.645 54.665 -32.689 1.00 16.67 393 LYS A CA 1
ATOM 6374 C C . LYS A 1 393 ? 49.068 53.192 -32.597 1.00 17.00 393 LYS A C 1
ATOM 6375 O O . LYS A 1 393 ? 49.553 52.731 -31.545 1.00 17.35 393 LYS A O 1
ATOM 6394 N N . PHE A 1 394 ? 48.887 52.452 -33.690 1.00 16.33 394 PHE A N 1
ATOM 6395 C CA . PHE A 1 394 ? 49.207 51.021 -33.752 1.00 13.67 394 PHE A CA 1
ATOM 6396 C C . PHE A 1 394 ? 50.086 50.758 -34.971 1.00 16.84 394 PHE A C 1
ATOM 6397 O O . PHE A 1 394 ? 49.604 50.313 -36.001 1.00 16.62 394 PHE A O 1
ATOM 6414 N N . PRO A 1 395 ? 51.395 51.025 -34.855 1.00 18.89 395 PRO A N 1
ATOM 6415 C CA . PRO A 1 395 ? 52.324 51.026 -36.000 1.00 20.03 395 PRO A CA 1
ATOM 6416 C C . PRO A 1 395 ? 52.449 49.661 -36.682 1.00 22.64 395 PRO A C 1
ATOM 6417 O O . PRO A 1 395 ? 52.794 49.599 -37.856 1.00 23.04 395 PRO A O 1
ATOM 6428 N N . ASN A 1 396 ? 52.181 48.577 -35.954 1.00 23.81 396 ASN A N 1
ATOM 6429 C CA . ASN A 1 396 ? 52.199 47.240 -36.550 1.00 23.71 396 ASN A CA 1
ATOM 6430 C C . ASN A 1 396 ? 50.821 46.635 -36.797 1.00 25.54 396 ASN A C 1
ATOM 6431 O O . ASN A 1 396 ? 50.693 45.425 -37.023 1.00 25.53 396 ASN A O 1
ATOM 6442 N N . GLY A 1 397 ? 49.795 47.479 -36.749 1.00 21.99 397 GLY A N 1
ATOM 6443 C CA . GLY A 1 397 ? 48.441 47.028 -36.988 1.00 21.53 397 GLY A CA 1
ATOM 6444 C C . GLY A 1 397 ? 47.701 46.577 -35.735 1.00 18.47 397 GLY A C 1
ATOM 6445 O O . GLY A 1 397 ? 48.258 46.459 -34.629 1.00 16.96 397 GLY A O 1
ATOM 6449 N N . LEU A 1 398 ? 46.410 46.334 -35.915 1.00 14.40 398 LEU A N 1
ATOM 6450 C CA . LEU A 1 398 ? 45.539 45.983 -34.797 1.00 15.50 398 LEU A CA 1
ATOM 6451 C C . LEU A 1 398 ? 45.756 44.539 -34.351 1.00 18.29 398 LEU A C 1
ATOM 6452 O O . LEU A 1 398 ? 45.694 44.218 -33.170 1.00 16.37 398 LEU A O 1
ATOM 6468 N N . GLY A 1 399 ? 46.017 43.651 -35.303 1.00 15.58 399 GLY A N 1
ATOM 6469 C CA . GLY A 1 399 ? 46.222 42.256 -34.982 1.00 18.34 399 GLY A CA 1
ATOM 6470 C C . GLY A 1 399 ? 47.394 42.043 -34.053 1.00 17.95 399 GLY A C 1
ATOM 6471 O O . GLY A 1 399 ? 47.349 41.187 -33.183 1.00 16.45 399 GLY A O 1
ATOM 6475 N N . HIS A 1 400 ? 48.465 42.806 -34.248 1.00 15.93 400 HIS A N 1
ATOM 6476 C CA . HIS A 1 400 ? 49.630 42.743 -33.366 1.00 17.54 400 HIS A CA 1
ATOM 6477 C C . HIS A 1 400 ? 49.242 43.009 -31.901 1.00 19.15 400 HIS A C 1
ATOM 6478 O O . HIS A 1 400 ? 49.726 42.340 -30.983 1.00 18.96 400 HIS A O 1
ATOM 6491 N N . PHE A 1 401 ? 48.384 44.010 -31.674 1.00 14.81 401 PHE A N 1
ATOM 6492 C CA . PHE A 1 401 ? 47.951 44.334 -30.318 1.00 13.13 401 PHE A CA 1
ATOM 6493 C C . PHE A 1 401 ? 47.026 43.235 -29.775 1.00 10.75 401 PHE A C 1
ATOM 6494 O O . PHE A 1 401 ? 47.200 42.765 -28.649 1.00 15.21 401 PHE A O 1
ATOM 6511 N N . ALA A 1 402 ? 46.046 42.800 -30.568 1.00 12.36 402 ALA A N 1
ATOM 6512 C CA . ALA A 1 402 ? 45.187 41.711 -30.112 1.00 11.67 402 ALA A CA 1
ATOM 6513 C C . ALA A 1 402 ? 45.976 40.450 -29.728 1.00 11.15 402 ALA A C 1
ATOM 6514 O O . ALA A 1 402 ? 45.672 39.765 -28.738 1.00 12.82 402 ALA A O 1
ATOM 6521 N N . ASP A 1 403 ? 46.975 40.119 -30.539 1.00 11.47 403 ASP A N 1
ATOM 6522 C CA . ASP A 1 403 ? 47.841 38.992 -30.242 1.00 14.52 403 ASP A CA 1
ATOM 6523 C C . ASP A 1 403 ? 48.550 39.199 -28.894 1.00 13.88 403 ASP A C 1
ATOM 6524 O O . ASP A 1 403 ? 48.670 38.265 -28.089 1.00 14.27 403 ASP A O 1
ATOM 6533 N N . TYR A 1 404 ? 49.000 40.421 -28.627 1.00 14.54 404 TYR A N 1
ATOM 6534 C CA . TYR A 1 404 ? 49.674 40.702 -27.337 1.00 14.84 404 TYR A CA 1
ATOM 6535 C C . TYR A 1 404 ? 48.717 40.447 -26.160 1.00 18.05 404 TYR A C 1
ATOM 6536 O O . TYR A 1 404 ? 49.065 39.796 -25.164 1.00 15.19 404 TYR A O 1
ATOM 6554 N N . VAL A 1 405 ? 47.503 40.977 -26.274 1.00 14.60 405 VAL A N 1
ATOM 6555 C CA . VAL A 1 405 ? 46.484 40.776 -25.251 1.00 12.98 405 VAL A CA 1
ATOM 6556 C C . VAL A 1 405 ? 46.260 39.293 -24.995 1.00 13.61 405 VAL A C 1
ATOM 6557 O O . VAL A 1 405 ? 46.260 38.851 -23.849 1.00 12.07 405 VAL A O 1
ATOM 6570 N N . HIS A 1 406 ? 46.110 38.513 -26.068 1.00 15.01 406 HIS A N 1
ATOM 6571 C CA . HIS A 1 406 ? 45.887 37.062 -25.926 1.00 13.04 406 HIS A CA 1
ATOM 6572 C C . HIS A 1 406 ? 47.086 36.367 -25.314 1.00 16.33 406 HIS A C 1
ATOM 6573 O O . HIS A 1 406 ? 46.917 35.446 -24.525 1.00 14.78 406 HIS A O 1
ATOM 6586 N N . GLU A 1 407 ? 48.287 36.812 -25.666 1.00 15.97 407 GLU A N 1
ATOM 6587 C CA . GLU A 1 407 ? 49.502 36.199 -25.139 1.00 18.39 407 GLU A CA 1
ATOM 6588 C C . GLU A 1 407 ? 49.597 36.431 -23.617 1.00 19.43 407 GLU A C 1
ATOM 6589 O O . GLU A 1 407 ? 50.183 35.638 -22.910 1.00 19.76 407 GLU A O 1
ATOM 6601 N N . GLN A 1 408 ? 49.006 37.516 -23.116 1.00 15.14 408 GLN A N 1
ATOM 6602 C CA . GLN A 1 408 ? 48.989 37.783 -21.669 1.00 18.12 408 GLN A CA 1
ATOM 6603 C C . GLN A 1 408 ? 47.843 37.064 -20.943 1.00 22.56 408 GLN A C 1
ATOM 6604 O O . GLN A 1 408 ? 47.622 37.270 -19.746 1.00 22.36 408 GLN A O 1
ATOM 6618 N N . GLY A 1 409 ? 47.101 36.237 -21.668 1.00 18.81 409 GLY A N 1
ATOM 6619 C CA . GLY A 1 409 ? 46.031 35.461 -21.072 1.00 19.17 409 GLY A CA 1
ATOM 6620 C C . GLY A 1 409 ? 44.678 36.156 -20.937 1.00 16.12 409 GLY A C 1
ATOM 6621 O O . GLY A 1 409 ? 43.825 35.689 -20.194 1.00 15.74 409 GLY A O 1
ATOM 6625 N N . LEU A 1 410 ? 44.457 37.235 -21.678 1.00 10.87 410 LEU A N 1
ATOM 6626 C CA . LEU A 1 410 ? 43.191 37.973 -21.603 1.00 10.54 410 LEU A CA 1
ATOM 6627 C C . LEU A 1 410 ? 42.464 37.856 -22.941 1.00 13.15 410 LEU A C 1
ATOM 6628 O O . LEU A 1 410 ? 43.082 37.717 -23.998 1.00 13.03 410 LEU A O 1
ATOM 6644 N N . LYS A 1 411 ? 41.145 37.921 -22.879 1.00 11.49 411 LYS A N 1
ATOM 6645 C CA . LYS A 1 411 ? 40.341 38.182 -24.059 1.00 9.27 411 LYS A CA 1
ATOM 6646 C C . LYS A 1 411 ? 40.446 39.638 -24.509 1.00 10.62 411 LYS A C 1
ATOM 6647 O O . LYS A 1 411 ? 40.874 40.524 -23.734 1.00 10.44 411 LYS A O 1
ATOM 6666 N N . PHE A 1 412 ? 40.067 39.879 -25.763 1.00 10.02 412 PHE A N 1
ATOM 6667 C CA . PHE A 1 412 ? 40.184 41.188 -26.379 1.00 8.27 412 PHE A CA 1
ATOM 6668 C C . PHE A 1 412 ? 38.855 41.664 -26.915 1.00 10.26 412 PHE A C 1
ATOM 6669 O O . PHE A 1 412 ? 38.184 40.937 -27.662 1.00 9.74 412 PHE A O 1
ATOM 6686 N N . GLY A 1 413 ? 38.483 42.893 -26.548 1.00 8.76 413 GLY A N 1
ATOM 6687 C CA . GLY A 1 413 ? 37.254 43.523 -27.033 1.00 7.14 413 GLY A CA 1
ATOM 6688 C C . GLY A 1 413 ? 37.554 44.812 -27.779 1.00 11.02 413 GLY A C 1
ATOM 6689 O O . GLY A 1 413 ? 38.604 45.417 -27.585 1.00 9.32 413 GLY A O 1
ATOM 6693 N N . LEU A 1 414 ? 36.618 45.229 -28.628 1.00 8.18 414 LEU A N 1
ATOM 6694 C CA . LEU A 1 414 ? 36.811 46.368 -29.518 1.00 8.59 414 LEU A CA 1
ATOM 6695 C C . LEU A 1 414 ? 35.523 47.171 -29.694 1.00 8.43 414 LEU A C 1
ATOM 6696 O O . LEU A 1 414 ? 34.446 46.596 -29.901 1.00 8.51 414 LEU A O 1
ATOM 6712 N N . TRP A 1 415 ? 35.640 48.497 -29.550 1.00 7.52 415 TRP A N 1
ATOM 6713 C CA . TRP A 1 415 ? 34.522 49.417 -29.768 1.00 7.98 415 TRP A CA 1
ATOM 6714 C C . TRP A 1 415 ? 34.318 49.773 -31.253 1.00 7.88 415 TRP A C 1
ATOM 6715 O O . TRP A 1 415 ? 35.275 50.001 -32.002 1.00 8.09 415 TRP A O 1
ATOM 6736 N N . PHE A 1 416 ? 33.049 49.836 -31.661 1.00 7.61 416 PHE A N 1
ATOM 6737 C CA . PHE A 1 416 ? 32.667 50.316 -32.975 1.00 8.02 416 PHE A CA 1
ATOM 6738 C C . PHE A 1 416 ? 31.445 51.212 -32.807 1.00 8.32 416 PHE A C 1
ATOM 6739 O O . PHE A 1 416 ? 30.689 51.074 -31.838 1.00 8.43 416 PHE A O 1
ATOM 6756 N N . GLU A 1 417 ? 31.236 52.109 -33.772 1.00 6.67 417 GLU A N 1
ATOM 6757 C CA . GLU A 1 417 ? 30.012 52.948 -33.815 1.00 6.58 417 GLU A CA 1
ATOM 6758 C C . GLU A 1 417 ? 29.470 52.903 -35.256 1.00 6.94 417 GLU A C 1
ATOM 6759 O O . GLU A 1 417 ? 29.566 53.876 -36.010 1.00 9.14 417 GLU A O 1
ATOM 6771 N N . PRO A 1 418 ? 28.932 51.747 -35.670 1.00 7.34 418 PRO A N 1
ATOM 6772 C CA . PRO A 1 418 ? 28.723 51.483 -37.096 1.00 6.93 418 PRO A CA 1
ATOM 6773 C C . PRO A 1 418 ? 27.681 52.337 -37.809 1.00 7.78 418 PRO A C 1
ATOM 6774 O O . PRO A 1 418 ? 27.721 52.395 -39.053 1.00 10.26 418 PRO A O 1
ATOM 6785 N N . GLU A 1 419 ? 26.768 52.957 -37.064 1.00 7.04 419 GLU A N 1
ATOM 6786 C CA . GLU A 1 419 ? 25.673 53.718 -37.675 1.00 9.05 419 GLU A CA 1
ATOM 6787 C C . GLU A 1 419 ? 26.034 55.153 -38.078 1.00 8.19 419 GLU A C 1
ATOM 6788 O O . GLU A 1 419 ? 25.196 55.853 -38.623 1.00 9.23 419 GLU A O 1
ATOM 6800 N N . MET A 1 420 ? 27.267 55.581 -37.838 1.00 7.38 420 MET A N 1
ATOM 6801 C CA . MET A 1 420 ? 27.573 57.004 -37.843 1.00 7.01 420 MET A CA 1
ATOM 6802 C C . MET A 1 420 ? 28.650 57.406 -38.818 1.00 13.07 420 MET A C 1
ATOM 6803 O O . MET A 1 420 ? 29.430 56.582 -39.277 1.00 10.54 420 MET A O 1
ATOM 6817 N N . ILE A 1 421 ? 28.669 58.693 -39.150 1.00 10.53 421 ILE A N 1
ATOM 6818 C CA . ILE A 1 421 ? 29.621 59.204 -40.136 1.00 7.91 421 ILE A CA 1
ATOM 6819 C C . ILE A 1 421 ? 30.066 60.612 -39.745 1.00 8.99 421 ILE A C 1
ATOM 6820 O O . ILE A 1 421 ? 29.261 61.446 -39.297 1.00 10.61 421 ILE A O 1
ATOM 6836 N N . SER A 1 422 ? 31.365 60.879 -39.929 1.00 9.10 422 SER A N 1
ATOM 6837 C CA . SER A 1 422 ? 31.908 62.233 -39.753 1.00 10.13 422 SER A CA 1
ATOM 6838 C C . SER A 1 422 ? 32.096 62.906 -41.112 1.00 12.69 422 SER A C 1
ATOM 6839 O O . SER A 1 422 ? 32.448 62.253 -42.075 1.00 11.65 422 SER A O 1
ATOM 6847 N N . TYR A 1 423 ? 31.923 64.218 -41.186 1.00 10.54 423 TYR A N 1
ATOM 6848 C CA . TYR A 1 423 ? 32.279 64.929 -42.438 1.00 10.68 423 TYR A CA 1
ATOM 6849 C C . TYR A 1 423 ? 33.739 64.681 -42.788 1.00 11.70 423 TYR A C 1
ATOM 6850 O O . TYR A 1 423 ? 34.102 64.447 -43.967 1.00 13.26 423 TYR A O 1
ATOM 6868 N N . GLU A 1 424 ? 34.602 64.739 -41.779 1.00 11.83 424 GLU A N 1
ATOM 6869 C CA . GLU A 1 424 ? 36.021 64.455 -41.979 1.00 14.00 424 GLU A CA 1
ATOM 6870 C C . GLU A 1 424 ? 36.253 62.940 -41.848 1.00 14.46 424 GLU A C 1
ATOM 6871 O O . GLU A 1 424 ? 36.745 62.443 -40.840 1.00 14.48 424 GLU A O 1
ATOM 6883 N N . SER A 1 425 ? 35.897 62.231 -42.916 1.00 11.50 425 SER A N 1
ATOM 6884 C CA . SER A 1 425 ? 36.136 60.820 -43.023 1.00 12.55 425 SER A CA 1
ATOM 6885 C C . SER A 1 425 ? 36.329 60.499 -44.492 1.00 12.95 425 SER A C 1
ATOM 6886 O O . SER A 1 425 ? 35.760 61.174 -45.367 1.00 13.20 425 SER A O 1
ATOM 6894 N N . ASN A 1 426 ? 37.096 59.445 -44.753 1.00 14.59 426 ASN A N 1
ATOM 6895 C CA . ASN A 1 426 ? 37.180 58.924 -46.094 1.00 12.02 426 ASN A CA 1
ATOM 6896 C C . ASN A 1 426 ? 35.824 58.436 -46.565 1.00 13.32 426 ASN A C 1
ATOM 6897 O O . ASN A 1 426 ? 35.499 58.570 -47.726 1.00 15.01 426 ASN A O 1
ATOM 6908 N N . LEU A 1 427 ? 35.005 57.890 -45.658 1.00 10.57 427 LEU A N 1
ATOM 6909 C CA . LEU A 1 427 ? 33.704 57.414 -46.083 1.00 9.76 427 LEU A CA 1
ATOM 6910 C C . LEU A 1 427 ? 32.879 58.542 -46.657 1.00 14.88 427 LEU A C 1
ATOM 6911 O O . LEU A 1 427 ? 32.195 58.360 -47.656 1.00 12.11 427 LEU A O 1
ATOM 6927 N N . TYR A 1 428 ? 32.877 59.690 -45.994 1.00 12.96 428 TYR A N 1
ATOM 6928 C CA . TYR A 1 428 ? 32.103 60.840 -46.502 1.00 12.82 428 TYR A CA 1
ATOM 6929 C C . TYR A 1 428 ? 32.681 61.333 -47.823 1.00 14.20 428 TYR A C 1
ATOM 6930 O O . TYR A 1 428 ? 31.927 61.717 -48.708 1.00 12.96 428 TYR A O 1
ATOM 6948 N N . LYS A 1 429 ? 34.006 61.330 -47.952 1.00 13.65 429 LYS A N 1
ATOM 6949 C CA . LYS A 1 429 ? 34.621 61.802 -49.188 1.00 12.97 429 LYS A CA 1
ATOM 6950 C C . LYS A 1 429 ? 34.238 60.909 -50.360 1.00 16.05 429 LYS A C 1
ATOM 6951 O O . LYS A 1 429 ? 34.040 61.390 -51.479 1.00 18.06 429 LYS A O 1
ATOM 6970 N N . GLU A 1 430 ? 34.103 59.604 -50.098 1.00 12.09 430 GLU A N 1
ATOM 6971 C CA . GLU A 1 430 ? 33.800 58.648 -51.154 1.00 14.01 430 GLU A CA 1
ATOM 6972 C C . GLU A 1 430 ? 32.307 58.528 -51.425 1.00 19.53 430 GLU A C 1
ATOM 6973 O O . GLU A 1 430 ? 31.886 58.262 -52.547 1.00 14.47 430 GLU A O 1
ATOM 6985 N N . HIS A 1 431 ? 31.513 58.729 -50.387 1.00 13.49 431 HIS A N 1
ATOM 6986 C CA . HIS A 1 431 ? 30.079 58.452 -50.441 1.00 12.42 431 HIS A CA 1
ATOM 6987 C C . HIS A 1 431 ? 29.303 59.488 -49.631 1.00 14.89 431 HIS A C 1
ATOM 6988 O O . HIS A 1 431 ? 28.661 59.148 -48.620 1.00 12.48 431 HIS A O 1
ATOM 7001 N N . PRO A 1 432 ? 29.332 60.743 -50.075 1.00 13.74 432 PRO A N 1
ATOM 7002 C CA . PRO A 1 432 ? 28.719 61.815 -49.278 1.00 13.14 432 PRO A CA 1
ATOM 7003 C C . PRO A 1 432 ? 27.211 61.635 -49.145 1.00 13.42 432 PRO A C 1
ATOM 7004 O O . PRO A 1 432 ? 26.627 62.088 -48.163 1.00 13.07 432 PRO A O 1
ATOM 7015 N N . ASP A 1 433 ? 26.590 60.946 -50.108 1.00 11.90 433 ASP A N 1
ATOM 7016 C CA . ASP A 1 433 ? 25.153 60.727 -50.079 1.00 12.93 433 ASP A CA 1
ATOM 7017 C C . ASP A 1 433 ? 24.747 59.716 -49.015 1.00 13.94 433 ASP A C 1
ATOM 7018 O O . ASP A 1 433 ? 23.567 59.509 -48.783 1.00 11.97 433 ASP A O 1
ATOM 7027 N N . TYR A 1 434 ? 25.715 59.085 -48.362 1.00 12.31 434 TYR A N 1
ATOM 7028 C CA . TYR A 1 434 ? 25.389 58.133 -47.296 1.00 10.16 434 TYR A CA 1
ATOM 7029 C C . TYR A 1 434 ? 24.968 58.832 -45.983 1.00 10.61 434 TYR A C 1
ATOM 7030 O O . TYR A 1 434 ? 24.406 58.190 -45.083 1.00 11.50 434 TYR A O 1
ATOM 7048 N N . LEU A 1 435 ? 25.276 60.114 -45.868 1.00 8.74 435 LEU A N 1
ATOM 7049 C CA . LEU A 1 435 ? 24.940 60.901 -44.679 1.00 8.90 435 LEU A CA 1
ATOM 7050 C C . LEU A 1 435 ? 23.478 61.343 -44.739 1.00 11.46 435 LEU A C 1
ATOM 7051 O O . LEU A 1 435 ? 23.052 62.045 -45.670 1.00 11.23 435 LEU A O 1
ATOM 7086 N N . HIS A 1 437 ? 20.375 63.367 -44.378 1.00 10.31 437 HIS A N 1
ATOM 7087 C CA . HIS A 1 437 ? 19.989 64.783 -44.312 1.00 10.72 437 HIS A CA 1
ATOM 7088 C C . HIS A 1 437 ? 18.821 65.027 -45.276 1.00 10.53 437 HIS A C 1
ATOM 7089 O O . HIS A 1 437 ? 18.541 64.209 -46.142 1.00 9.32 437 HIS A O 1
ATOM 7102 N N . VAL A 1 438 ? 18.170 66.176 -45.135 1.00 9.86 438 VAL A N 1
ATOM 7103 C CA . VAL A 1 438 ? 17.121 66.596 -46.069 1.00 10.46 438 VAL A CA 1
ATOM 7104 C C . VAL A 1 438 ? 17.836 67.363 -47.202 1.00 8.99 438 VAL A C 1
ATOM 7105 O O . VAL A 1 438 ? 18.485 68.366 -46.955 1.00 12.46 438 VAL A O 1
ATOM 7118 N N . PRO A 1 439 ? 17.781 66.849 -48.445 1.00 13.70 439 PRO A N 1
ATOM 7119 C CA . PRO A 1 439 ? 18.517 67.510 -49.525 1.00 18.45 439 PRO A CA 1
ATOM 7120 C C . PRO A 1 439 ? 18.207 69.002 -49.617 1.00 18.84 439 PRO A C 1
ATOM 7121 O O . PRO A 1 439 ? 17.051 69.414 -49.563 1.00 16.82 439 PRO A O 1
ATOM 7132 N N . GLY A 1 440 ? 19.249 69.823 -49.711 1.00 17.10 440 GLY A N 1
ATOM 7133 C CA . GLY A 1 440 ? 19.072 71.256 -49.737 1.00 15.14 440 GLY A CA 1
ATOM 7134 C C . GLY A 1 440 ? 19.176 71.941 -48.397 1.00 17.46 440 GLY A C 1
ATOM 7135 O O . GLY A 1 440 ? 19.185 73.169 -48.350 1.00 20.67 440 GLY A O 1
ATOM 7139 N N . ARG A 1 441 ? 19.223 71.167 -47.310 1.00 11.90 441 ARG A N 1
ATOM 7140 C CA . ARG A 1 441 ? 19.281 71.735 -45.979 1.00 12.71 441 ARG A CA 1
ATOM 7141 C C . ARG A 1 441 ? 20.524 71.214 -45.247 1.00 13.87 441 ARG A C 1
ATOM 7142 O O . ARG A 1 441 ? 20.772 70.014 -45.236 1.00 14.53 441 ARG A O 1
ATOM 7163 N N . LYS A 1 442 ? 21.316 72.113 -44.652 1.00 11.81 442 LYS A N 1
ATOM 7164 C CA . LYS A 1 442 ? 22.470 71.631 -43.885 1.00 10.22 442 LYS A CA 1
ATOM 7165 C C . LYS A 1 442 ? 21.931 70.928 -42.651 1.00 12.58 442 LYS A C 1
ATOM 7166 O O . LYS A 1 442 ? 21.103 71.482 -41.921 1.00 12.91 442 LYS A O 1
ATOM 7185 N N . PRO A 1 443 ? 22.406 69.718 -42.399 1.00 10.55 443 PRO A N 1
ATOM 7186 C CA . PRO A 1 443 ? 21.904 68.985 -41.223 1.00 11.43 443 PRO A CA 1
ATOM 7187 C C . PRO A 1 443 ? 22.492 69.525 -39.917 1.00 10.87 443 PRO A C 1
ATOM 7188 O O . PRO A 1 443 ? 23.539 70.187 -39.905 1.00 12.86 443 PRO A O 1
ATOM 7199 N N . CYS A 1 444 ? 21.823 69.222 -38.815 1.00 8.89 444 CYS A N 1
ATOM 7200 C CA . CYS A 1 444 ? 22.342 69.636 -37.509 1.00 8.03 444 CYS A CA 1
ATOM 7201 C C . CYS A 1 444 ? 23.326 68.589 -36.965 1.00 10.20 444 CYS A C 1
ATOM 7202 O O . CYS A 1 444 ? 23.037 67.393 -36.990 1.00 10.37 444 CYS A O 1
ATOM 7210 N N . PRO A 1 445 ? 24.473 69.036 -36.443 1.00 8.63 445 PRO A N 1
ATOM 7211 C CA . PRO A 1 445 ? 25.445 68.112 -35.857 1.00 9.44 445 PRO A CA 1
ATOM 7212 C C . PRO A 1 445 ? 25.097 67.788 -34.417 1.00 10.58 445 PRO A C 1
ATOM 7213 O O . PRO A 1 445 ? 24.407 68.575 -33.774 1.00 9.86 445 PRO A O 1
ATOM 7224 N N . SER A 1 446 ? 25.627 66.686 -33.900 1.00 8.26 446 SER A N 1
ATOM 7225 C CA . SER A 1 446 ? 25.504 66.340 -32.496 1.00 9.49 446 SER A CA 1
ATOM 7226 C C . SER A 1 446 ? 26.752 65.505 -32.231 1.00 10.03 446 SER A C 1
ATOM 7227 O O . SER A 1 446 ? 27.038 64.576 -32.987 1.00 7.95 446 SER A O 1
ATOM 7235 N N . ARG A 1 447 ? 27.518 65.875 -31.217 1.00 9.73 447 ARG A N 1
ATOM 7236 C CA . ARG A 1 447 ? 28.895 65.381 -31.029 1.00 10.18 447 ARG A CA 1
ATOM 7237 C C . ARG A 1 447 ? 29.676 65.509 -32.342 1.00 9.14 447 ARG A C 1
ATOM 7238 O O . ARG A 1 447 ? 30.518 64.660 -32.693 1.00 9.42 447 ARG A O 1
ATOM 7259 N N . ASN A 1 448 ? 29.384 66.579 -33.085 1.00 8.27 448 ASN A N 1
ATOM 7260 C CA . ASN A 1 448 ? 30.028 66.884 -34.349 1.00 9.12 448 ASN A CA 1
ATOM 7261 C C . ASN A 1 448 ? 30.058 65.713 -35.328 1.00 9.74 448 ASN A C 1
ATOM 7262 O O . ASN A 1 448 ? 31.033 65.539 -36.071 1.00 13.36 448 ASN A O 1
ATOM 7273 N N . GLN A 1 449 ? 28.986 64.935 -35.333 1.00 8.83 449 GLN A N 1
ATOM 7274 C CA . GLN A 1 449 ? 28.847 63.793 -36.242 1.00 9.66 449 GLN A CA 1
ATOM 7275 C C . GLN A 1 449 ? 27.416 63.729 -36.756 1.00 10.50 449 GLN A C 1
ATOM 7276 O O . GLN A 1 449 ? 26.542 64.479 -36.322 1.00 9.45 449 GLN A O 1
ATOM 7290 N N . TYR A 1 450 ? 27.213 62.829 -37.706 1.00 9.11 450 TYR A N 1
ATOM 7291 C CA . TYR A 1 450 ? 25.953 62.666 -38.443 1.00 9.92 450 TYR A CA 1
ATOM 7292 C C . TYR A 1 450 ? 25.622 61.173 -38.525 1.00 8.78 450 TYR A C 1
ATOM 7293 O O . TYR A 1 450 ? 26.445 60.321 -38.193 1.00 10.13 450 TYR A O 1
ATOM 7311 N N . VAL A 1 451 ? 24.392 60.879 -38.932 1.00 10.40 451 VAL A N 1
ATOM 7312 C CA . VAL A 1 451 ? 23.858 59.524 -38.985 1.00 8.76 451 VAL A CA 1
ATOM 7313 C C . VAL A 1 451 ? 23.880 58.990 -40.420 1.00 9.39 451 VAL A C 1
ATOM 7314 O O . VAL A 1 451 ? 23.618 59.751 -41.363 1.00 8.96 451 VAL A O 1
ATOM 7327 N N . LEU A 1 452 ? 24.205 57.715 -40.612 1.00 9.82 452 LEU A N 1
ATOM 7328 C CA . LEU A 1 452 ? 24.114 57.064 -41.918 1.00 8.73 452 LEU A CA 1
ATOM 7329 C C . LEU A 1 452 ? 22.685 56.738 -42.331 1.00 11.17 452 LEU A C 1
ATOM 7330 O O . LEU A 1 452 ? 21.813 56.517 -41.469 1.00 9.80 452 LEU A O 1
ATOM 7346 N N . GLU A 1 453 ? 22.447 56.675 -43.644 1.00 12.22 453 GLU A N 1
ATOM 7347 C CA . GLU A 1 453 ? 21.152 56.228 -44.183 1.00 11.39 453 GLU A CA 1
ATOM 7348 C C . GLU A 1 453 ? 21.061 54.702 -44.129 1.00 12.27 453 GLU A C 1
ATOM 7349 O O . GLU A 1 453 ? 21.146 54.031 -45.150 1.00 12.00 453 GLU A O 1
ATOM 7361 N N . LEU A 1 454 ? 20.900 54.138 -42.929 1.00 11.39 454 LEU A N 1
ATOM 7362 C CA . LEU A 1 454 ? 20.907 52.698 -42.769 1.00 14.46 454 LEU A CA 1
ATOM 7363 C C . LEU A 1 454 ? 19.690 52.033 -43.375 1.00 13.25 454 LEU A C 1
ATOM 7364 O O . LEU A 1 454 ? 19.662 50.824 -43.470 1.00 11.55 454 LEU A O 1
ATOM 7380 N N . GLY A 1 455 ? 18.683 52.806 -43.777 1.00 11.51 455 GLY A N 1
ATOM 7381 C CA . GLY A 1 455 ? 17.570 52.219 -44.515 1.00 11.32 455 GLY A CA 1
ATOM 7382 C C . GLY A 1 455 ? 17.929 51.743 -45.910 1.00 12.63 455 GLY A C 1
ATOM 7383 O O . GLY A 1 455 ? 17.188 50.963 -46.508 1.00 14.13 455 GLY A O 1
ATOM 7387 N N . ARG A 1 456 ? 19.096 52.160 -46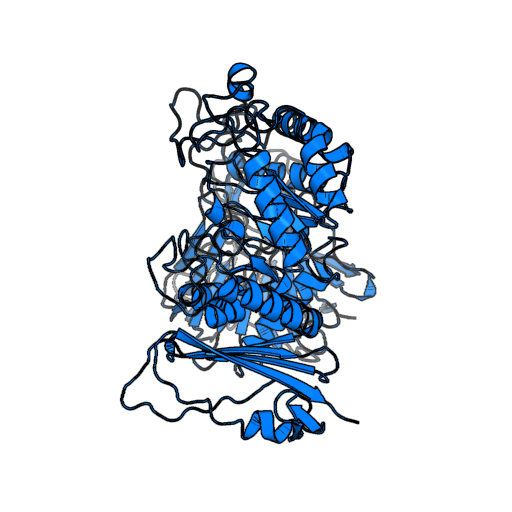.412 1.00 11.30 456 ARG A N 1
ATOM 7388 C CA . ARG A 1 456 ? 19.589 51.754 -47.714 1.00 10.54 456 ARG A CA 1
ATOM 7389 C C . ARG A 1 456 ? 20.540 50.565 -47.580 1.00 13.72 456 ARG A C 1
ATOM 7390 O O . ARG A 1 456 ? 21.559 50.617 -46.857 1.00 12.14 456 ARG A O 1
ATOM 7411 N N . LYS A 1 457 ? 20.247 49.508 -48.322 1.00 13.82 457 LYS A N 1
ATOM 7412 C CA . LYS A 1 457 ? 21.082 48.302 -48.273 1.00 16.61 457 LYS A CA 1
ATOM 7413 C C . LYS A 1 457 ? 22.531 48.584 -48.625 1.00 14.36 457 LYS A C 1
ATOM 7414 O O . LYS A 1 457 ? 23.434 48.053 -47.993 1.00 13.74 457 LYS A O 1
ATOM 7433 N N . GLU A 1 458 ? 22.782 49.443 -49.610 1.00 11.52 458 GLU A N 1
ATOM 7434 C CA . GLU A 1 458 ? 24.166 49.666 -50.027 1.00 12.68 458 GLU A CA 1
ATOM 7435 C C . GLU A 1 458 ? 25.009 50.310 -48.913 1.00 10.83 458 GLU A C 1
ATOM 7436 O O . GLU A 1 458 ? 26.215 50.036 -48.828 1.00 12.41 458 GLU A O 1
ATOM 7448 N N . VAL A 1 459 ? 24.381 51.144 -48.081 1.00 10.66 459 VAL A N 1
ATOM 7449 C CA . VAL A 1 459 ? 25.063 51.770 -46.951 1.00 9.00 459 VAL A CA 1
ATOM 7450 C C . VAL A 1 459 ? 25.379 50.704 -45.904 1.00 11.53 459 VAL A C 1
ATOM 7451 O O . VAL A 1 459 ? 26.501 50.651 -45.410 1.00 11.16 459 VAL A O 1
ATOM 7464 N N . ARG A 1 460 ? 24.404 49.854 -45.577 1.00 11.20 460 ARG A N 1
ATOM 7465 C CA . ARG A 1 460 ? 24.651 48.768 -44.618 1.00 11.37 460 ARG A CA 1
ATOM 7466 C C . ARG A 1 460 ? 25.718 47.809 -45.129 1.00 12.34 460 ARG A C 1
ATOM 7467 O O . ARG A 1 460 ? 26.534 47.333 -44.359 1.00 13.66 460 ARG A O 1
ATOM 7488 N N . ASP A 1 461 ? 25.687 47.486 -46.427 1.00 11.53 461 ASP A N 1
ATOM 7489 C CA . ASP A 1 461 ? 26.674 46.580 -47.001 1.00 10.86 461 ASP A CA 1
ATOM 7490 C C . ASP A 1 461 ? 28.092 47.123 -46.833 1.00 12.30 461 ASP A C 1
ATOM 7491 O O . ASP A 1 461 ? 29.015 46.379 -46.508 1.00 12.85 461 ASP A O 1
ATOM 7500 N N . ASN A 1 462 ? 28.273 48.427 -47.034 1.00 11.15 462 ASN A N 1
ATOM 7501 C CA . ASN A 1 462 ? 29.591 49.047 -46.881 1.00 10.94 462 ASN A CA 1
ATOM 7502 C C . ASN A 1 462 ? 30.135 48.812 -45.462 1.00 11.70 462 ASN A C 1
ATOM 7503 O O . ASN A 1 462 ? 31.245 48.312 -45.298 1.00 11.35 462 ASN A O 1
ATOM 7514 N N . ILE A 1 463 ? 29.327 49.143 -44.446 1.00 11.34 463 ILE A N 1
ATOM 7515 C CA . ILE A 1 463 ? 29.752 49.036 -43.061 1.00 11.33 463 ILE A CA 1
ATOM 7516 C C . ILE A 1 463 ? 29.978 47.565 -42.699 1.00 10.95 463 ILE A C 1
ATOM 7517 O O . ILE A 1 463 ? 30.980 47.230 -42.060 1.00 9.69 463 ILE A O 1
ATOM 7533 N N . PHE A 1 464 ? 29.082 46.695 -43.144 1.00 11.34 464 PHE A N 1
ATOM 7534 C CA . PHE A 1 464 ? 29.224 45.258 -42.911 1.00 9.81 464 PHE A CA 1
ATOM 7535 C C . PHE A 1 464 ? 30.545 44.759 -43.446 1.00 10.78 464 PHE A C 1
ATOM 7536 O 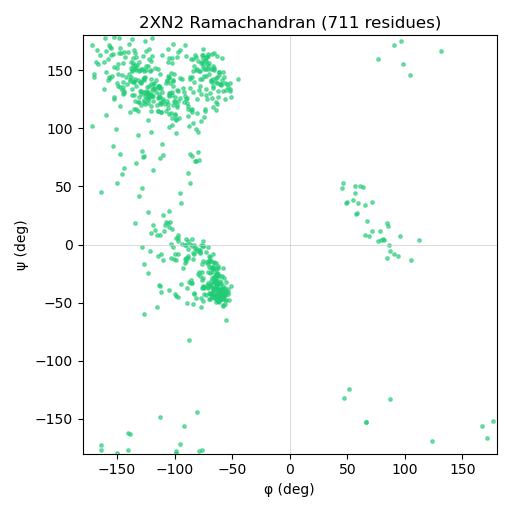O . PHE A 1 464 ? 31.272 44.059 -42.741 1.00 10.75 464 PHE A O 1
ATOM 7553 N N . GLU A 1 465 ? 30.900 45.128 -44.678 1.00 11.06 465 GLU A N 1
ATOM 7554 C CA . GLU A 1 465 ? 32.154 44.632 -45.259 1.00 12.10 465 GLU A CA 1
ATOM 7555 C C . GLU A 1 465 ? 33.384 45.165 -44.504 1.00 10.61 465 GLU A C 1
ATOM 7556 O O . GLU A 1 465 ? 34.357 44.423 -44.271 1.00 11.94 465 GLU A O 1
ATOM 7568 N N . GLN A 1 466 ? 33.340 46.422 -44.073 1.00 9.34 466 GLN A N 1
ATOM 7569 C CA . GLN A 1 466 ? 34.441 46.964 -43.273 1.00 10.04 466 GLN A CA 1
ATOM 7570 C C . GLN A 1 466 ? 34.623 46.147 -41.991 1.00 10.65 466 GLN A C 1
ATOM 7571 O O . GLN A 1 466 ? 35.748 45.825 -41.592 1.00 12.09 466 GLN A O 1
ATOM 7585 N N . MET A 1 467 ? 33.516 45.872 -41.303 1.00 9.74 467 MET A N 1
ATOM 7586 C CA . MET A 1 467 ? 33.593 45.183 -40.013 1.00 8.90 467 MET A CA 1
ATOM 7587 C C . MET A 1 467 ? 34.066 43.736 -40.200 1.00 11.40 467 MET A C 1
ATOM 7588 O O . MET A 1 467 ? 34.866 43.241 -39.426 1.00 9.87 467 MET A O 1
ATOM 7602 N N . VAL A 1 468 ? 33.523 43.035 -41.188 1.00 9.40 468 VAL A N 1
ATOM 7603 C CA . VAL A 1 468 ? 33.931 41.644 -41.428 1.00 9.59 468 VAL A CA 1
ATOM 7604 C C . VAL A 1 468 ? 35.423 41.555 -41.681 1.00 11.92 468 VAL A C 1
ATOM 7605 O O . VAL A 1 468 ? 36.049 40.580 -41.309 1.00 10.03 468 VAL A O 1
ATOM 7618 N N . LYS A 1 469 ? 36.007 42.548 -42.349 1.00 11.82 469 LYS A N 1
ATOM 7619 C CA . LYS A 1 469 ? 37.441 42.526 -42.608 1.00 14.47 469 LYS A CA 1
ATOM 7620 C C . LYS A 1 469 ? 38.276 42.492 -41.336 1.00 16.89 469 LYS A C 1
ATOM 7621 O O . LYS A 1 469 ? 39.339 41.878 -41.321 1.00 17.61 469 LYS A O 1
ATOM 7640 N N . ILE A 1 470 ? 37.788 43.128 -40.282 1.00 11.05 470 ILE A N 1
ATOM 7641 C CA . ILE A 1 470 ? 38.420 43.017 -38.966 1.00 11.51 470 ILE A CA 1
ATOM 7642 C C . ILE A 1 470 ? 38.013 41.736 -38.242 1.00 15.40 470 ILE A C 1
ATOM 7643 O O . ILE A 1 470 ? 38.858 40.980 -37.739 1.00 18.23 470 ILE A O 1
ATOM 7659 N N . LEU A 1 471 ? 36.722 41.438 -38.247 1.00 11.38 471 LEU A N 1
ATOM 7660 C CA . LEU A 1 471 ? 36.213 40.424 -37.333 1.00 9.04 471 LEU A CA 1
ATOM 7661 C C . LEU A 1 471 ? 36.472 38.970 -37.774 1.00 10.04 471 LEU A C 1
ATOM 7662 O O . LEU A 1 471 ? 36.468 38.063 -36.939 1.00 10.13 471 LEU A O 1
ATOM 7678 N N . ASP A 1 472 ? 36.653 38.758 -39.069 1.00 9.89 472 ASP A N 1
ATOM 7679 C CA . ASP A 1 472 ? 36.857 37.379 -39.579 1.00 8.53 472 ASP A CA 1
ATOM 7680 C C . ASP A 1 472 ? 38.125 36.730 -39.021 1.00 12.67 472 ASP A C 1
ATOM 7681 O O . ASP A 1 472 ? 38.234 35.509 -39.059 1.00 10.22 472 ASP A O 1
ATOM 7690 N N . SER A 1 473 ? 39.084 37.529 -38.526 1.00 11.45 473 SER A N 1
ATOM 7691 C CA . SER A 1 473 ? 40.322 37.016 -37.955 1.00 11.80 473 SER A CA 1
ATOM 7692 C C . SER A 1 473 ? 40.091 36.229 -36.649 1.00 9.52 473 SER A C 1
ATOM 7693 O O . SER A 1 473 ? 40.978 35.481 -36.186 1.00 9.61 473 SER A O 1
ATOM 7701 N N . LYS A 1 474 ? 38.934 36.454 -36.023 1.00 11.02 474 LYS A N 1
ATOM 7702 C CA . LYS A 1 474 ? 38.598 35.912 -34.706 1.00 9.56 474 LYS A CA 1
ATOM 7703 C C . LYS A 1 474 ? 39.603 36.339 -33.614 1.00 13.18 474 LYS A C 1
ATOM 7704 O O . LYS A 1 474 ? 39.718 35.675 -32.578 1.00 14.76 474 LYS A O 1
ATOM 7723 N N . LYS A 1 475 ? 40.245 37.500 -33.808 1.00 9.38 475 LYS A N 1
ATOM 7724 C CA . LYS A 1 475 ? 41.118 38.069 -32.780 1.00 8.88 475 LYS A CA 1
ATOM 7725 C C . LYS A 1 475 ? 40.317 38.959 -31.835 1.00 10.81 475 LYS A C 1
ATOM 7726 O O . LYS A 1 475 ? 40.825 39.374 -30.787 1.00 10.84 475 LYS A O 1
ATOM 7745 N N . ILE A 1 476 ? 39.084 39.270 -32.202 1.00 8.26 476 ILE A N 1
ATOM 7746 C CA . ILE A 1 476 ? 38.211 40.132 -31.374 1.00 8.19 476 ILE A CA 1
ATOM 7747 C C . ILE A 1 476 ? 37.129 39.230 -30.754 1.00 9.57 476 ILE A C 1
ATOM 7748 O O . ILE A 1 476 ? 36.329 38.599 -31.481 1.00 11.03 476 ILE A O 1
ATOM 7764 N N . ASP A 1 477 ? 37.142 39.099 -29.424 1.00 8.27 477 ASP A N 1
ATOM 7765 C CA . ASP A 1 477 ? 36.242 38.218 -28.670 1.00 7.28 477 ASP A CA 1
ATOM 7766 C C . ASP A 1 477 ? 34.946 38.883 -28.231 1.00 8.95 477 ASP A C 1
ATOM 7767 O O . ASP A 1 477 ? 34.024 38.204 -27.749 1.00 10.09 477 ASP A O 1
ATOM 7776 N N . TYR A 1 478 ? 34.909 40.199 -28.368 1.00 7.54 478 TYR A N 1
ATOM 7777 C CA . TYR A 1 478 ? 33.849 41.035 -27.794 1.00 8.02 478 TYR A CA 1
ATOM 7778 C C . TYR A 1 478 ? 33.784 42.321 -28.536 1.00 7.88 478 TYR A C 1
ATOM 7779 O O . TYR A 1 478 ? 34.806 42.890 -28.893 1.00 9.63 478 TYR A O 1
ATOM 7797 N N . ILE A 1 479 ? 32.565 42.809 -28.754 1.00 7.40 479 ILE A N 1
ATOM 7798 C CA . ILE A 1 479 ? 32.343 44.080 -29.445 1.00 8.14 479 ILE A CA 1
ATOM 7799 C C . ILE A 1 479 ? 31.482 44.952 -28.553 1.00 8.90 479 ILE A C 1
ATOM 7800 O O . ILE A 1 479 ? 30.452 44.496 -28.072 1.00 8.41 479 ILE A O 1
ATOM 7816 N N . LYS A 1 480 ? 31.889 46.202 -28.358 1.00 7.22 480 LYS A N 1
ATOM 7817 C CA . LYS A 1 480 ? 31.027 47.227 -27.771 1.00 6.40 480 LYS A CA 1
ATOM 7818 C C . LYS A 1 480 ? 30.492 48.053 -28.914 1.00 10.24 480 LYS A C 1
ATOM 7819 O O . LYS A 1 480 ? 31.252 48.765 -29.568 1.00 8.58 480 LYS A O 1
ATOM 7838 N N . TRP A 1 481 ? 29.192 47.942 -29.166 1.00 7.31 481 TRP A N 1
ATOM 7839 C CA . TRP A 1 481 ? 28.538 48.606 -30.303 1.00 7.04 481 TRP A CA 1
ATOM 7840 C C . TRP A 1 481 ? 27.813 49.831 -29.787 1.00 10.62 481 TRP A C 1
ATOM 7841 O O . TRP A 1 481 ? 26.753 49.691 -29.178 1.00 8.85 481 TRP A O 1
ATOM 7862 N N . ASP A 1 482 ? 28.411 50.998 -30.021 1.00 7.36 482 ASP A N 1
ATOM 7863 C CA . ASP A 1 482 ? 27.961 52.299 -29.508 1.00 8.50 482 ASP A CA 1
ATOM 7864 C C . ASP A 1 482 ? 27.217 53.093 -30.599 1.00 9.60 482 ASP A C 1
ATOM 7865 O O . ASP A 1 482 ? 27.132 52.644 -31.755 1.00 9.11 482 ASP A O 1
ATOM 7874 N N . MET A 1 483 ? 26.631 54.229 -30.197 1.00 8.13 483 MET A N 1
ATOM 7875 C CA . MET A 1 483 ? 25.705 55.012 -31.010 1.00 6.22 483 MET A CA 1
ATOM 7876 C C . MET A 1 483 ? 25.467 56.323 -30.232 1.00 9.29 483 MET A C 1
ATOM 7877 O O . MET A 1 483 ? 24.758 56.356 -29.229 1.00 9.00 483 MET A O 1
ATOM 7891 N N . ASN A 1 484 ? 26.129 57.390 -30.675 1.00 7.51 484 ASN A N 1
ATOM 7892 C CA . ASN A 1 484 ? 26.273 58.580 -29.849 1.00 7.85 484 ASN A CA 1
ATOM 7893 C C . ASN A 1 484 ? 25.528 59.848 -30.247 1.00 8.14 484 ASN A C 1
ATOM 7894 O O . ASN A 1 484 ? 25.916 60.939 -29.817 1.00 8.76 484 ASN A O 1
ATOM 7905 N N . ARG A 1 485 ? 24.422 59.716 -30.969 1.00 7.47 485 ARG A N 1
ATOM 7906 C CA . ARG A 1 485 ? 23.560 60.869 -31.189 1.00 7.39 485 ARG A CA 1
ATOM 7907 C C . ARG A 1 485 ? 22.166 60.453 -31.619 1.00 10.15 485 ARG A C 1
ATOM 7908 O O . ARG A 1 485 ? 21.963 59.353 -32.083 1.00 9.51 485 ARG A O 1
ATOM 7929 N N . SER A 1 486 ? 21.191 61.330 -31.397 1.00 7.91 486 SER A N 1
ATOM 7930 C CA . SER A 1 486 ? 19.834 61.113 -31.873 1.00 8.85 486 SER A CA 1
ATOM 7931 C C . SER A 1 486 ? 19.699 61.524 -33.344 1.00 8.64 486 SER A C 1
ATOM 7932 O O . SER A 1 486 ? 20.524 62.238 -33.889 1.00 8.53 486 SER A O 1
ATOM 7940 N N . LEU A 1 487 ? 18.632 61.053 -33.984 1.00 7.56 487 LEU A N 1
ATOM 7941 C CA . LEU A 1 487 ? 18.362 61.415 -35.378 1.00 6.96 487 LEU A CA 1
ATOM 7942 C C . LEU A 1 487 ? 17.626 62.738 -35.420 1.00 12.10 487 LEU A C 1
ATOM 7943 O O . LEU A 1 487 ? 16.683 62.917 -34.690 1.00 11.97 487 LEU A O 1
ATOM 7959 N N . SER A 1 488 ? 18.080 63.679 -36.246 1.00 8.12 488 SER A N 1
ATOM 7960 C CA . SER A 1 488 ? 17.422 64.983 -36.323 1.00 9.55 488 SER A CA 1
ATOM 7961 C C . SER A 1 488 ? 16.932 65.418 -37.696 1.00 10.57 488 SER A C 1
ATOM 7962 O O . SER A 1 488 ? 16.050 66.284 -37.771 1.00 12.28 488 SER A O 1
ATOM 7970 N N . ASP A 1 489 ? 17.522 64.893 -38.768 1.00 9.10 489 ASP A N 1
ATOM 7971 C CA . ASP A 1 489 ? 17.199 65.358 -40.105 1.00 10.23 489 ASP A CA 1
ATOM 7972 C C . ASP A 1 489 ? 16.676 64.142 -40.833 1.00 10.47 489 ASP A C 1
ATOM 7973 O O . ASP A 1 489 ? 17.442 63.314 -41.292 1.00 11.56 489 ASP A O 1
ATOM 7982 N N . ILE A 1 490 ? 15.355 64.011 -40.865 1.00 9.41 490 ILE A N 1
ATOM 7983 C CA . ILE A 1 490 ? 14.700 62.736 -41.085 1.00 9.10 490 ILE A CA 1
ATOM 7984 C C . ILE A 1 490 ? 14.323 62.584 -42.579 1.00 9.38 490 ILE A C 1
ATOM 7985 O O . ILE A 1 490 ? 13.395 63.243 -43.078 1.00 11.00 490 ILE A O 1
ATOM 8001 N N . TYR A 1 491 ? 15.039 61.706 -43.262 1.00 9.81 491 TYR A N 1
ATOM 8002 C CA . TYR A 1 491 ? 14.892 61.563 -44.698 1.00 11.33 491 TYR A CA 1
ATOM 8003 C C . TYR A 1 491 ? 15.570 60.286 -45.112 1.00 10.53 491 TYR A C 1
ATOM 8004 O O . TYR A 1 491 ? 16.470 59.799 -44.423 1.00 11.67 491 TYR A O 1
ATOM 8022 N N . GLU A 1 492 ? 15.138 59.732 -46.242 1.00 9.54 492 GLU A N 1
ATOM 8023 C CA . GLU A 1 492 ? 15.847 58.608 -46.828 1.00 10.42 492 GLU A CA 1
ATOM 8024 C C . GLU A 1 492 ? 15.879 58.854 -48.330 1.00 10.93 492 GLU A C 1
ATOM 8025 O O . GLU A 1 492 ? 14.845 58.840 -48.986 1.00 12.28 492 GLU A O 1
ATOM 8037 N N . SER A 1 493 ? 17.087 59.069 -48.873 1.00 10.72 493 SER A N 1
ATOM 8038 C CA . SER A 1 493 ? 17.251 59.675 -50.189 1.00 12.63 493 SER A CA 1
ATOM 8039 C C . SER A 1 493 ? 16.776 58.819 -51.370 1.00 13.71 493 SER A C 1
ATOM 8040 O O . SER A 1 493 ? 16.520 59.370 -52.452 1.00 15.79 493 SER A O 1
ATOM 8048 N N . ASP A 1 494 ? 16.648 57.502 -51.182 1.00 12.06 494 ASP A N 1
ATOM 8049 C CA . ASP A 1 494 ? 16.152 56.608 -52.237 1.00 14.42 494 ASP A CA 1
ATOM 8050 C C . ASP A 1 494 ? 14.641 56.400 -52.259 1.00 18.61 494 ASP A C 1
ATOM 8051 O O . ASP A 1 494 ? 14.137 55.581 -53.043 1.00 17.47 494 ASP A O 1
ATOM 8060 N N . LEU A 1 495 ? 13.901 57.113 -51.402 1.00 12.42 495 LEU A N 1
ATOM 8061 C CA . LEU A 1 495 ? 12.449 56.910 -51.319 1.00 12.65 495 LEU A CA 1
ATOM 8062 C C . LEU A 1 495 ? 11.745 58.079 -51.973 1.00 11.27 495 LEU A C 1
ATOM 8063 O O . LEU A 1 495 ? 12.194 59.209 -51.875 1.00 11.38 495 LEU A O 1
ATOM 8079 N N . PRO A 1 496 ? 10.620 57.818 -52.628 1.00 12.09 496 PRO A N 1
ATOM 8080 C CA . PRO A 1 496 ? 9.765 58.898 -53.118 1.00 17.52 496 PRO A CA 1
ATOM 8081 C C . PRO A 1 496 ? 9.290 59.798 -51.964 1.00 12.77 496 PRO A C 1
ATOM 8082 O O . PRO A 1 496 ? 9.230 59.386 -50.799 1.00 10.33 496 PRO A O 1
ATOM 8093 N N . ALA A 1 497 ? 8.869 61.006 -52.314 1.00 12.75 497 ALA A N 1
ATOM 8094 C CA . ALA A 1 497 ? 8.403 61.976 -51.340 1.00 11.92 497 ALA A CA 1
ATOM 8095 C C . ALA A 1 497 ? 7.302 61.394 -50.460 1.00 10.76 497 ALA A C 1
ATOM 8096 O O . ALA A 1 497 ? 7.250 61.680 -49.261 1.00 12.71 497 ALA A O 1
ATOM 8103 N N . ASP A 1 498 ? 6.406 60.596 -51.043 1.00 11.95 498 ASP A N 1
ATOM 8104 C CA . ASP A 1 498 ? 5.253 60.099 -50.267 1.00 12.30 498 ASP A CA 1
ATOM 8105 C C . ASP A 1 498 ? 5.593 58.963 -49.325 1.00 12.57 498 ASP A C 1
ATOM 8106 O O . ASP A 1 498 ? 4.731 58.513 -48.568 1.00 12.86 498 ASP A O 1
ATOM 8115 N N . GLN A 1 499 ? 6.852 58.548 -49.305 1.00 11.47 499 GLN A N 1
ATOM 8116 C CA . GLN A 1 499 ? 7.300 57.505 -48.390 1.00 12.33 499 GLN A CA 1
ATOM 8117 C C . GLN A 1 499 ? 8.281 58.049 -47.329 1.00 9.76 499 GLN A C 1
ATOM 8118 O O . GLN A 1 499 ? 8.848 57.276 -46.550 1.00 8.79 499 GLN A O 1
ATOM 8132 N N . GLN A 1 500 ? 8.469 59.359 -47.254 1.00 10.86 500 GLN A N 1
ATOM 8133 C CA . GLN A 1 500 ? 9.438 59.907 -46.272 1.00 10.37 500 GLN A CA 1
ATOM 8134 C C . GLN A 1 500 ? 8.978 59.759 -44.819 1.00 12.35 500 GLN A C 1
ATOM 8135 O O . GLN A 1 500 ? 9.799 59.853 -43.883 1.00 10.51 500 GLN A O 1
ATOM 8149 N N . GLY A 1 501 ? 7.697 59.441 -44.611 1.00 8.69 501 GLY A N 1
ATOM 8150 C CA . GLY A 1 501 ? 7.194 59.071 -43.301 1.00 10.29 501 GLY A CA 1
ATOM 8151 C C . GLY A 1 501 ? 7.579 57.658 -42.870 1.00 8.65 501 GLY A C 1
ATOM 8152 O O . GLY A 1 501 ? 7.186 57.195 -41.802 1.00 9.77 501 GLY A O 1
ATOM 8156 N N . GLU A 1 502 ? 8.362 56.973 -43.710 1.00 8.51 502 GLU A N 1
ATOM 8157 C CA . GLU A 1 502 ? 8.900 55.660 -43.407 1.00 8.74 502 GLU A CA 1
ATOM 8158 C C . GLU A 1 502 ? 10.340 55.732 -42.932 1.00 9.18 502 GLU A C 1
ATOM 8159 O O . GLU A 1 502 ? 10.894 54.726 -42.498 1.00 8.84 502 GLU A O 1
ATOM 8171 N N . ALA A 1 503 ? 10.960 56.903 -43.011 1.00 8.77 503 ALA A N 1
ATOM 8172 C CA . ALA A 1 503 ? 12.388 56.998 -42.720 1.00 9.08 503 ALA A CA 1
ATOM 8173 C C . ALA A 1 503 ? 12.789 56.559 -41.313 1.00 10.97 503 ALA A C 1
ATOM 8174 O O . ALA A 1 503 ? 13.788 55.868 -41.152 1.00 8.48 503 ALA A O 1
ATOM 8181 N N . TYR A 1 504 ? 12.076 57.001 -40.283 1.00 9.32 504 TYR A N 1
ATOM 8182 C CA . TYR A 1 504 ? 12.445 56.612 -38.932 1.00 7.99 504 TYR A CA 1
ATOM 8183 C C . TYR A 1 504 ? 12.383 55.074 -38.757 1.00 9.17 504 TYR A C 1
ATOM 8184 O O . TYR A 1 504 ? 13.292 54.453 -38.201 1.00 8.32 504 TYR A O 1
ATOM 8202 N N . HIS A 1 505 ? 11.290 54.444 -39.213 1.00 7.94 505 HIS A N 1
ATOM 8203 C CA . HIS A 1 505 ? 11.142 53.020 -38.975 1.00 7.57 505 HIS A CA 1
ATOM 8204 C C . HIS A 1 505 ? 12.072 52.211 -39.877 1.00 8.73 505 HIS A C 1
ATOM 8205 O O . HIS A 1 505 ? 12.640 51.223 -39.439 1.00 8.83 505 HIS A O 1
ATOM 8218 N N . ARG A 1 506 ? 12.284 52.653 -41.113 1.00 9.03 506 ARG A N 1
ATOM 8219 C CA . ARG A 1 506 ? 13.246 51.973 -41.975 1.00 9.79 506 ARG A CA 1
ATOM 8220 C C . ARG A 1 506 ? 14.674 52.064 -41.417 1.00 9.12 506 ARG A C 1
ATOM 8221 O O . ARG A 1 506 ? 15.485 51.153 -41.605 1.00 9.49 506 ARG A O 1
ATOM 8242 N N . TYR A 1 507 ? 14.988 53.148 -40.720 1.00 8.15 507 TYR A N 1
ATOM 8243 C CA . TYR A 1 507 ? 16.294 53.252 -40.068 1.00 8.12 507 TYR A CA 1
ATOM 8244 C C . TYR A 1 507 ? 16.447 52.154 -39.030 1.00 10.21 507 TYR A C 1
ATOM 8245 O O . TYR A 1 507 ? 17.443 51.417 -39.034 1.00 9.01 507 TYR A O 1
ATOM 8263 N N . VAL A 1 508 ? 15.430 52.000 -38.170 1.00 7.66 508 VAL A N 1
ATOM 8264 C CA . VAL A 1 508 ? 15.484 50.936 -37.166 1.00 8.07 508 VAL A CA 1
ATOM 8265 C C . VAL A 1 508 ? 15.510 49.542 -37.808 1.00 10.86 508 VAL A C 1
ATOM 8266 O O . VAL A 1 508 ? 16.273 48.670 -37.395 1.00 8.31 508 VAL A O 1
ATOM 8279 N N . LEU A 1 509 ? 14.710 49.322 -38.847 1.00 7.59 509 LEU A N 1
ATOM 8280 C CA . LEU A 1 509 ? 14.737 48.035 -39.532 1.00 7.77 509 LEU A CA 1
ATOM 8281 C C . LEU A 1 509 ? 16.124 47.757 -40.091 1.00 8.50 509 LEU A C 1
ATOM 8282 O O . LEU A 1 509 ? 16.593 46.612 -40.117 1.00 8.76 509 LEU A O 1
ATOM 8298 N N . GLY A 1 510 ? 16.766 48.796 -40.607 1.00 7.85 510 GLY A N 1
ATOM 8299 C CA . GLY A 1 510 ? 18.088 48.654 -41.201 1.00 9.02 510 GLY A CA 1
ATOM 8300 C C . GLY A 1 510 ? 19.134 48.350 -40.142 1.00 11.03 510 GLY A C 1
ATOM 8301 O O . GLY A 1 510 ? 20.013 47.501 -40.309 1.00 9.79 510 GLY A O 1
ATOM 8305 N N . TYR A 1 511 ? 19.026 49.065 -39.018 1.00 9.03 511 TYR A N 1
ATOM 8306 C CA . TYR A 1 511 ? 19.865 48.802 -37.864 1.00 10.74 511 TYR A CA 1
ATOM 8307 C C . TYR A 1 511 ? 19.707 47.344 -37.449 1.00 9.79 511 TYR A C 1
ATOM 8308 O O . TYR A 1 511 ? 20.692 46.621 -37.287 1.00 8.36 511 TYR A O 1
ATOM 8326 N N . TYR A 1 512 ? 18.480 46.883 -37.276 1.00 9.37 512 TYR A N 1
ATOM 8327 C CA . TYR A 1 512 ? 18.269 45.507 -36.885 1.00 9.03 512 TYR A CA 1
ATOM 8328 C C . TYR A 1 512 ? 18.810 44.504 -37.926 1.00 9.07 512 TYR A C 1
ATOM 8329 O O . TYR A 1 512 ? 19.342 43.449 -37.571 1.00 8.83 512 TYR A O 1
ATOM 8347 N N . ASP A 1 513 ? 18.642 44.796 -39.217 1.00 8.90 513 ASP A N 1
ATOM 8348 C CA . ASP A 1 513 ? 19.157 43.899 -40.257 1.00 8.25 513 ASP A CA 1
ATOM 8349 C C . ASP A 1 513 ? 20.688 43.783 -40.194 1.00 8.83 513 ASP A C 1
ATOM 8350 O O . ASP A 1 513 ? 21.223 42.668 -40.245 1.00 9.45 513 ASP A O 1
ATOM 8359 N N . LEU A 1 514 ? 21.381 44.906 -40.090 1.00 10.01 514 LEU A N 1
ATOM 8360 C CA . LEU A 1 514 ? 22.851 44.904 -39.995 1.00 10.03 514 LEU A CA 1
ATOM 8361 C C . LEU A 1 514 ? 23.339 44.215 -38.719 1.00 11.02 514 LEU A C 1
ATOM 8362 O O . LEU A 1 514 ? 24.254 43.362 -38.734 1.00 9.14 514 LEU A O 1
ATOM 8378 N N . LEU A 1 515 ? 22.757 44.603 -37.582 1.00 9.46 515 LEU A N 1
ATOM 8379 C CA . LEU A 1 515 ? 23.117 44.006 -36.321 1.00 9.93 515 LEU A CA 1
ATOM 8380 C C . LEU A 1 515 ? 22.816 42.496 -36.335 1.00 10.26 515 LEU A C 1
ATOM 8381 O O . LEU A 1 515 ? 23.641 41.676 -35.898 1.00 9.65 515 LEU A O 1
ATOM 8397 N N . ASN A 1 516 ? 21.651 42.112 -36.868 1.00 9.30 516 ASN A N 1
ATOM 8398 C CA . ASN A 1 516 ? 21.303 40.695 -36.897 1.00 7.95 516 ASN A CA 1
ATOM 8399 C C . ASN A 1 516 ? 22.315 39.934 -37.746 1.00 11.15 516 ASN A C 1
ATOM 8400 O O . ASN A 1 516 ? 22.753 38.846 -37.389 1.00 9.61 516 ASN A O 1
ATOM 8411 N N . LYS A 1 517 ? 22.702 40.511 -38.878 1.00 8.94 517 LYS A N 1
ATOM 8412 C CA . LYS A 1 517 ? 23.629 39.809 -39.749 1.00 10.16 517 LYS A CA 1
ATOM 8413 C C . LYS A 1 517 ? 24.953 39.594 -39.028 1.00 10.49 517 LYS A C 1
ATOM 8414 O O . LYS A 1 517 ? 25.540 38.508 -39.118 1.00 10.92 517 LYS A O 1
ATOM 8433 N N . LEU A 1 518 ? 25.406 40.580 -38.253 1.00 8.44 518 LEU A N 1
ATOM 8434 C CA . LEU A 1 518 ? 26.676 40.444 -37.552 1.00 8.13 518 LEU A CA 1
ATOM 8435 C C . LEU A 1 518 ? 26.610 39.515 -36.343 1.00 10.06 518 LEU A C 1
ATOM 8436 O O . LEU A 1 518 ? 27.524 38.720 -36.136 1.00 9.70 518 LEU A O 1
ATOM 8452 N N . VAL A 1 519 ? 25.561 39.601 -35.523 1.00 8.65 519 VAL A N 1
ATOM 8453 C CA . VAL A 1 519 ? 25.490 38.699 -34.372 1.00 12.00 519 VAL A CA 1
ATOM 8454 C C . VAL A 1 519 ? 25.280 37.235 -34.798 1.00 11.85 519 VAL A C 1
ATOM 8455 O O . VAL A 1 519 ? 25.703 36.330 -34.086 1.00 12.51 519 VAL A O 1
ATOM 8468 N N . THR A 1 520 ? 24.627 37.015 -35.943 1.00 9.56 520 THR A N 1
ATOM 8469 C CA A THR A 1 520 ? 24.415 35.670 -36.499 0.40 10.86 520 THR A CA 1
ATOM 8470 C CA B THR A 1 520 ? 24.434 35.645 -36.442 0.60 9.52 520 THR A CA 1
ATOM 8471 C C . THR A 1 520 ? 25.677 35.122 -37.179 1.00 14.08 520 THR A C 1
ATOM 8472 O O . THR A 1 520 ? 25.973 33.908 -37.120 1.00 14.20 520 THR A O 1
ATOM 8493 N N . ARG A 1 521 ? 26.434 35.997 -37.833 1.00 11.58 521 ARG A N 1
ATOM 8494 C CA . ARG A 1 521 ? 27.735 35.576 -38.424 1.00 9.29 521 ARG A CA 1
ATOM 8495 C C . ARG A 1 521 ? 28.757 35.244 -37.335 1.00 11.45 521 ARG A C 1
ATOM 8496 O O . ARG A 1 521 ? 29.631 34.374 -37.516 1.00 9.31 521 ARG A O 1
ATOM 8517 N N . TYR A 1 522 ? 28.672 35.982 -36.228 1.00 10.39 522 TYR A N 1
ATOM 8518 C CA . TYR A 1 522 ? 29.645 35.873 -35.105 1.00 9.85 522 TYR A CA 1
ATOM 8519 C C . TYR A 1 522 ? 29.025 35.447 -33.780 1.00 12.24 522 TYR A C 1
ATOM 8520 O O . TYR A 1 522 ? 29.049 36.221 -32.789 1.00 10.31 522 TYR A O 1
ATOM 8538 N N . PRO A 1 523 ? 28.470 34.216 -33.720 1.00 10.49 523 PRO A N 1
ATOM 8539 C CA . PRO A 1 523 ? 27.873 33.717 -32.470 1.00 10.17 523 PRO A CA 1
ATOM 8540 C C . PRO A 1 523 ? 28.921 33.514 -31.373 1.00 11.66 523 PRO A C 1
ATOM 8541 O O . PRO A 1 523 ? 28.581 33.407 -30.159 1.00 11.39 523 PRO A O 1
ATOM 8552 N N . ASP A 1 524 ? 30.184 33.509 -31.804 1.00 10.70 524 ASP A N 1
ATOM 8553 C CA . ASP A 1 524 ? 31.311 33.331 -30.929 1.00 12.13 524 ASP A CA 1
ATOM 8554 C C . ASP A 1 524 ? 31.849 34.633 -30.322 1.00 15.77 524 ASP A C 1
ATOM 8555 O O . ASP A 1 524 ? 32.815 34.613 -29.568 1.00 14.57 524 ASP A O 1
ATOM 8564 N N . ILE A 1 525 ? 31.190 35.751 -30.604 1.00 11.17 525 ILE A N 1
ATOM 8565 C CA . ILE A 1 525 ? 31.599 37.041 -30.070 1.00 8.39 525 ILE A CA 1
ATOM 8566 C C . ILE A 1 525 ? 30.512 37.544 -29.111 1.00 11.76 525 ILE A C 1
ATOM 8567 O O . ILE A 1 525 ? 29.319 37.470 -29.416 1.00 12.16 525 ILE A O 1
ATOM 8583 N N . LEU A 1 526 ? 30.951 38.059 -27.969 1.00 8.07 526 LEU A N 1
ATOM 8584 C CA . LEU A 1 526 ? 30.064 38.651 -26.965 1.00 8.16 526 LEU A CA 1
ATOM 8585 C C . LEU A 1 526 ? 29.837 40.116 -27.388 1.00 13.23 526 LEU A C 1
ATOM 8586 O O . LEU A 1 526 ? 30.781 40.900 -27.429 1.00 9.63 526 LEU A O 1
ATOM 8602 N N . PHE A 1 527 ? 28.587 40.477 -27.704 1.00 9.49 527 PHE A N 1
ATOM 8603 C CA . PHE A 1 527 ? 28.253 41.854 -28.084 1.00 9.94 527 PHE A CA 1
ATOM 8604 C C . PHE A 1 527 ? 27.656 42.580 -26.871 1.00 11.66 527 PHE A C 1
ATOM 8605 O O . PHE A 1 527 ? 26.742 42.095 -26.213 1.00 9.80 527 PHE A O 1
ATOM 8622 N N . GLU A 1 528 ? 28.222 43.730 -26.555 1.00 7.28 528 GLU A N 1
ATOM 8623 C CA . GLU A 1 528 ? 27.670 44.648 -25.552 1.00 6.84 528 GLU A CA 1
ATOM 8624 C C . GLU A 1 528 ? 27.109 45.872 -26.261 1.00 11.21 528 GLU A C 1
ATOM 8625 O O . GLU A 1 528 ? 27.817 46.601 -26.946 1.00 8.48 528 GLU A O 1
ATOM 8637 N N . GLY A 1 529 ? 25.829 46.125 -26.076 1.00 7.20 529 GLY A N 1
ATOM 8638 C CA . GLY A 1 529 ? 25.224 47.313 -26.664 1.00 8.45 529 GLY A CA 1
ATOM 8639 C C . GLY A 1 529 ? 25.617 48.556 -25.883 1.00 9.23 529 GLY A C 1
ATOM 8640 O O . GLY A 1 529 ? 25.930 48.473 -24.707 1.00 7.32 529 GLY A O 1
ATOM 8644 N N . CYS A 1 530 ? 25.577 49.698 -26.554 1.00 7.06 530 CYS A N 1
ATOM 8645 C CA . CYS A 1 530 ? 25.839 50.990 -25.916 1.00 8.78 530 CYS A CA 1
ATOM 8646 C C . CYS A 1 530 ? 25.232 52.097 -26.784 1.00 7.44 530 CYS A C 1
ATOM 8647 O O . CYS A 1 530 ? 25.119 51.986 -28.016 1.00 8.56 530 CYS A O 1
ATOM 8655 N N . SER A 1 531 ? 24.799 53.175 -26.135 1.00 6.98 531 SER A N 1
ATOM 8656 C CA . SER A 1 531 ? 24.380 54.367 -26.865 1.00 6.68 531 SER A CA 1
ATOM 8657 C C . SER A 1 531 ? 24.611 55.533 -25.907 1.00 8.90 531 SER A C 1
ATOM 8658 O O . SER A 1 531 ? 23.743 55.919 -25.151 1.00 6.99 531 SER A O 1
ATOM 8666 N N . GLY A 1 532 ? 25.840 56.031 -25.885 1.00 6.98 532 GLY A N 1
ATOM 8667 C CA . GLY A 1 532 ? 26.207 57.014 -24.867 1.00 7.67 532 GLY A CA 1
ATOM 8668 C C . GLY A 1 532 ? 25.712 56.541 -23.520 1.00 8.25 532 GLY A C 1
ATOM 8669 O O . GLY A 1 532 ? 25.071 57.306 -22.776 1.00 6.74 532 GLY A O 1
ATOM 8673 N N . GLY A 1 533 ? 26.061 55.320 -23.159 1.00 7.81 533 GLY A N 1
ATOM 8674 C CA . GLY A 1 533 ? 25.453 54.671 -22.012 1.00 6.90 533 GLY A CA 1
ATOM 8675 C C . GLY A 1 533 ? 24.159 53.950 -22.402 1.00 6.43 533 GLY A C 1
ATOM 8676 O O . GLY A 1 533 ? 24.101 53.198 -23.393 1.00 8.04 533 GLY A O 1
ATOM 8680 N N . GLY A 1 534 ? 23.101 54.161 -21.617 1.00 6.89 534 GLY A N 1
ATOM 8681 C CA . GLY A 1 534 ? 21.858 53.424 -21.770 1.00 8.54 534 GLY A CA 1
ATOM 8682 C C . GLY A 1 534 ? 20.817 54.101 -22.607 1.00 6.82 534 GLY A C 1
ATOM 8683 O O . GLY A 1 534 ? 19.629 54.044 -22.263 1.00 8.67 534 GLY A O 1
ATOM 8687 N N . GLY A 1 535 ? 21.222 54.663 -23.739 1.00 7.61 535 GLY A N 1
ATOM 8688 C CA . GLY A 1 535 ? 20.280 55.370 -24.580 1.00 7.33 535 GLY A CA 1
ATOM 8689 C C . GLY A 1 535 ? 19.501 54.464 -25.546 1.00 6.26 535 GLY A C 1
ATOM 8690 O O . GLY A 1 535 ? 18.615 54.968 -26.267 1.00 6.49 535 GLY A O 1
ATOM 8694 N N . ARG A 1 536 ? 19.775 53.167 -25.546 1.00 7.84 536 ARG A N 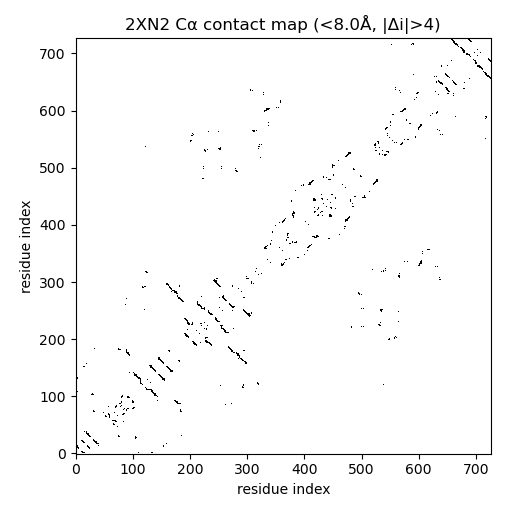1
ATOM 8695 C CA . ARG A 1 536 ? 19.009 52.214 -26.362 1.00 8.51 536 ARG A CA 1
ATOM 8696 C C . ARG A 1 536 ? 18.930 50.909 -25.569 1.00 7.57 536 ARG A C 1
ATOM 8697 O O . ARG A 1 536 ? 19.424 49.864 -25.997 1.00 8.94 536 ARG A O 1
ATOM 8718 N N . PHE A 1 537 ? 18.320 51.005 -24.380 1.00 9.12 537 PHE A N 1
ATOM 8719 C CA . PHE A 1 537 ? 18.338 49.937 -23.385 1.00 6.35 537 PHE A CA 1
ATOM 8720 C C . PHE A 1 537 ? 16.930 49.390 -23.315 1.00 7.70 537 PHE A C 1
ATOM 8721 O O . PHE A 1 537 ? 16.089 49.839 -22.548 1.00 7.69 537 PHE A O 1
ATOM 8738 N N . ASP A 1 538 ? 16.646 48.429 -24.202 1.00 8.23 538 ASP A N 1
ATOM 8739 C CA . ASP A 1 538 ? 15.271 47.974 -24.355 1.00 7.37 538 ASP A CA 1
ATOM 8740 C C . ASP A 1 538 ? 15.209 46.477 -24.721 1.00 10.14 538 ASP A C 1
ATOM 8741 O O . ASP A 1 538 ? 16.226 45.854 -25.016 1.00 8.57 538 ASP A O 1
ATOM 8750 N N . VAL A 1 539 ? 14.002 45.897 -24.668 1.00 8.50 539 VAL A N 1
ATOM 8751 C CA . VAL A 1 539 ? 13.825 44.487 -24.904 1.00 8.69 539 VAL A CA 1
ATOM 8752 C C . VAL A 1 539 ? 14.154 44.093 -26.348 1.00 8.55 539 VAL A C 1
ATOM 8753 O O . VAL A 1 539 ? 14.642 42.987 -26.595 1.00 10.79 539 VAL A O 1
ATOM 8766 N N . GLY A 1 540 ? 13.923 44.987 -27.306 1.00 8.55 540 GLY A N 1
ATOM 8767 C CA . GLY A 1 540 ? 14.332 44.717 -28.669 1.00 10.36 540 GLY A CA 1
ATOM 8768 C C . GLY A 1 540 ? 15.834 44.555 -28.786 1.00 10.32 540 GLY A C 1
ATOM 8769 O O . GLY A 1 540 ? 16.322 43.655 -29.444 1.00 9.79 540 GLY A O 1
ATOM 8773 N N . GLN A 1 541 ? 16.575 45.405 -28.099 1.00 9.04 541 GLN A N 1
ATOM 8774 C CA . GLN A 1 541 ? 18.024 45.333 -28.113 1.00 8.32 541 GLN A CA 1
ATOM 8775 C C . GLN A 1 541 ? 18.545 44.031 -27.500 1.00 6.86 541 GLN A C 1
ATOM 8776 O O . GLN A 1 541 ? 19.527 43.472 -27.977 1.00 8.97 541 GLN A O 1
ATOM 8790 N N . ALA A 1 542 ? 17.880 43.541 -26.453 1.00 6.87 542 ALA A N 1
ATOM 8791 C CA . ALA A 1 542 ? 18.265 42.291 -25.774 1.00 6.86 542 ALA A CA 1
ATOM 8792 C C . ALA A 1 542 ? 18.338 41.087 -26.726 1.00 8.00 542 ALA A C 1
ATOM 8793 O O . ALA A 1 542 ? 19.094 40.164 -26.513 1.00 8.82 542 ALA A O 1
ATOM 8800 N N . TYR A 1 543 ? 17.490 41.096 -27.738 1.00 8.46 543 TYR A N 1
ATOM 8801 C CA . TYR A 1 543 ? 17.452 40.015 -28.718 1.00 10.71 543 TYR A CA 1
ATOM 8802 C C . TYR A 1 543 ? 18.788 39.881 -29.427 1.00 11.99 543 TYR A C 1
ATOM 8803 O O . TYR A 1 543 ? 19.148 38.787 -29.886 1.00 13.63 543 TYR A O 1
ATOM 8821 N N . TYR A 1 544 ? 19.530 40.986 -29.512 1.00 8.38 544 TYR A N 1
ATOM 8822 C CA . TYR A 1 544 ? 20.835 41.013 -30.203 1.00 8.04 544 TYR A CA 1
ATOM 8823 C C . TYR A 1 544 ? 22.064 41.044 -29.300 1.00 10.67 544 TYR A C 1
ATOM 8824 O O . TYR A 1 544 ? 23.088 40.393 -29.596 1.00 13.02 544 TYR A O 1
ATOM 8842 N N . THR A 1 545 ? 21.981 41.805 -28.210 1.00 9.37 545 THR A N 1
ATOM 8843 C CA . THR A 1 545 ? 23.113 41.976 -27.308 1.00 8.14 545 THR A CA 1
ATOM 8844 C C . THR A 1 545 ? 22.703 41.619 -25.867 1.00 7.60 545 THR A C 1
ATOM 8845 O O . THR A 1 545 ? 21.819 42.255 -25.294 1.00 9.47 545 THR A O 1
ATOM 8856 N N . PRO A 1 546 ? 23.375 40.636 -25.247 1.00 6.66 546 PRO A N 1
ATOM 8857 C CA . PRO A 1 546 ? 22.881 40.173 -23.937 1.00 8.98 546 PRO A CA 1
ATOM 8858 C C . PRO A 1 546 ? 23.328 41.042 -22.765 1.00 8.74 546 PRO A C 1
ATOM 8859 O O . PRO A 1 546 ? 22.962 40.735 -21.626 1.00 8.78 546 PRO A O 1
ATOM 8870 N N . GLN A 1 547 ? 24.162 42.044 -23.030 1.00 8.86 547 GLN A N 1
ATOM 8871 C CA . GLN A 1 547 ? 24.508 43.030 -21.990 1.00 7.71 547 GLN A CA 1
ATOM 8872 C C . GLN A 1 547 ? 24.668 44.375 -22.668 1.00 8.59 547 GLN A C 1
ATOM 8873 O O . GLN A 1 547 ? 24.926 44.431 -23.863 1.00 7.49 547 GLN A O 1
ATOM 8887 N N . ILE A 1 548 ? 24.501 45.453 -21.888 1.00 6.04 548 ILE A N 1
ATOM 8888 C CA . ILE A 1 548 ? 24.428 46.808 -22.416 1.00 7.34 548 ILE A CA 1
ATOM 8889 C C . ILE A 1 548 ? 25.012 47.724 -21.325 1.00 7.41 548 ILE A C 1
ATOM 8890 O O . ILE A 1 548 ? 24.714 47.551 -20.120 1.00 8.24 548 ILE A O 1
ATOM 8906 N N . TRP A 1 549 ? 25.848 48.664 -21.749 1.00 6.00 549 TRP A N 1
ATOM 8907 C CA . TRP A 1 549 ? 26.437 49.678 -20.842 1.00 6.04 549 TRP A CA 1
ATOM 8908 C C . TRP A 1 549 ? 25.327 50.561 -20.283 1.00 9.05 549 TRP A C 1
ATOM 8909 O O . TRP A 1 549 ? 24.643 51.248 -21.030 1.00 8.34 549 TRP A O 1
ATOM 8930 N N . ALA A 1 550 ? 25.104 50.516 -18.968 1.00 6.80 550 ALA A N 1
ATOM 8931 C CA . ALA A 1 550 ? 23.869 51.099 -18.420 1.00 7.14 550 ALA A CA 1
ATOM 8932 C C . ALA A 1 550 ? 23.820 52.622 -18.466 1.00 7.64 550 ALA A C 1
ATOM 8933 O O . ALA A 1 550 ? 22.728 53.215 -18.581 1.00 7.61 550 ALA A O 1
ATOM 8940 N N . SER A 1 551 ? 24.994 53.252 -18.320 1.00 7.25 551 SER A N 1
ATOM 8941 C CA . SER A 1 551 ? 25.097 54.699 -18.225 1.00 6.32 551 SER A CA 1
ATOM 8942 C C . SER A 1 551 ? 26.540 55.131 -18.306 1.00 6.21 551 SER A C 1
ATOM 8943 O O . SER A 1 551 ? 27.424 54.448 -17.796 1.00 7.33 551 SER A O 1
ATOM 8951 N N . ASP A 1 552 ? 26.766 56.288 -18.901 1.00 6.26 552 ASP A N 1
ATOM 8952 C CA . ASP A 1 552 ? 28.078 56.941 -18.826 1.00 6.37 552 ASP A CA 1
ATOM 8953 C C . ASP A 1 552 ? 28.361 57.492 -17.430 1.00 6.70 552 ASP A C 1
ATOM 8954 O O . ASP A 1 552 ? 29.492 57.844 -17.123 1.00 7.75 552 ASP A O 1
ATOM 8963 N N . ASN A 1 553 ? 27.334 57.634 -16.589 1.00 6.66 553 ASN A N 1
ATOM 8964 C CA . ASN A 1 553 ? 27.536 57.962 -15.189 1.00 6.51 553 ASN A CA 1
ATOM 8965 C C . ASN A 1 553 ? 28.050 56.748 -14.448 1.00 8.34 553 ASN A C 1
ATOM 8966 O O . ASN A 1 553 ? 27.347 55.759 -14.329 1.00 8.71 553 ASN A O 1
ATOM 8977 N N . THR A 1 554 ? 29.315 56.770 -14.038 1.00 6.61 554 THR A N 1
ATOM 8978 C CA . THR A 1 554 ? 29.900 55.660 -13.312 1.00 7.38 554 THR A CA 1
ATOM 8979 C C . THR A 1 554 ? 30.105 56.001 -11.821 1.00 8.26 554 THR A C 1
ATOM 8980 O O . THR A 1 554 ? 30.886 55.375 -11.117 1.00 8.55 554 THR A O 1
ATOM 8991 N N . ASP A 1 555 ? 29.399 57.006 -11.331 1.00 7.40 555 ASP A N 1
ATOM 8992 C CA . ASP A 1 555 ? 29.433 57.300 -9.890 1.00 6.92 555 ASP A CA 1
ATOM 8993 C C . ASP A 1 555 ? 28.639 56.216 -9.165 1.00 9.47 555 ASP A C 1
ATOM 8994 O O . ASP A 1 555 ? 27.497 55.914 -9.541 1.00 7.09 555 ASP A O 1
ATOM 9003 N N . ALA A 1 556 ? 29.231 55.615 -8.144 1.00 6.89 556 ALA A N 1
ATOM 9004 C CA . ALA A 1 556 ? 28.546 54.561 -7.403 1.00 6.93 556 ALA A CA 1
ATOM 9005 C C . ALA A 1 556 ? 27.176 55.024 -6.917 1.00 9.96 556 ALA A C 1
ATOM 9006 O O . ALA A 1 556 ? 26.206 54.256 -6.910 1.00 8.32 556 ALA A O 1
ATOM 9013 N N . ILE A 1 557 ? 27.095 56.262 -6.437 1.00 8.10 557 ILE A N 1
ATOM 9014 C CA . ILE A 1 557 ? 25.867 56.694 -5.786 1.00 7.32 557 ILE A CA 1
ATOM 9015 C C . ILE A 1 557 ? 24.752 56.982 -6.806 1.00 7.16 557 ILE A C 1
ATOM 9016 O O . ILE A 1 557 ? 23.629 56.485 -6.638 1.00 8.08 557 ILE A O 1
ATOM 9032 N N . GLU A 1 558 ? 25.002 57.748 -7.862 1.00 6.94 558 GLU A N 1
ATOM 9033 C CA . GLU A 1 558 ? 23.961 57.920 -8.882 1.00 6.74 558 GLU A CA 1
ATOM 9034 C C . GLU A 1 558 ? 23.638 56.619 -9.615 1.00 8.57 558 GLU A C 1
ATOM 9035 O O . GLU A 1 558 ? 22.510 56.422 -10.030 1.00 9.32 558 GLU A O 1
ATOM 9047 N N . ARG A 1 559 ? 24.604 55.706 -9.714 1.00 7.55 559 ARG A N 1
ATOM 9048 C CA . ARG A 1 559 ? 24.326 54.382 -10.264 1.00 7.53 559 ARG A CA 1
ATOM 9049 C C . ARG A 1 559 ? 23.335 53.588 -9.408 1.00 6.58 559 ARG A C 1
ATOM 9050 O O . ARG A 1 559 ? 22.696 52.657 -9.921 1.00 7.99 559 ARG A O 1
ATOM 9071 N N . LEU A 1 560 ? 23.174 53.905 -8.113 1.00 9.23 560 LEU A N 1
ATOM 9072 C CA . LEU A 1 560 ? 22.124 53.211 -7.348 1.00 7.26 560 LEU A CA 1
ATOM 9073 C C . LEU A 1 560 ? 20.745 53.464 -7.978 1.00 10.69 560 LEU A C 1
ATOM 9074 O O . LEU A 1 560 ? 19.960 52.537 -8.176 1.00 10.50 560 LEU A O 1
ATOM 9090 N N . LYS A 1 561 ? 20.470 54.722 -8.296 1.00 8.70 561 LYS A N 1
ATOM 9091 C CA . LYS A 1 561 ? 19.202 55.160 -8.894 1.00 8.53 561 LYS A CA 1
ATOM 9092 C C . LYS A 1 561 ? 19.040 54.536 -10.274 1.00 11.04 561 LYS A C 1
ATOM 9093 O O . LYS A 1 561 ? 17.970 54.010 -10.609 1.00 8.35 561 LYS A O 1
ATOM 9112 N N . ILE A 1 562 ? 20.095 54.607 -11.074 1.00 6.33 562 ILE A N 1
ATOM 9113 C CA . ILE A 1 562 ? 20.053 54.136 -12.469 1.00 6.78 562 ILE A CA 1
ATOM 9114 C C . ILE A 1 562 ? 19.889 52.619 -12.533 1.00 7.23 562 ILE A C 1
ATOM 9115 O O . ILE A 1 562 ? 19.081 52.069 -13.310 1.00 7.15 562 ILE A O 1
ATOM 9131 N N . GLN A 1 563 ? 20.656 51.907 -11.704 1.00 6.22 563 GLN A N 1
ATOM 9132 C CA . GLN A 1 563 ? 20.587 50.454 -11.703 1.00 6.91 563 GLN A CA 1
ATOM 9133 C C . GLN A 1 563 ? 19.289 49.944 -11.107 1.00 7.26 563 GLN A C 1
ATOM 9134 O O . GLN A 1 563 ? 18.719 48.979 -11.612 1.00 6.88 563 GLN A O 1
ATOM 9148 N N . TYR A 1 564 ? 18.781 50.618 -10.082 1.00 7.92 564 TYR A N 1
ATOM 9149 C CA . TYR A 1 564 ? 17.486 50.226 -9.488 1.00 6.46 564 TYR A CA 1
ATOM 9150 C C . TYR A 1 564 ? 16.372 50.350 -10.537 1.00 9.36 564 TYR A C 1
ATOM 9151 O O . TYR A 1 564 ? 15.586 49.389 -10.745 1.00 8.01 564 TYR A O 1
ATOM 9169 N N . GLY A 1 565 ? 16.300 51.492 -11.221 1.00 7.47 565 GLY A N 1
ATOM 9170 C CA . GLY A 1 565 ? 15.274 51.675 -12.238 1.00 8.42 565 GLY A CA 1
ATOM 9171 C C . GLY A 1 565 ? 15.436 50.692 -13.394 1.00 7.68 565 GLY A C 1
ATOM 9172 O O . GLY A 1 565 ? 14.457 50.113 -13.898 1.00 7.64 565 GLY A O 1
ATOM 9176 N N . THR A 1 566 ? 16.669 50.531 -13.863 1.00 6.77 566 THR A N 1
ATOM 9177 C CA . THR A 1 566 ? 16.931 49.599 -14.966 1.00 7.32 566 THR A CA 1
ATOM 9178 C C . THR A 1 566 ? 16.378 48.219 -14.617 1.00 8.44 566 THR A C 1
ATOM 9179 O O . THR A 1 566 ? 15.779 47.556 -15.478 1.00 7.45 566 THR A O 1
ATOM 9190 N N . SER A 1 567 ? 16.589 47.785 -13.365 1.00 7.59 567 SER A N 1
ATOM 9191 C CA . SER A 1 567 ? 16.194 46.444 -12.949 1.00 7.00 567 SER A CA 1
ATOM 9192 C C . SER A 1 567 ? 14.686 46.236 -12.848 1.00 7.75 567 SER A C 1
ATOM 9193 O O . SER A 1 567 ? 14.217 45.111 -12.682 1.00 7.44 567 SER A O 1
ATOM 9201 N N . LEU A 1 568 ? 13.914 47.306 -12.937 1.00 7.26 568 LEU A N 1
ATOM 9202 C CA A LEU A 1 568 ? 12.471 47.169 -12.878 0.49 7.63 568 LEU A CA 1
ATOM 9203 C CA B LEU A 1 568 ? 12.458 47.169 -12.893 0.51 7.85 568 LEU A CA 1
ATOM 9204 C C . LEU A 1 568 ? 11.983 46.289 -14.048 1.00 7.35 568 LEU A C 1
ATOM 9205 O O . LEU A 1 568 ? 10.997 45.538 -13.912 1.00 8.23 568 LEU A O 1
ATOM 9236 N N . VAL A 1 569 ? 12.676 46.378 -15.181 1.00 6.32 569 VAL A N 1
ATOM 9237 C CA . VAL A 1 569 ? 12.374 45.594 -16.377 1.00 6.19 569 VAL A CA 1
ATOM 9238 C C . VAL A 1 569 ? 13.448 44.567 -16.745 1.00 7.04 569 VAL A C 1
ATOM 9239 O O . VAL A 1 569 ? 13.142 43.480 -17.238 1.00 7.66 569 VAL A O 1
ATOM 9252 N N . TYR A 1 570 ? 14.708 44.905 -16.519 1.00 6.66 570 TYR A N 1
ATOM 9253 C CA . TYR A 1 570 ? 15.782 44.258 -17.262 1.00 6.58 570 TYR A CA 1
ATOM 9254 C C . TYR A 1 570 ? 16.615 43.418 -16.300 1.00 6.27 570 TYR A C 1
ATOM 9255 O O . TYR A 1 570 ? 16.955 43.874 -15.190 1.00 6.90 570 TYR A O 1
ATOM 9273 N N . PRO A 1 571 ? 16.963 42.207 -16.710 1.00 6.76 571 PRO A N 1
ATOM 9274 C CA . PRO A 1 571 ? 17.729 41.372 -15.784 1.00 7.01 571 PRO A CA 1
ATOM 9275 C C . PRO A 1 571 ? 19.104 41.938 -15.513 1.00 8.60 571 PRO A C 1
ATOM 9276 O O . PRO A 1 571 ? 19.699 42.589 -16.377 1.00 7.23 571 PRO A O 1
ATOM 9287 N N . GLN A 1 572 ? 19.637 41.684 -14.324 1.00 7.85 572 GLN A N 1
ATOM 9288 C CA . GLN A 1 572 ? 20.887 42.332 -13.962 1.00 8.96 572 GLN A CA 1
ATOM 9289 C C . GLN A 1 572 ? 22.049 41.911 -14.842 1.00 10.29 572 GLN A C 1
ATOM 9290 O O . GLN A 1 572 ? 22.992 42.688 -14.989 1.00 10.05 572 GLN A O 1
ATOM 9304 N N . SER A 1 573 ? 22.006 40.715 -15.438 1.00 8.14 573 SER A N 1
ATOM 9305 C CA . SER A 1 573 ? 23.094 40.322 -16.361 1.00 7.21 573 SER A CA 1
ATOM 9306 C C . SER A 1 573 ? 23.073 41.114 -17.662 1.00 7.77 573 SER A C 1
ATOM 9307 O O . SER A 1 573 ? 24.032 41.108 -18.411 1.00 9.57 573 SER A O 1
ATOM 9315 N N . MET A 1 574 ? 21.983 41.812 -17.912 1.00 7.50 574 MET A N 1
ATOM 9316 C CA . MET A 1 574 ? 21.872 42.649 -19.106 1.00 8.88 574 MET A CA 1
ATOM 9317 C C . MET A 1 574 ? 22.501 44.040 -18.918 1.00 7.28 574 MET A C 1
ATOM 9318 O O . MET A 1 574 ? 22.674 44.787 -19.885 1.00 8.40 574 MET A O 1
ATOM 9332 N N . MET A 1 575 ? 22.823 44.425 -17.678 1.00 7.59 575 MET A N 1
ATOM 9333 C CA . MET A 1 575 ? 23.418 45.753 -17.455 1.00 7.42 575 MET A CA 1
ATOM 9334 C C . MET A 1 575 ? 24.841 45.597 -16.980 1.00 8.52 575 MET A C 1
ATOM 9335 O O . MET A 1 575 ? 25.148 44.722 -16.194 1.00 8.68 575 MET A O 1
ATOM 9349 N N . THR A 1 576 ? 25.727 46.401 -17.536 1.00 6.97 576 THR A N 1
ATOM 9350 C CA . THR A 1 576 ? 27.098 46.393 -17.092 1.00 6.18 576 THR A CA 1
ATOM 9351 C C . THR A 1 576 ? 27.437 47.636 -16.251 1.00 6.92 576 THR A C 1
ATOM 9352 O O . THR A 1 576 ? 26.771 48.675 -16.299 1.00 8.01 576 THR A O 1
ATOM 9363 N N . SER A 1 577 ? 28.471 47.454 -15.440 1.00 6.65 577 SER A N 1
ATOM 9364 C CA . SER A 1 577 ? 28.790 48.399 -14.367 1.00 6.34 577 SER A CA 1
ATOM 9365 C C . SER A 1 577 ? 30.274 48.334 -14.096 1.00 9.77 577 SER A C 1
ATOM 9366 O O . SER A 1 577 ? 30.818 47.266 -13.836 1.00 8.25 577 SER A O 1
ATOM 9374 N N . HIS A 1 578 ? 30.932 49.493 -14.170 1.00 8.22 578 HIS A N 1
ATOM 9375 C CA . HIS A 1 578 ? 32.378 49.539 -14.033 1.00 7.37 578 HIS A CA 1
ATOM 9376 C C . HIS A 1 578 ? 32.813 50.387 -12.835 1.00 8.31 578 HIS A C 1
ATOM 9377 O O . HIS A 1 578 ? 32.268 51.458 -12.565 1.00 9.98 578 HIS A O 1
ATOM 9390 N N . VAL A 1 579 ? 33.804 49.890 -12.111 1.00 6.90 579 VAL A N 1
ATOM 9391 C CA . VAL A 1 579 ? 34.505 50.685 -11.105 1.00 6.98 579 VAL A CA 1
ATOM 9392 C C . VAL A 1 579 ? 35.382 51.727 -11.807 1.00 7.97 579 VAL A C 1
ATOM 9393 O O . VAL A 1 579 ? 36.237 51.385 -12.645 1.00 8.19 579 VAL A O 1
ATOM 9406 N N . SER A 1 580 ? 35.177 52.986 -11.449 1.00 7.80 580 SER A N 1
ATOM 9407 C CA . SER A 1 580 ? 35.879 54.106 -12.039 1.00 8.21 580 SER A CA 1
ATOM 9408 C C . SER A 1 580 ? 36.553 54.972 -10.970 1.00 10.09 580 SER A C 1
ATOM 9409 O O . SER A 1 580 ? 36.446 54.711 -9.780 1.00 9.38 580 SER A O 1
ATOM 9417 N N . VAL A 1 581 ? 37.299 55.973 -11.413 1.00 9.19 581 VAL A N 1
ATOM 9418 C CA . VAL A 1 581 ? 38.035 56.817 -10.493 1.00 8.02 581 VAL A CA 1
ATOM 9419 C C . VAL A 1 581 ? 37.111 57.661 -9.613 1.00 9.09 581 VAL A C 1
ATOM 9420 O O . VAL A 1 581 ? 35.961 57.989 -9.972 1.00 10.30 581 VAL A O 1
ATOM 9433 N N . SER A 1 582 ? 37.654 57.991 -8.448 1.00 8.02 582 SER A N 1
ATOM 9434 C CA . SER A 1 582 ? 37.103 58.991 -7.519 1.00 8.46 582 SER A CA 1
ATOM 9435 C C . SER A 1 582 ? 38.167 60.087 -7.369 1.00 12.52 582 SER A C 1
ATOM 9436 O O . SER A 1 582 ? 39.353 59.771 -7.206 1.00 12.74 582 SER A O 1
ATOM 9444 N N . PRO A 1 583 ? 37.773 61.364 -7.434 1.00 9.42 583 PRO A N 1
ATOM 9445 C CA . PRO A 1 583 ? 36.420 61.891 -7.645 1.00 12.19 583 PRO A CA 1
ATOM 9446 C C . PRO A 1 583 ? 35.856 61.461 -9.000 1.00 11.12 583 PRO A C 1
ATOM 9447 O O . PRO A 1 583 ? 36.564 61.309 -9.998 1.00 10.53 583 PRO A O 1
ATOM 9458 N N . ASN A 1 584 ? 34.556 61.251 -9.031 1.00 9.79 584 ASN A N 1
ATOM 9459 C CA . ASN A 1 584 ? 33.900 60.769 -10.236 1.00 9.07 584 ASN A CA 1
ATOM 9460 C C . ASN A 1 584 ? 34.029 61.787 -11.360 1.00 8.66 584 ASN A C 1
ATOM 9461 O O . ASN A 1 584 ? 33.890 63.007 -11.155 1.00 8.95 584 ASN A O 1
ATOM 9472 N N . GLU A 1 585 ? 34.263 61.287 -12.561 1.00 9.26 585 GLU A N 1
ATOM 9473 C CA . GLU A 1 585 ? 34.484 62.153 -13.738 1.00 9.89 585 GLU A CA 1
ATOM 9474 C C . GLU A 1 585 ? 33.262 62.906 -14.206 1.00 11.82 585 GLU A C 1
ATOM 9475 O O . GLU A 1 585 ? 33.417 63.944 -14.833 1.00 13.10 585 GLU A O 1
ATOM 9487 N N . GLN A 1 586 ? 32.057 62.416 -13.909 1.00 9.86 586 GLN A N 1
ATOM 9488 C CA . GLN A 1 586 ? 30.831 63.085 -14.356 1.00 8.59 586 GLN A CA 1
ATOM 9489 C C . GLN A 1 586 ? 30.193 64.052 -13.343 1.00 11.15 586 GLN A C 1
ATOM 9490 O O . GLN A 1 586 ? 29.643 65.085 -13.749 1.00 10.89 586 GLN A O 1
ATOM 9504 N N . ASN A 1 587 ? 30.285 63.759 -12.055 1.00 9.00 587 ASN A N 1
ATOM 9505 C CA . ASN A 1 587 ? 29.665 64.638 -11.039 1.00 9.99 587 ASN A CA 1
ATOM 9506 C C . ASN A 1 587 ? 30.581 65.077 -9.911 1.00 13.46 587 ASN A C 1
ATOM 9507 O O . ASN A 1 587 ? 30.146 65.865 -9.054 1.00 9.61 587 ASN A O 1
ATOM 9518 N N . GLY A 1 588 ? 31.839 64.615 -9.899 1.00 8.03 588 GLY A N 1
ATOM 9519 C CA . GLY A 1 588 ? 32.789 65.078 -8.888 1.00 8.75 588 GLY A CA 1
ATOM 9520 C C . GLY A 1 588 ? 32.671 64.442 -7.494 1.00 8.26 588 GLY A C 1
ATOM 9521 O O . GLY A 1 588 ? 33.398 64.853 -6.569 1.00 9.00 588 GLY A O 1
ATOM 9525 N N . ARG A 1 589 ? 31.773 63.475 -7.336 1.00 7.71 589 ARG A N 1
ATOM 9526 C CA . ARG A 1 589 ? 31.562 62.833 -6.030 1.00 7.74 589 ARG A CA 1
ATOM 9527 C C . ARG A 1 589 ? 32.759 61.990 -5.616 1.00 8.48 589 ARG A C 1
ATOM 9528 O O . ARG A 1 589 ? 33.385 61.315 -6.456 1.00 8.97 589 ARG A O 1
ATOM 9549 N N . ILE A 1 590 ? 33.068 62.028 -4.328 1.00 9.30 590 ILE A N 1
ATOM 9550 C CA . ILE A 1 590 ? 34.138 61.215 -3.733 1.00 8.58 590 ILE A CA 1
ATOM 9551 C C . ILE A 1 590 ? 33.519 60.042 -3.026 1.00 10.24 590 ILE A C 1
ATOM 9552 O O . ILE A 1 590 ? 32.746 60.220 -2.061 1.00 11.46 590 ILE A O 1
ATOM 9568 N N . THR A 1 591 ? 33.879 58.824 -3.452 1.00 8.55 591 THR A N 1
ATOM 9569 C CA . THR A 1 591 ? 33.327 57.606 -2.843 1.00 7.76 591 THR A CA 1
ATOM 9570 C C . THR A 1 591 ? 34.420 56.613 -2.456 1.00 8.14 591 THR A C 1
ATOM 9571 O O . THR A 1 591 ? 35.442 56.501 -3.150 1.00 8.92 591 THR A O 1
ATOM 9582 N N . PRO A 1 592 ? 34.176 55.823 -1.406 1.00 10.05 592 PRO A N 1
ATOM 9583 C CA . PRO A 1 592 ? 35.082 54.712 -1.087 1.00 8.46 592 PRO A CA 1
ATOM 9584 C C . PRO A 1 592 ? 35.216 53.710 -2.205 1.00 8.15 592 PRO A C 1
ATOM 9585 O O . PRO A 1 592 ? 34.225 53.382 -2.884 1.00 8.09 592 PRO A O 1
ATOM 9596 N N . PHE A 1 593 ? 36.427 53.202 -2.410 1.00 9.65 593 PHE A N 1
ATOM 9597 C CA . PHE A 1 593 ? 36.660 52.179 -3.433 1.00 11.96 593 PHE A CA 1
ATOM 9598 C C . PHE A 1 593 ? 35.748 50.952 -3.264 1.00 9.59 593 PHE A C 1
ATOM 9599 O O . PHE A 1 593 ? 35.276 50.352 -4.256 1.00 9.02 593 PHE A O 1
ATOM 9616 N N . ASN A 1 594 ? 35.541 50.528 -2.010 1.00 9.65 594 ASN A N 1
ATOM 9617 C CA . ASN A 1 594 ? 34.675 49.381 -1.715 1.00 10.30 594 ASN A CA 1
ATOM 9618 C C . ASN A 1 594 ? 33.227 49.600 -2.141 1.00 8.98 594 ASN A C 1
ATOM 9619 O O . ASN A 1 594 ? 32.558 48.643 -2.577 1.00 9.85 594 ASN A O 1
ATOM 9630 N N . THR A 1 595 ? 32.762 50.862 -2.060 1.00 8.17 595 THR A N 1
ATOM 9631 C CA . THR A 1 595 ? 31.399 51.204 -2.493 1.00 9.08 595 THR A CA 1
ATOM 9632 C C . THR A 1 595 ? 31.296 51.184 -4.018 1.00 9.01 595 THR A C 1
ATOM 9633 O O . THR A 1 595 ? 30.340 50.641 -4.584 1.00 7.94 595 THR A O 1
ATOM 9644 N N . ARG A 1 596 ? 32.288 51.736 -4.718 1.00 9.02 596 ARG A N 1
ATOM 9645 C CA . ARG A 1 596 ? 32.286 51.568 -6.159 1.00 8.32 596 ARG A CA 1
ATOM 9646 C C . ARG A 1 596 ? 32.251 50.085 -6.574 1.00 8.27 596 ARG A C 1
ATOM 9647 O O . ARG A 1 596 ? 31.498 49.686 -7.469 1.00 8.98 596 ARG A O 1
ATOM 9668 N N . GLY A 1 597 ? 33.053 49.245 -5.913 1.00 7.21 597 GLY A N 1
ATOM 9669 C CA . GLY A 1 597 ? 33.009 47.826 -6.223 1.00 7.12 597 GLY A CA 1
ATOM 9670 C C . GLY A 1 597 ? 31.665 47.211 -5.943 1.00 8.28 597 GLY A C 1
ATOM 9671 O O . GLY A 1 597 ? 31.148 46.488 -6.775 1.00 8.31 597 GLY A O 1
ATOM 9675 N N . ALA A 1 598 ? 31.079 47.501 -4.781 1.00 7.20 598 ALA A N 1
ATOM 9676 C CA . ALA A 1 598 ? 29.833 46.849 -4.401 1.00 7.84 598 ALA A CA 1
ATOM 9677 C C . ALA A 1 598 ? 28.729 47.208 -5.394 1.00 9.59 598 ALA A C 1
ATOM 9678 O O . ALA A 1 598 ? 27.969 46.350 -5.834 1.00 8.28 598 ALA A O 1
ATOM 9685 N N . VAL A 1 599 ? 28.635 48.480 -5.765 1.00 8.23 599 VAL A N 1
ATOM 9686 C CA . VAL A 1 599 ? 27.573 48.885 -6.680 1.00 6.86 599 VAL A CA 1
ATOM 9687 C C . VAL A 1 599 ? 27.841 48.288 -8.077 1.00 8.11 599 VAL A C 1
ATOM 9688 O O . VAL A 1 599 ? 26.892 47.945 -8.805 1.00 7.45 599 VAL A O 1
ATOM 9701 N N . ALA A 1 600 ? 29.111 48.184 -8.467 1.00 6.67 600 ALA A N 1
ATOM 9702 C CA . ALA A 1 600 ? 29.444 47.657 -9.809 1.00 7.33 600 ALA A CA 1
ATOM 9703 C C . ALA A 1 600 ? 29.357 46.122 -9.904 1.00 9.59 600 ALA A C 1
ATOM 9704 O O . ALA A 1 600 ? 29.527 45.562 -10.996 1.00 9.35 600 ALA A O 1
ATOM 9711 N N . MET A 1 601 ? 29.101 45.434 -8.768 1.00 8.05 601 MET A N 1
ATOM 9712 C CA . MET A 1 601 ? 28.831 43.989 -8.775 1.00 7.54 601 MET A CA 1
ATOM 9713 C C . MET A 1 601 ? 27.356 43.657 -8.918 1.00 8.10 601 MET A C 1
ATOM 9714 O O . MET A 1 601 ? 26.982 42.478 -8.949 1.00 8.83 601 MET A O 1
ATOM 9728 N N . TRP A 1 602 ? 26.503 44.677 -9.013 1.00 7.60 602 TRP A N 1
ATOM 9729 C CA . TRP A 1 602 ? 25.077 44.443 -9.266 1.00 6.49 602 TRP A CA 1
ATOM 9730 C C . TRP A 1 602 ? 24.908 44.116 -10.744 1.00 7.47 602 TRP A C 1
ATOM 9731 O O . TRP A 1 602 ? 24.282 43.112 -11.129 1.00 9.47 602 TRP A O 1
ATOM 9752 N N . GLY A 1 603 ? 25.437 45.011 -11.592 1.00 9.00 603 GLY A N 1
ATOM 9753 C CA . GLY A 1 603 ? 25.626 44.688 -13.003 1.00 6.64 603 GLY A CA 1
ATOM 9754 C C . GLY A 1 603 ? 26.827 43.771 -13.188 1.00 8.26 603 GLY A C 1
ATOM 9755 O O . GLY A 1 603 ? 27.449 43.345 -12.230 1.00 8.60 603 GLY A O 1
ATOM 9759 N N . ASP A 1 604 ? 27.151 43.451 -14.440 1.00 7.74 604 ASP A N 1
ATOM 9760 C CA . ASP A 1 604 ? 28.337 42.646 -14.732 1.00 6.39 604 ASP A CA 1
ATOM 9761 C C . ASP A 1 604 ? 29.566 43.544 -14.515 1.00 6.83 604 ASP A C 1
ATOM 9762 O O . ASP A 1 604 ? 29.780 44.497 -15.241 1.00 8.43 604 ASP A O 1
ATOM 9771 N N . LEU A 1 605 ? 30.396 43.172 -13.540 1.00 7.58 605 LEU A N 1
ATOM 9772 C CA . LEU A 1 605 ? 31.541 43.972 -13.103 1.00 8.29 605 LEU A CA 1
ATOM 9773 C C . LEU A 1 605 ? 32.581 44.151 -14.178 1.00 9.15 605 LEU A C 1
ATOM 9774 O O . LEU A 1 605 ? 32.937 43.194 -14.884 1.00 8.60 605 LEU A O 1
ATOM 9790 N N . GLY A 1 606 ? 33.109 45.360 -14.267 1.00 8.42 606 GLY A N 1
ATOM 9791 C CA . GLY A 1 606 ? 34.336 45.661 -14.979 1.00 7.10 606 GLY A CA 1
ATOM 9792 C C . GLY A 1 606 ? 35.027 46.849 -14.320 1.00 9.37 606 GLY A C 1
ATOM 9793 O O . GLY A 1 606 ? 34.522 47.373 -13.325 1.00 8.45 606 GLY A O 1
ATOM 9797 N N . TYR A 1 607 ? 36.178 47.254 -14.872 1.00 7.97 607 TYR A N 1
ATOM 9798 C CA . TYR A 1 607 ? 37.000 48.339 -14.349 1.00 7.69 607 TYR A CA 1
ATOM 9799 C C . TYR A 1 607 ? 37.238 49.328 -15.491 1.00 9.80 607 TYR A C 1
ATOM 9800 O O . TYR A 1 607 ? 37.394 48.923 -16.636 1.00 9.09 607 TYR A O 1
ATOM 9818 N N . GLU A 1 608 ? 37.232 50.613 -15.203 1.00 8.22 608 GLU A N 1
ATOM 9819 C CA . GLU A 1 608 ? 37.428 51.592 -16.228 1.00 8.43 608 GLU A CA 1
ATOM 9820 C C . GLU A 1 608 ? 38.148 52.771 -15.604 1.00 12.72 608 GLU A C 1
ATOM 9821 O O . GLU A 1 608 ? 37.539 53.782 -15.226 1.00 14.59 608 GLU A O 1
ATOM 9833 N N . LEU A 1 609 ? 39.440 52.567 -15.429 1.00 11.28 609 LEU A N 1
ATOM 9834 C CA . LEU A 1 609 ? 40.343 53.556 -14.864 1.00 14.12 609 LEU A CA 1
ATOM 9835 C C . LEU A 1 609 ? 41.767 53.115 -15.165 1.00 17.41 609 LEU A C 1
ATOM 9836 O O . LEU A 1 609 ? 41.997 51.977 -15.586 1.00 12.60 609 LEU A O 1
ATOM 9852 N N . ASP A 1 610 ? 42.729 54.030 -15.046 1.00 12.44 610 ASP A N 1
ATOM 9853 C CA . ASP A 1 610 ? 44.080 53.726 -15.470 1.00 15.42 610 ASP A CA 1
ATOM 9854 C C . ASP A 1 610 ? 44.753 52.898 -14.392 1.00 17.57 610 ASP A C 1
ATOM 9855 O O . ASP A 1 610 ? 45.323 53.430 -13.449 1.00 14.17 610 ASP A O 1
ATOM 9864 N N . LEU A 1 611 ? 44.742 51.585 -14.596 1.00 15.51 611 LEU A N 1
ATOM 9865 C CA . LEU A 1 611 ? 45.233 50.655 -13.594 1.00 12.04 611 LEU A CA 1
ATOM 9866 C C . LEU A 1 611 ? 46.682 50.933 -13.272 1.00 16.25 611 LEU A C 1
ATOM 9867 O O . LEU A 1 611 ? 47.122 50.631 -12.160 1.00 16.29 611 LEU A O 1
ATOM 9883 N N . THR A 1 612 ? 47.428 51.498 -14.229 1.00 14.10 612 THR A N 1
ATOM 9884 C CA . THR A 1 612 ? 48.866 51.666 -14.041 1.00 18.91 612 THR A CA 1
ATOM 9885 C C . THR A 1 612 ? 49.184 52.811 -13.095 1.00 19.94 612 THR A C 1
ATOM 9886 O O . THR A 1 612 ? 50.308 52.943 -12.619 1.00 19.77 612 THR A O 1
ATOM 9897 N N . LYS A 1 613 ? 48.197 53.639 -12.818 1.00 18.18 613 LYS A N 1
ATOM 9898 C CA . LYS A 1 613 ? 48.399 54.750 -11.890 1.00 19.96 613 LYS A CA 1
ATOM 9899 C C . LYS A 1 613 ? 48.014 54.403 -10.455 1.00 28.07 613 LYS A C 1
ATOM 9900 O O . LYS A 1 613 ? 48.132 55.240 -9.562 1.00 21.84 613 LYS A O 1
ATOM 9919 N N . MET A 1 614 ? 47.560 53.174 -10.222 1.00 20.81 614 MET A N 1
ATOM 9920 C CA . MET A 1 614 ? 47.172 52.770 -8.864 1.00 18.17 614 MET A CA 1
ATOM 9921 C C . MET A 1 614 ? 48.398 52.463 -8.008 1.00 19.92 614 MET A C 1
ATOM 9922 O O . MET A 1 614 ? 49.397 51.923 -8.487 1.00 23.29 614 MET A O 1
ATOM 9936 N N . SER A 1 615 ? 48.313 52.843 -6.738 1.00 28.66 615 SER A N 1
ATOM 9937 C CA . SER A 1 615 ? 49.325 52.455 -5.749 1.00 35.74 615 SER A CA 1
ATOM 9938 C C . SER A 1 615 ? 49.232 50.953 -5.540 1.00 38.41 615 SER A C 1
ATOM 9939 O O . SER A 1 615 ? 48.224 50.338 -5.900 1.00 24.47 615 SER A O 1
ATOM 9947 N N . ASP A 1 616 ? 50.262 50.362 -4.948 1.00 34.41 616 ASP A N 1
ATOM 9948 C CA . ASP A 1 616 ? 50.201 48.954 -4.576 1.00 39.77 616 ASP A CA 1
ATOM 9949 C C . ASP A 1 616 ? 49.018 48.675 -3.664 1.00 35.51 616 ASP A C 1
ATOM 9950 O O . ASP A 1 616 ? 48.349 47.665 -3.814 1.00 33.83 616 ASP A O 1
ATOM 9959 N N . GLU A 1 617 ? 48.730 49.573 -2.735 1.00 36.27 617 GLU A N 1
ATOM 9960 C CA . GLU A 1 617 ? 47.608 49.358 -1.830 1.00 47.28 617 GLU A CA 1
ATOM 9961 C C . GLU A 1 617 ? 46.270 49.306 -2.566 1.00 37.24 617 GLU A C 1
ATOM 9962 O O . GLU A 1 617 ? 45.381 48.518 -2.204 1.00 29.01 617 GLU A O 1
ATOM 9974 N N . GLU A 1 618 ? 46.099 50.142 -3.592 1.00 25.73 618 GLU A N 1
ATOM 9975 C CA . GLU A 1 618 ? 44.833 50.126 -4.325 1.00 24.10 618 GLU A CA 1
ATOM 9976 C C . GLU A 1 618 ? 44.779 48.900 -5.251 1.00 15.48 618 GLU A C 1
ATOM 9977 O O . GLU A 1 618 ? 43.701 48.288 -5.427 1.00 20.39 618 GLU A O 1
ATOM 9989 N N . SER A 1 619 ? 45.923 48.553 -5.831 1.00 18.59 619 SER A N 1
ATOM 9990 C CA . SER A 1 619 ? 45.985 47.411 -6.747 1.00 17.71 619 SER A CA 1
ATOM 9991 C C . SER A 1 619 ? 45.628 46.141 -6.024 1.00 16.65 619 SER A C 1
ATOM 9992 O O . SER A 1 619 ? 44.859 45.331 -6.516 1.00 14.29 619 SER A O 1
ATOM 10000 N N . ASP A 1 620 ? 46.153 45.966 -4.825 1.00 17.14 620 ASP A N 1
ATOM 10001 C CA . ASP A 1 620 ? 45.772 44.789 -4.036 1.00 20.42 620 ASP A CA 1
ATOM 10002 C C . ASP A 1 620 ? 44.287 44.780 -3.688 1.00 20.29 620 ASP A C 1
ATOM 10003 O O . ASP A 1 620 ? 43.709 43.699 -3.508 1.00 15.01 620 ASP A O 1
ATOM 10012 N N . GLN A 1 621 ? 43.647 45.955 -3.614 1.00 16.51 621 GLN A N 1
ATOM 10013 C CA . GLN A 1 621 ? 42.211 46.002 -3.396 1.00 15.20 621 GLN A CA 1
ATOM 10014 C C . GLN A 1 621 ? 41.421 45.540 -4.636 1.00 13.57 621 GLN A C 1
ATOM 10015 O O . GLN A 1 621 ? 40.368 44.928 -4.526 1.00 15.90 621 GLN A O 1
ATOM 10029 N N . VAL A 1 622 ? 41.931 45.838 -5.822 1.00 13.90 622 VAL A N 1
ATOM 10030 C CA . VAL A 1 622 ? 41.336 45.279 -7.020 1.00 12.42 622 VAL A CA 1
ATOM 10031 C C . VAL A 1 622 ? 41.454 43.762 -7.021 1.00 11.66 622 VAL A C 1
ATOM 10032 O O . VAL A 1 622 ? 40.491 43.071 -7.314 1.00 13.21 622 VAL A O 1
ATOM 10045 N N . VAL A 1 623 ? 42.636 43.244 -6.692 1.00 12.51 623 VAL A N 1
ATOM 10046 C CA . VAL A 1 623 ? 42.814 41.798 -6.620 1.00 12.88 623 VAL A CA 1
ATOM 10047 C C . VAL A 1 623 ? 41.764 41.179 -5.721 1.00 13.45 623 VAL A C 1
ATOM 10048 O O . VAL A 1 623 ? 41.111 40.187 -6.056 1.00 12.78 623 VAL A O 1
ATOM 10061 N N . LYS A 1 624 ? 41.589 41.764 -4.550 1.00 13.80 624 LYS A N 1
ATOM 10062 C CA . LYS A 1 624 ? 40.621 41.262 -3.596 1.00 15.19 624 LYS A CA 1
ATOM 10063 C C . LYS A 1 624 ? 39.179 41.340 -4.115 1.00 12.39 624 LYS A C 1
ATOM 10064 O O . LYS A 1 624 ? 38.428 40.376 -3.983 1.00 15.13 624 LYS A O 1
ATOM 10083 N N . GLN A 1 625 ? 38.775 42.475 -4.717 1.00 12.51 625 GLN A N 1
ATOM 10084 C CA . GLN A 1 625 ? 37.432 42.586 -5.306 1.00 14.29 625 GLN A CA 1
ATOM 10085 C C . GLN A 1 625 ? 37.169 41.564 -6.351 1.00 11.06 625 GLN A C 1
ATOM 10086 O O . GLN A 1 625 ? 36.117 40.923 -6.367 1.00 13.62 625 GLN A O 1
ATOM 10100 N N . VAL A 1 626 ? 38.143 41.385 -7.246 1.00 12.27 626 VAL A N 1
ATOM 10101 C CA . VAL A 1 626 ? 38.017 40.433 -8.349 1.00 11.38 626 VAL A CA 1
ATOM 10102 C C . VAL A 1 626 ? 37.927 39.010 -7.839 1.00 11.61 626 VAL A C 1
ATOM 10103 O O . VAL A 1 626 ? 37.116 38.195 -8.288 1.00 12.60 626 VAL A O 1
ATOM 10116 N N . THR A 1 627 ? 38.775 38.688 -6.881 1.00 11.21 627 THR A N 1
ATOM 10117 C CA . THR A 1 627 ? 38.765 37.353 -6.307 1.00 15.23 627 THR A CA 1
ATOM 10118 C C . THR A 1 627 ? 37.402 37.053 -5.692 1.00 14.69 627 THR A C 1
ATOM 10119 O O . THR A 1 627 ? 36.842 35.974 -5.909 1.00 15.62 627 THR A O 1
ATOM 10130 N N . GLU A 1 628 ? 36.861 38.016 -4.953 1.00 13.58 628 GLU A N 1
ATOM 10131 C CA . GLU A 1 628 ? 35.547 37.807 -4.315 1.00 16.41 628 GLU A CA 1
ATOM 10132 C C . GLU A 1 628 ? 34.416 37.737 -5.352 1.00 12.57 628 GLU A C 1
ATOM 10133 O O . GLU A 1 628 ? 33.528 36.872 -5.277 1.00 16.55 628 GLU A O 1
ATOM 10145 N N . TYR A 1 629 ? 34.459 38.604 -6.362 1.00 14.01 629 TYR A N 1
ATOM 10146 C CA . TYR A 1 629 ? 33.448 38.538 -7.414 1.00 12.78 629 TYR A CA 1
ATOM 10147 C C . TYR A 1 629 ? 33.422 37.207 -8.145 1.00 15.30 629 TYR A C 1
ATOM 10148 O O . TYR A 1 629 ? 32.366 36.693 -8.468 1.00 14.20 629 TYR A O 1
ATOM 10166 N N . LYS A 1 630 ? 34.584 36.605 -8.403 1.00 11.83 630 LYS A N 1
ATOM 10167 C CA . LYS A 1 630 ? 34.603 35.326 -9.090 1.00 11.06 630 LYS A CA 1
ATOM 10168 C C . LYS A 1 630 ? 33.920 34.243 -8.236 1.00 12.14 630 LYS A C 1
ATOM 10169 O O . LYS A 1 630 ? 33.365 33.298 -8.783 1.00 17.58 630 LYS A O 1
ATOM 10188 N N . LYS A 1 631 ? 33.932 34.408 -6.916 1.00 14.96 631 LYS A N 1
ATOM 10189 C CA . LYS A 1 631 ? 33.272 33.419 -6.048 1.00 18.19 631 LYS A CA 1
ATOM 10190 C C . LYS A 1 631 ? 31.759 33.594 -6.026 1.00 19.84 631 LYS A C 1
ATOM 10191 O O . LYS A 1 631 ? 31.028 32.630 -5.820 1.00 23.27 631 LYS A O 1
ATOM 10210 N N . ILE A 1 632 ? 31.276 34.803 -6.263 1.00 14.01 632 ILE A N 1
ATOM 10211 C CA . ILE A 1 632 ? 29.838 35.043 -6.165 1.00 11.84 632 ILE A CA 1
ATOM 10212 C C . ILE A 1 632 ? 29.104 35.344 -7.461 1.00 13.51 632 ILE A C 1
ATOM 10213 O O . ILE A 1 632 ? 27.863 35.396 -7.450 1.00 11.99 632 ILE A O 1
ATOM 10229 N N . ARG A 1 633 ? 29.822 35.543 -8.567 1.00 11.62 633 ARG A N 1
ATOM 10230 C CA . ARG A 1 633 ? 29.174 36.076 -9.757 1.00 11.14 633 ARG A CA 1
ATOM 10231 C C . ARG A 1 633 ? 28.153 35.167 -10.446 1.00 11.18 633 ARG A C 1
ATOM 10232 O O . ARG A 1 633 ? 27.274 35.680 -11.131 1.00 9.27 633 ARG A O 1
ATOM 10253 N N . GLU A 1 634 ? 28.226 33.849 -10.278 1.00 10.46 634 GLU A N 1
ATOM 10254 C CA . GLU A 1 634 ? 27.151 33.039 -10.811 1.00 10.94 634 GLU A CA 1
ATOM 10255 C C . GLU A 1 634 ? 25.802 33.414 -10.167 1.00 13.92 634 GLU A C 1
ATOM 10256 O O . GLU A 1 634 ? 24.775 33.479 -10.860 1.00 12.52 634 GLU A O 1
ATOM 10268 N N . VAL A 1 635 ? 25.829 33.690 -8.861 1.00 12.14 635 VAL A N 1
ATOM 10269 C CA . VAL A 1 635 ? 24.639 34.102 -8.123 1.00 10.12 635 VAL A CA 1
ATOM 10270 C C . VAL A 1 635 ? 24.290 35.574 -8.398 1.00 9.04 635 VAL A C 1
ATOM 10271 O O . VAL A 1 635 ? 23.122 35.898 -8.695 1.00 9.76 635 VAL A O 1
ATOM 10284 N N . THR A 1 636 ? 25.267 36.485 -8.365 1.00 8.25 636 THR A N 1
ATOM 10285 C CA . THR A 1 636 ? 24.923 37.879 -8.650 1.00 10.23 636 THR A CA 1
ATOM 10286 C C . THR A 1 636 ? 24.487 38.105 -10.100 1.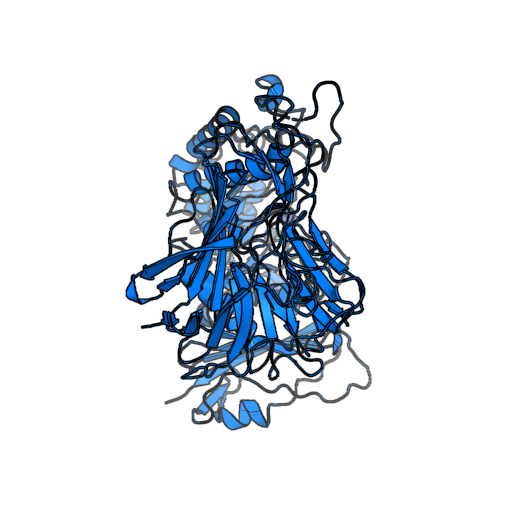00 11.52 636 THR A C 1
ATOM 10287 O O . THR A 1 636 ? 23.563 38.876 -10.344 1.00 8.48 636 THR A O 1
ATOM 10298 N N . GLN A 1 637 ? 25.116 37.438 -11.080 1.00 9.95 637 GLN A N 1
ATOM 10299 C CA . GLN A 1 637 ? 24.712 37.655 -12.476 1.00 9.71 637 GLN A CA 1
ATOM 10300 C C . GLN A 1 637 ? 23.392 36.991 -12.843 1.00 10.07 637 GLN A C 1
ATOM 10301 O O . GLN A 1 637 ? 22.608 37.565 -13.595 1.00 8.32 637 GLN A O 1
ATOM 10315 N N . PHE A 1 638 ? 23.125 35.801 -12.309 1.00 8.85 638 PHE A N 1
ATOM 10316 C CA . PHE A 1 638 ? 21.980 35.005 -12.784 1.00 7.77 638 PHE A CA 1
ATOM 10317 C C . PHE A 1 638 ? 20.920 34.623 -11.746 1.00 9.87 638 PHE A C 1
ATOM 10318 O O . PHE A 1 638 ? 19.880 34.017 -12.091 1.00 10.20 638 PHE A O 1
ATOM 10335 N N . GLY A 1 639 ? 21.163 34.930 -10.486 1.00 9.84 639 GLY A N 1
ATOM 10336 C CA . GLY A 1 639 ? 20.167 34.612 -9.484 1.00 9.62 639 GLY A CA 1
ATOM 10337 C C . GLY A 1 639 ? 18.928 35.515 -9.596 1.00 11.02 639 GLY A C 1
ATOM 10338 O O . GLY A 1 639 ? 18.918 36.574 -10.226 1.00 9.74 639 GLY A O 1
ATOM 10342 N N . THR A 1 640 ? 17.855 35.070 -8.979 1.00 8.57 640 THR A N 1
ATOM 10343 C CA . THR A 1 640 ? 16.627 35.834 -8.892 1.00 7.15 640 THR A CA 1
ATOM 10344 C C . THR A 1 640 ? 16.916 37.123 -8.111 1.00 8.09 640 THR A C 1
ATOM 10345 O O . THR A 1 640 ? 17.437 37.055 -7.009 1.00 7.53 640 THR A O 1
ATOM 10356 N N . LEU A 1 641 ? 16.568 38.284 -8.676 1.00 9.67 641 LEU A N 1
ATOM 10357 C CA . LEU A 1 641 ? 16.837 39.603 -8.067 1.00 6.89 641 LEU A CA 1
ATOM 10358 C C . LEU A 1 641 ? 15.680 40.072 -7.220 1.00 8.24 641 LEU A C 1
ATOM 10359 O O . LEU A 1 641 ? 14.545 40.086 -7.704 1.00 8.10 641 LEU A O 1
ATOM 10375 N N . TYR A 1 642 ? 15.971 40.515 -5.986 1.00 8.74 642 TYR A N 1
ATOM 10376 C CA . TYR A 1 642 ? 14.991 41.203 -5.131 1.00 7.82 642 TYR A CA 1
ATOM 10377 C C . TYR A 1 642 ? 15.579 42.543 -4.761 1.00 7.80 642 TYR A C 1
ATOM 10378 O O . TYR A 1 642 ? 16.653 42.615 -4.169 1.00 9.34 642 TYR A O 1
ATOM 10396 N N . ARG A 1 643 ? 14.877 43.618 -5.097 1.00 7.06 643 ARG A N 1
ATOM 10397 C CA . ARG A 1 643 ? 15.173 44.942 -4.568 1.00 7.58 643 ARG A CA 1
ATOM 10398 C C . ARG A 1 643 ? 14.607 45.014 -3.165 1.00 8.31 643 ARG A C 1
ATOM 10399 O O . ARG A 1 643 ? 13.477 44.562 -2.940 1.00 8.38 643 ARG A O 1
ATOM 10420 N N . LEU A 1 644 ? 15.391 45.509 -2.212 1.00 8.82 644 LEU A N 1
ATOM 10421 C CA . LEU A 1 644 ? 15.004 45.523 -0.789 1.00 9.10 644 LEU A CA 1
ATOM 10422 C C . LEU A 1 644 ? 14.742 46.929 -0.241 1.00 9.64 644 LEU A C 1
ATOM 10423 O O . LEU A 1 644 ? 13.800 47.139 0.540 1.00 9.61 644 LEU A O 1
ATOM 10439 N N . LYS A 1 645 ? 15.581 47.885 -0.635 1.00 8.67 645 LYS A N 1
ATOM 10440 C CA . LYS A 1 645 ? 15.495 49.281 -0.159 1.00 7.65 645 LYS A CA 1
ATOM 10441 C C . LYS A 1 645 ? 15.798 50.241 -1.310 1.00 9.25 645 LYS A C 1
ATOM 10442 O O . LYS A 1 645 ? 16.720 50.023 -2.089 1.00 10.57 645 LYS A O 1
ATOM 10461 N N . ALA A 1 646 ? 15.034 51.320 -1.398 1.00 10.60 646 ALA A N 1
ATOM 10462 C CA . ALA A 1 646 ? 15.278 52.336 -2.456 1.00 10.94 646 ALA A CA 1
ATOM 10463 C C . ALA A 1 646 ? 16.014 53.567 -1.944 1.00 15.52 646 ALA A C 1
ATOM 10464 O O . ALA A 1 646 ? 15.700 54.049 -0.878 1.00 18.81 646 ALA A O 1
ATOM 10471 N N . SER A 1 647 ? 16.930 54.105 -2.753 1.00 26.14 647 SER A N 1
ATOM 10472 C CA . SER A 1 647 ? 17.914 55.107 -2.272 1.00 30.31 647 SER A CA 1
ATOM 10473 C C . SER A 1 647 ? 17.270 56.362 -1.669 1.00 28.64 647 SER A C 1
ATOM 10474 O O . SER A 1 647 ? 17.895 57.062 -0.870 1.00 21.12 647 SER A O 1
ATOM 10482 N N . ALA A 1 648 ? 16.006 56.627 -1.997 1.00 28.23 648 ALA A N 1
ATOM 10483 C CA . ALA A 1 648 ? 15.288 57.757 -1.409 1.00 37.85 648 ALA A CA 1
ATOM 10484 C C . ALA A 1 648 ? 15.099 57.596 0.104 1.00 41.60 648 ALA A C 1
ATOM 10485 O O . ALA A 1 648 ? 14.855 58.573 0.810 1.00 38.51 648 ALA A O 1
ATOM 10492 N N . SER A 1 649 ? 15.197 56.363 0.598 1.00 22.75 649 SER A N 1
ATOM 10493 C CA . SER A 1 649 ? 15.109 56.078 2.031 1.00 15.44 649 SER A CA 1
ATOM 10494 C C . SER A 1 649 ? 16.438 56.398 2.744 1.00 17.32 649 SER A C 1
ATOM 10495 O O . SER A 1 649 ? 16.570 56.217 3.952 1.00 22.06 649 SER A O 1
ATOM 10503 N N . ASN A 1 650 ? 17.428 56.774 1.949 1.00 14.43 650 ASN A N 1
ATOM 10504 C CA . ASN A 1 650 ? 18.819 56.987 2.374 1.00 14.12 650 ASN A CA 1
ATOM 10505 C C . ASN A 1 650 ? 19.653 55.716 2.339 1.00 9.96 650 ASN A C 1
ATOM 10506 O O . ASN A 1 650 ? 20.857 55.785 2.560 1.00 10.74 650 ASN A O 1
ATOM 10517 N N . GLN A 1 651 ? 19.018 54.582 2.045 1.00 9.36 651 GLN A N 1
ATOM 10518 C CA . GLN A 1 651 ? 19.740 53.341 1.821 1.00 9.38 651 GLN A CA 1
ATOM 10519 C C . GLN A 1 651 ? 19.229 52.738 0.533 1.00 11.93 651 GLN A C 1
ATOM 10520 O O . GLN A 1 651 ? 18.057 52.906 0.170 1.00 12.35 651 GLN A O 1
ATOM 10534 N N . CYS A 1 652 ? 20.115 52.025 -0.150 1.00 7.41 652 CYS A N 1
ATOM 10535 C CA . CYS A 1 652 ? 19.707 51.206 -1.290 1.00 7.59 652 CYS A CA 1
ATOM 10536 C C . CYS A 1 652 ? 20.241 49.797 -1.066 1.00 8.67 652 CYS A C 1
ATOM 10537 O O . CYS A 1 652 ? 21.429 49.600 -0.733 1.00 10.28 652 CYS A O 1
ATOM 10545 N N . ALA A 1 653 ? 19.372 48.797 -1.236 1.00 6.77 653 ALA A N 1
ATOM 10546 C CA . ALA A 1 653 ? 19.743 47.436 -0.953 1.00 6.64 653 ALA A CA 1
ATOM 10547 C C . ALA A 1 653 ? 19.060 46.478 -1.920 1.00 8.19 653 ALA A C 1
ATOM 10548 O O . ALA A 1 653 ? 17.927 46.724 -2.344 1.00 8.16 653 ALA A O 1
ATOM 10555 N N . TRP A 1 654 ? 19.767 45.404 -2.254 1.00 7.48 654 TRP A N 1
ATOM 10556 C CA . TRP A 1 654 ? 19.240 44.408 -3.185 1.00 8.00 654 TRP A CA 1
ATOM 10557 C C . TRP A 1 654 ? 19.940 43.083 -2.890 1.00 9.04 654 TRP A C 1
ATOM 10558 O O . TRP A 1 654 ? 20.929 43.050 -2.164 1.00 7.20 654 TRP A O 1
ATOM 10579 N N . MET A 1 655 ? 19.441 41.995 -3.480 1.00 7.26 655 MET A N 1
ATOM 10580 C CA . MET A 1 655 ? 20.029 40.689 -3.288 1.00 6.90 655 MET A CA 1
ATOM 10581 C C . MET A 1 655 ? 19.665 39.768 -4.426 1.00 8.02 655 MET A C 1
ATOM 10582 O O . MET A 1 655 ? 18.680 39.991 -5.143 1.00 8.44 655 MET A O 1
ATOM 10596 N N . MET A 1 656 ? 20.463 38.717 -4.570 1.00 7.27 656 MET A N 1
ATOM 10597 C CA . MET A 1 656 ? 20.210 37.706 -5.570 1.00 7.10 656 MET A CA 1
ATOM 10598 C C . MET A 1 656 ? 20.206 36.351 -4.879 1.00 10.14 656 MET A C 1
ATOM 10599 O O . MET A 1 656 ? 21.004 36.112 -3.965 1.00 8.77 656 MET A O 1
ATOM 10613 N N . VAL A 1 657 ? 19.313 35.472 -5.333 1.00 7.11 657 VAL A N 1
ATOM 10614 C CA . VAL A 1 657 ? 19.158 34.129 -4.762 1.00 7.08 657 VAL A CA 1
ATOM 10615 C C . VAL A 1 657 ? 19.206 33.097 -5.904 1.00 8.52 657 VAL A C 1
ATOM 10616 O O . VAL A 1 657 ? 18.520 33.269 -6.906 1.00 9.31 657 VAL A O 1
ATOM 10629 N N . ASP A 1 658 ? 19.985 32.036 -5.756 1.00 8.49 658 ASP A N 1
ATOM 10630 C CA . ASP A 1 658 ? 20.068 30.995 -6.802 1.00 8.45 658 ASP A CA 1
ATOM 10631 C C . ASP A 1 658 ? 18.750 30.264 -6.967 1.00 12.88 658 ASP A C 1
ATOM 10632 O O . ASP A 1 658 ? 17.844 30.377 -6.144 1.00 11.89 658 ASP A O 1
ATOM 10641 N N . SER A 1 659 ? 18.621 29.539 -8.069 1.00 14.15 659 SER A N 1
ATOM 10642 C CA . SER A 1 659 ? 17.331 28.964 -8.414 1.00 13.47 659 SER A CA 1
ATOM 10643 C C . SER A 1 659 ? 16.801 27.940 -7.403 1.00 13.66 659 SER A C 1
ATOM 10644 O O . SER A 1 659 ? 15.599 27.751 -7.333 1.00 15.51 659 SER A O 1
ATOM 10652 N N . ASN A 1 660 ? 17.685 27.302 -6.643 1.00 12.84 660 ASN A N 1
ATOM 10653 C CA . ASN A 1 660 ? 17.282 26.330 -5.622 1.00 13.83 660 ASN A CA 1
ATOM 10654 C C . ASN A 1 660 ? 17.197 26.902 -4.206 1.00 13.96 660 ASN A C 1
ATOM 10655 O O . ASN A 1 660 ? 17.017 26.150 -3.241 1.00 12.18 660 ASN A O 1
ATOM 10666 N N . LYS A 1 661 ? 17.323 28.226 -4.102 1.00 10.77 661 LYS A N 1
ATOM 10667 C CA . LYS A 1 661 ? 17.309 28.922 -2.802 1.00 11.63 661 LYS A CA 1
ATOM 10668 C C . LYS A 1 661 ? 18.358 28.373 -1.832 1.00 12.30 661 LYS A C 1
ATOM 10669 O O . LYS A 1 661 ? 18.141 28.282 -0.618 1.00 13.02 661 LYS A O 1
ATOM 10688 N N . ASN A 1 662 ? 19.524 28.029 -2.382 1.00 11.12 662 ASN A N 1
ATOM 10689 C CA . ASN A 1 662 ? 20.628 27.549 -1.564 1.00 11.25 662 ASN A CA 1
ATOM 10690 C C . ASN A 1 662 ? 21.712 28.585 -1.335 1.00 12.93 662 ASN A C 1
ATOM 10691 O O . ASN A 1 662 ? 22.594 28.390 -0.509 1.00 15.64 662 ASN A O 1
ATOM 10702 N N . GLU A 1 663 ? 21.680 29.705 -2.062 1.00 11.84 663 GLU A N 1
ATOM 10703 C CA . GLU A 1 663 ? 22.780 30.650 -1.952 1.00 9.46 663 GLU A CA 1
ATOM 10704 C C . GLU A 1 663 ? 22.229 32.035 -2.222 1.00 11.00 663 GLU A C 1
ATOM 10705 O O . GLU A 1 663 ? 21.381 32.185 -3.086 1.00 11.71 663 GLU A O 1
ATOM 10717 N N . ALA A 1 664 ? 22.674 33.030 -1.446 1.00 10.04 664 ALA A N 1
ATOM 10718 C CA . ALA A 1 664 ? 22.210 34.397 -1.623 1.00 10.26 664 ALA A CA 1
ATOM 10719 C C . ALA A 1 664 ? 23.332 35.376 -1.409 1.00 12.14 664 ALA A C 1
ATOM 10720 O O . ALA A 1 664 ? 24.203 35.155 -0.567 1.00 12.09 664 ALA A O 1
ATOM 10727 N N . VAL A 1 665 ? 23.323 36.450 -2.190 1.00 7.90 665 VAL A N 1
ATOM 10728 C CA . VAL A 1 665 ? 24.299 37.515 -2.026 1.00 7.51 665 VAL A CA 1
ATOM 10729 C C . VAL A 1 665 ? 23.528 38.831 -1.892 1.00 7.88 665 VAL A C 1
ATOM 10730 O O . VAL A 1 665 ? 22.700 39.158 -2.741 1.00 8.53 665 VAL A O 1
ATOM 10743 N N . VAL A 1 666 ? 23.776 39.554 -0.805 1.00 7.73 666 VAL A N 1
ATOM 10744 C CA . VAL A 1 666 ? 23.034 40.730 -0.428 1.00 7.19 666 VAL A CA 1
ATOM 10745 C C . VAL A 1 666 ? 23.965 41.939 -0.348 1.00 9.30 666 VAL A C 1
ATOM 10746 O O . VAL A 1 666 ? 25.085 41.841 0.152 1.00 10.08 666 VAL A O 1
ATOM 10759 N N . THR A 1 667 ? 23.519 43.082 -0.846 1.00 6.93 667 THR A N 1
ATOM 10760 C CA . THR A 1 667 ? 24.283 44.317 -0.706 1.00 8.17 667 THR A CA 1
ATOM 10761 C C . THR A 1 667 ? 23.402 45.439 -0.144 1.00 6.87 667 THR A C 1
ATOM 10762 O O . THR A 1 667 ? 22.241 45.597 -0.540 1.00 8.09 667 THR A O 1
ATOM 10773 N N . VAL A 1 668 ? 23.978 46.225 0.770 1.00 7.91 668 VAL A N 1
ATOM 10774 C CA . VAL A 1 668 ? 23.296 47.332 1.442 1.00 9.00 668 VAL A CA 1
ATOM 10775 C C . VAL A 1 668 ? 24.241 48.541 1.426 1.00 8.45 668 VAL A C 1
ATOM 10776 O O . VAL A 1 668 ? 25.393 48.466 1.908 1.00 10.28 668 VAL A O 1
ATOM 10789 N N . VAL A 1 669 ? 23.762 49.635 0.868 1.00 8.14 669 VAL A N 1
ATOM 10790 C CA . VAL A 1 669 ? 24.552 50.855 0.725 1.00 9.66 669 VAL A CA 1
ATOM 10791 C C . VAL A 1 669 ? 23.832 51.970 1.472 1.00 8.85 669 VAL A C 1
ATOM 10792 O O . VAL A 1 669 ? 22.625 52.178 1.284 1.00 9.77 669 VAL A O 1
ATOM 10805 N N . ASN A 1 670 ? 24.556 52.655 2.354 1.00 7.50 670 ASN A N 1
ATOM 10806 C CA . ASN A 1 670 ? 24.045 53.842 3.037 1.00 9.04 670 ASN A CA 1
ATOM 10807 C C . ASN A 1 670 ? 24.565 55.070 2.291 1.00 12.15 670 ASN A C 1
ATOM 10808 O O . ASN A 1 670 ? 25.753 55.145 1.988 1.00 14.11 670 ASN A O 1
ATOM 10819 N N . VAL A 1 671 ? 23.676 56.027 2.014 1.00 7.91 671 VAL A N 1
ATOM 10820 C CA . VAL A 1 671 ? 24.047 57.208 1.256 1.00 8.22 671 VAL A CA 1
ATOM 10821 C C . VAL A 1 671 ? 24.584 58.301 2.172 1.00 10.44 671 VAL A C 1
ATOM 10822 O O . VAL A 1 671 ? 25.802 58.431 2.323 1.00 9.52 671 VAL A O 1
ATOM 10835 N N . MET A 1 672 ? 23.723 59.078 2.813 1.00 8.85 672 MET A N 1
ATOM 10836 C CA A MET A 1 672 ? 24.202 60.164 3.663 0.53 8.58 672 MET A CA 1
ATOM 10837 C CA B MET A 1 672 ? 24.203 60.164 3.665 0.47 8.94 672 MET A CA 1
ATOM 10838 C C . MET A 1 672 ? 24.462 59.692 5.087 1.00 9.41 672 MET A C 1
ATOM 10839 O O . MET A 1 672 ? 23.622 59.061 5.699 1.00 11.93 672 MET A O 1
ATOM 10866 N N . ALA A 1 673 ? 25.649 60.025 5.598 1.00 9.82 673 ALA A N 1
ATOM 10867 C CA . ALA A 1 673 ? 25.983 59.807 7.015 1.00 10.14 673 ALA A CA 1
ATOM 10868 C C . ALA A 1 673 ? 25.189 60.804 7.894 1.00 7.76 673 ALA A C 1
ATOM 10869 O O . ALA A 1 673 ? 24.774 61.865 7.438 1.00 9.51 673 ALA A O 1
ATOM 10876 N N . HIS A 1 674 ? 24.953 60.400 9.141 1.00 9.19 674 HIS A N 1
ATOM 10877 C CA . HIS A 1 674 ? 24.301 61.250 10.156 1.00 11.15 674 HIS A CA 1
ATOM 10878 C C . HIS A 1 674 ? 25.066 61.117 11.445 1.00 10.13 674 HIS A C 1
ATOM 10879 O O . HIS A 1 674 ? 25.520 60.031 11.796 1.00 10.86 674 HIS A O 1
ATOM 10892 N N . ALA A 1 675 ? 25.247 62.223 12.165 1.00 9.06 675 ALA A N 1
ATOM 10893 C CA . ALA A 1 675 ? 25.943 62.173 13.451 1.00 8.47 675 ALA A CA 1
ATOM 10894 C C . ALA A 1 675 ? 25.170 61.369 14.494 1.00 8.31 675 ALA A C 1
ATOM 10895 O O . ALA A 1 675 ? 25.759 60.801 15.413 1.00 9.59 675 ALA A O 1
ATOM 10902 N N . GLN A 1 676 ? 23.853 61.407 14.396 1.00 7.60 676 GLN A N 1
ATOM 10903 C CA . GLN A 1 676 ? 22.999 60.682 15.342 1.00 7.62 676 GLN A CA 1
ATOM 10904 C C . GLN A 1 676 ? 22.026 59.774 14.583 1.00 8.97 676 GLN A C 1
ATOM 10905 O O . GLN A 1 676 ? 20.838 60.046 14.447 1.00 11.01 676 GLN A O 1
ATOM 10919 N N . PRO A 1 677 ? 22.553 58.658 14.086 1.00 8.02 677 PRO A N 1
ATOM 10920 C CA . PRO A 1 677 ? 21.793 57.840 13.153 1.00 8.37 677 PRO A CA 1
ATOM 10921 C C . PRO A 1 677 ? 20.749 56.992 13.817 1.00 10.92 677 PRO A C 1
ATOM 10922 O O . PRO A 1 677 ? 20.942 56.561 14.935 1.00 10.74 677 PRO A O 1
ATOM 10933 N N . TYR A 1 678 ? 19.665 56.737 13.105 1.00 11.36 678 TYR A N 1
ATOM 10934 C CA . TYR A 1 678 ? 18.683 55.769 13.557 1.00 9.90 678 TYR A CA 1
ATOM 10935 C C . TYR A 1 678 ? 19.241 54.381 13.297 1.00 11.67 678 TYR A C 1
ATOM 10936 O O . TYR A 1 678 ? 19.898 54.158 12.285 1.00 12.87 678 TYR A O 1
ATOM 10954 N N . CYS A 1 679 ? 18.992 53.435 14.203 1.00 10.62 679 CYS A N 1
ATOM 10955 C CA . CYS A 1 679 ? 19.331 52.055 13.924 1.00 11.32 679 CYS A CA 1
ATOM 10956 C C . CYS A 1 679 ? 18.428 51.553 12.784 1.00 16.38 679 CYS A C 1
ATOM 10957 O O . CYS A 1 679 ? 17.230 51.861 12.721 1.00 16.40 679 CYS A O 1
ATOM 10965 N N . THR A 1 680 ? 19.014 50.843 11.840 1.00 9.37 680 THR A N 1
ATOM 10966 C CA . THR A 1 680 ? 18.235 50.268 10.755 1.00 9.01 680 THR A CA 1
ATOM 10967 C C . THR A 1 680 ? 18.461 48.762 10.677 1.00 9.82 680 THR A C 1
ATOM 10968 O O . THR A 1 680 ? 19.509 48.239 11.139 1.00 8.30 680 THR A O 1
ATOM 10979 N N . LYS A 1 681 ? 17.458 48.061 10.153 1.00 8.42 681 LYS A N 1
ATOM 10980 C CA . LYS A 1 681 ? 17.559 46.621 9.930 1.00 7.05 681 LYS A CA 1
ATOM 10981 C C . LYS A 1 681 ? 17.360 46.346 8.454 1.00 6.97 681 LYS A C 1
ATOM 10982 O O . LYS A 1 681 ? 16.654 47.092 7.742 1.00 7.91 681 LYS A O 1
ATOM 11001 N N . THR A 1 682 ? 18.004 45.285 7.997 1.00 9.23 682 THR A N 1
ATOM 11002 C CA . THR A 1 682 ? 17.755 44.717 6.677 1.00 10.17 682 THR A CA 1
ATOM 11003 C C . THR A 1 682 ? 17.127 43.332 6.814 1.00 10.83 682 THR A C 1
ATOM 11004 O O . THR A 1 682 ? 17.647 42.479 7.519 1.00 10.82 682 THR A O 1
ATOM 11015 N N . LYS A 1 683 ? 15.984 43.137 6.149 1.00 8.58 683 LYS A N 1
ATOM 11016 C CA . LYS A 1 683 ? 15.312 41.838 6.056 1.00 8.07 683 LYS A CA 1
ATOM 11017 C C . LYS A 1 683 ? 15.502 41.283 4.647 1.00 8.38 683 LYS A C 1
ATOM 11018 O O . LYS A 1 683 ? 15.444 42.048 3.644 1.00 8.93 683 LYS A O 1
ATOM 11037 N N . LEU A 1 684 ? 15.714 39.974 4.558 1.00 8.34 684 LEU A N 1
ATOM 11038 C CA . LEU A 1 684 ? 15.928 39.318 3.272 1.00 8.86 684 LEU A CA 1
ATOM 11039 C C . LEU A 1 684 ? 14.627 38.828 2.668 1.00 10.92 684 LEU A C 1
ATOM 11040 O O . LEU A 1 684 ? 13.547 38.913 3.279 1.00 9.67 684 LEU A O 1
ATOM 11056 N N . ALA A 1 685 ? 14.731 38.379 1.422 1.00 9.45 685 ALA A N 1
ATOM 11057 C CA . ALA A 1 685 ? 13.585 37.850 0.696 1.00 8.47 685 ALA A CA 1
ATOM 11058 C C . ALA A 1 685 ? 14.036 36.684 -0.176 1.00 8.46 685 ALA A C 1
ATOM 11059 O O . ALA A 1 685 ? 15.231 36.527 -0.457 1.00 10.22 685 ALA A O 1
ATOM 11066 N N . GLY A 1 686 ? 13.072 35.862 -0.589 1.00 9.75 686 GLY A N 1
ATOM 11067 C CA . GLY A 1 686 ? 13.337 34.833 -1.595 1.00 9.14 686 GLY A CA 1
ATOM 11068 C C . GLY A 1 686 ? 14.038 33.576 -1.097 1.00 10.96 686 GLY A C 1
ATOM 11069 O O . GLY A 1 686 ? 14.473 32.755 -1.897 1.00 11.21 686 GLY A O 1
ATOM 11073 N N . LEU A 1 687 ? 14.129 33.412 0.216 1.00 9.09 687 LEU A N 1
ATOM 11074 C CA . LEU A 1 687 ? 14.759 32.230 0.805 1.00 7.89 687 LEU A CA 1
ATOM 11075 C C . LEU A 1 687 ? 13.702 31.167 1.141 1.00 9.81 687 LEU A C 1
ATOM 11076 O O . LEU A 1 687 ? 12.491 31.440 1.117 1.00 10.40 687 LEU A O 1
ATOM 11092 N N . ASP A 1 688 ? 14.171 29.967 1.442 1.00 11.24 688 ASP A N 1
ATOM 11093 C CA . ASP A 1 688 ? 13.313 28.871 1.915 1.00 9.61 688 ASP A CA 1
ATOM 11094 C C . ASP A 1 688 ? 13.232 29.003 3.418 1.00 11.10 688 ASP A C 1
ATOM 11095 O O . ASP A 1 688 ? 14.256 28.966 4.113 1.00 11.87 688 ASP A O 1
ATOM 11104 N N . PRO A 1 689 ? 12.019 29.203 3.954 1.00 10.92 689 PRO A N 1
ATOM 11105 C CA . PRO A 1 689 ? 11.910 29.450 5.401 1.00 11.37 689 PRO A CA 1
ATOM 11106 C C . PRO A 1 689 ? 12.394 28.292 6.238 1.00 13.95 689 PRO A C 1
ATOM 11107 O O . PRO A 1 689 ? 12.719 28.492 7.422 1.00 13.56 689 PRO A O 1
ATOM 11118 N N . ASP A 1 690 ? 12.483 27.115 5.626 1.00 13.07 690 ASP A N 1
ATOM 11119 C CA . ASP A 1 690 ? 12.855 25.886 6.329 1.00 15.39 690 ASP A CA 1
ATOM 11120 C C . ASP A 1 690 ? 14.294 25.433 6.100 1.00 19.13 690 ASP A C 1
ATOM 11121 O O . ASP A 1 690 ? 14.701 24.397 6.626 1.00 17.72 690 ASP A O 1
ATOM 11130 N N . LYS A 1 691 ? 15.064 26.177 5.306 1.00 9.79 691 LYS A N 1
ATOM 11131 C CA . LYS A 1 691 ? 16.489 25.903 5.192 1.00 11.33 691 LYS A CA 1
ATOM 11132 C C . LYS A 1 691 ? 17.233 26.697 6.234 1.00 15.29 691 LYS A C 1
ATOM 11133 O O . LYS A 1 691 ? 16.678 27.627 6.811 1.00 13.44 691 LYS A O 1
ATOM 11152 N N . ARG A 1 692 ? 18.469 26.279 6.500 1.00 11.50 692 ARG A N 1
ATOM 11153 C CA . ARG A 1 692 ? 19.371 26.949 7.436 1.00 11.08 692 ARG A CA 1
ATOM 11154 C C . ARG A 1 692 ? 20.519 27.492 6.617 1.00 12.76 692 ARG A C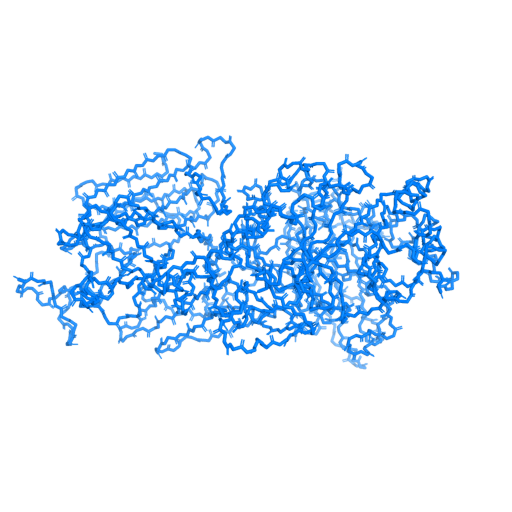 1
ATOM 11155 O O . ARG A 1 692 ? 21.165 26.770 5.867 1.00 14.74 692 ARG A O 1
ATOM 11176 N N . TYR A 1 693 ? 20.764 28.784 6.775 1.00 11.54 693 TYR A N 1
ATOM 11177 C CA . TYR A 1 693 ? 21.749 29.501 5.971 1.00 9.19 693 TYR A CA 1
ATOM 11178 C C . TYR A 1 693 ? 22.910 29.969 6.813 1.00 9.92 693 TYR A C 1
ATOM 11179 O O . TYR A 1 693 ? 22.728 30.673 7.807 1.00 13.59 693 TYR A O 1
ATOM 11197 N N . LYS A 1 694 ? 24.110 29.620 6.369 1.00 12.95 694 LYS A N 1
ATOM 11198 C CA . LYS A 1 694 ? 25.336 30.097 6.983 1.00 11.67 694 LYS A CA 1
ATOM 11199 C C . LYS A 1 694 ? 25.822 31.387 6.339 1.00 9.26 694 LYS A C 1
ATOM 11200 O O . LYS A 1 694 ? 25.971 31.481 5.109 1.00 12.01 694 LYS A O 1
ATOM 11219 N N . ASN A 1 695 ? 26.076 32.382 7.194 1.00 11.08 695 ASN A N 1
ATOM 11220 C CA . ASN A 1 695 ? 26.785 33.586 6.821 1.00 10.58 695 ASN A CA 1
ATOM 11221 C C . ASN A 1 695 ? 28.244 33.223 6.677 1.00 16.03 695 ASN A C 1
ATOM 11222 O O . ASN A 1 695 ? 28.880 32.850 7.661 1.00 16.29 695 ASN A O 1
ATOM 11233 N N . LEU A 1 696 ? 28.765 33.319 5.450 1.00 10.94 696 LEU A N 1
ATOM 11234 C CA . LEU A 1 696 ? 30.117 32.817 5.170 1.00 16.19 696 LEU A CA 1
ATOM 11235 C C . LEU A 1 696 ? 31.235 33.677 5.762 1.00 16.71 696 LEU A C 1
ATOM 11236 O O . LEU A 1 696 ? 32.369 33.228 5.847 1.00 22.14 696 LEU A O 1
ATOM 11252 N N . GLU A 1 697 ? 30.926 34.895 6.171 1.00 12.39 697 GLU A N 1
ATOM 11253 C CA . GLU A 1 697 ? 31.920 35.746 6.813 1.00 13.60 697 GLU A CA 1
ATOM 11254 C C . GLU A 1 697 ? 32.039 35.422 8.311 1.00 22.07 697 GLU A C 1
ATOM 11255 O O . GLU A 1 697 ? 33.146 35.351 8.844 1.00 24.19 697 GLU A O 1
ATOM 11267 N N . THR A 1 698 ? 30.900 35.219 8.974 1.00 20.52 698 THR A N 1
ATOM 11268 C CA . THR A 1 698 ? 30.869 35.040 10.434 1.00 19.12 698 THR A CA 1
ATOM 11269 C C . THR A 1 698 ? 30.741 33.584 10.884 1.00 21.21 698 THR A C 1
ATOM 11270 O O . THR A 1 698 ? 30.932 33.287 12.069 1.00 20.38 698 THR A O 1
ATOM 11281 N N . ASP A 1 699 ? 30.416 32.688 9.951 1.00 15.27 699 ASP A N 1
ATOM 11282 C CA . ASP A 1 699 ? 30.098 31.282 10.249 1.00 17.62 699 ASP A CA 1
ATOM 11283 C C . ASP A 1 699 ? 28.833 31.039 11.080 1.00 17.68 699 ASP A C 1
ATOM 11284 O O . ASP A 1 699 ? 28.541 29.912 11.471 1.00 20.13 699 ASP A O 1
ATOM 11293 N N . GLU A 1 700 ? 28.043 32.067 11.314 1.00 15.96 700 GLU A N 1
ATOM 11294 C CA . GLU A 1 700 ? 26.815 31.871 12.061 1.00 15.69 700 GLU A CA 1
ATOM 11295 C C . GLU A 1 700 ? 25.726 31.387 11.144 1.00 16.54 700 GLU A C 1
ATOM 11296 O O . GLU A 1 700 ? 25.755 31.684 9.961 1.00 14.99 700 GLU A O 1
ATOM 11308 N N . VAL A 1 701 ? 24.755 30.677 11.699 1.00 12.97 701 VAL A N 1
ATOM 11309 C CA . VAL A 1 701 ? 23.721 30.011 10.921 1.00 12.77 701 VAL A CA 1
ATOM 11310 C C . VAL A 1 701 ? 22.327 30.465 11.370 1.00 17.95 701 VAL A C 1
ATOM 11311 O O . VAL A 1 701 ? 22.057 30.519 12.556 1.00 13.34 701 VAL A O 1
ATOM 11324 N N . PHE A 1 702 ? 21.446 30.748 10.403 1.00 11.54 702 PHE A N 1
ATOM 11325 C CA . PHE A 1 702 ? 20.119 31.319 10.679 1.00 11.02 702 PHE A CA 1
ATOM 11326 C C . PHE A 1 702 ? 19.104 30.617 9.800 1.00 13.78 702 PHE A C 1
ATOM 11327 O O . PHE A 1 702 ? 19.390 30.288 8.639 1.00 13.59 702 PHE A O 1
ATOM 11344 N N . GLY A 1 703 ? 17.894 30.409 10.315 1.00 10.36 703 GLY A N 1
ATOM 11345 C CA . GLY A 1 703 ? 16.849 29.881 9.468 1.00 11.14 703 GLY A CA 1
ATOM 11346 C C . GLY A 1 703 ? 16.481 30.900 8.387 1.00 11.65 703 GLY A C 1
ATOM 11347 O O . GLY A 1 703 ? 16.602 32.092 8.602 1.00 9.54 703 GLY A O 1
ATOM 11351 N N . GLY A 1 704 ? 16.020 30.444 7.234 1.00 11.20 704 GLY A N 1
ATOM 11352 C CA . GLY A 1 704 ? 15.491 31.345 6.228 1.00 9.23 704 GLY A CA 1
ATOM 11353 C C . GLY A 1 704 ? 14.355 32.219 6.758 1.00 9.92 704 GLY A C 1
ATOM 11354 O O . GLY A 1 704 ? 14.247 33.404 6.430 1.00 9.52 704 GLY A O 1
ATOM 11358 N N . ASP A 1 705 ? 13.521 31.643 7.615 1.00 11.50 705 ASP A N 1
ATOM 11359 C CA . ASP A 1 705 ? 12.460 32.400 8.258 1.00 9.06 705 ASP A CA 1
ATOM 11360 C C . ASP A 1 705 ? 12.997 33.564 9.121 1.00 10.23 705 ASP A C 1
ATOM 11361 O O . ASP A 1 705 ? 12.475 34.703 9.062 1.00 10.40 705 ASP A O 1
ATOM 11370 N N . GLU A 1 706 ? 14.042 33.304 9.903 1.00 8.94 706 GLU A N 1
ATOM 11371 C CA . GLU A 1 706 ? 14.676 34.362 10.673 1.00 7.38 706 GLU A CA 1
ATOM 11372 C C . GLU A 1 706 ? 15.200 35.483 9.754 1.00 10.22 706 GLU A C 1
ATOM 11373 O O . GLU A 1 706 ? 15.035 36.673 10.038 1.00 9.42 706 GLU A O 1
ATOM 11385 N N . LEU A 1 707 ? 15.898 35.102 8.688 1.00 7.50 707 LEU A N 1
ATOM 11386 C CA . LEU A 1 707 ? 16.509 36.113 7.814 1.00 8.35 707 LEU A CA 1
ATOM 11387 C C . LEU A 1 707 ? 15.453 36.977 7.129 1.00 8.78 707 LEU A C 1
ATOM 11388 O O . LEU A 1 707 ? 15.687 38.151 6.915 1.00 7.63 707 LEU A O 1
ATOM 11404 N N . MET A 1 708 ? 14.286 36.403 6.819 1.00 7.10 708 MET A N 1
ATOM 11405 C CA . MET A 1 708 ? 13.226 37.144 6.152 1.00 7.80 708 MET A CA 1
ATOM 11406 C C . MET A 1 708 ? 12.314 37.913 7.100 1.00 9.72 708 MET A C 1
ATOM 11407 O O . MET A 1 708 ? 11.808 38.975 6.722 1.00 10.23 708 MET A O 1
ATOM 11421 N N . HIS A 1 709 ? 12.086 37.388 8.304 1.00 8.12 709 HIS A N 1
ATOM 11422 C CA . HIS A 1 709 ? 11.143 38.036 9.256 1.00 8.67 709 HIS A CA 1
ATOM 11423 C C . HIS A 1 709 ? 11.849 38.915 10.282 1.00 9.07 709 HIS A C 1
ATOM 11424 O O . HIS A 1 709 ? 11.374 40.025 10.574 1.00 10.28 709 HIS A O 1
ATOM 11437 N N . LEU A 1 710 ? 12.938 38.426 10.879 1.00 9.31 710 LEU A N 1
ATOM 11438 C CA . LEU A 1 710 ? 13.700 39.214 11.845 1.00 7.96 710 LEU A CA 1
ATOM 11439 C C . LEU A 1 710 ? 14.688 40.162 11.164 1.00 8.69 710 LEU A C 1
ATOM 11440 O O . LEU A 1 710 ? 14.905 41.308 11.598 1.00 10.39 710 LEU A O 1
ATOM 11456 N N . GLY A 1 711 ? 15.350 39.664 10.140 1.00 8.76 711 GLY A N 1
ATOM 11457 C CA . GLY A 1 711 ? 16.445 40.409 9.547 1.00 9.49 711 GLY A CA 1
ATOM 11458 C C . GLY A 1 711 ? 17.613 40.551 10.516 1.00 11.30 711 GLY A C 1
ATOM 11459 O O . GLY A 1 711 ? 17.844 39.730 11.404 1.00 10.86 711 GLY A O 1
ATOM 11463 N N . PHE A 1 712 ? 18.383 41.607 10.340 1.00 10.43 712 PHE A N 1
ATOM 11464 C CA . PHE A 1 712 ? 19.534 41.861 11.193 1.00 10.71 712 PHE A CA 1
ATOM 11465 C C . PHE A 1 712 ? 19.836 43.352 11.182 1.00 11.70 712 PHE A C 1
ATOM 11466 O O . PHE A 1 712 ? 19.381 44.084 10.311 1.00 9.03 712 PHE A O 1
ATOM 11483 N N . TYR A 1 713 ? 20.609 43.819 12.152 1.00 10.53 713 TYR A N 1
ATOM 11484 C CA . TYR A 1 713 ? 21.005 45.232 12.199 1.00 11.80 713 TYR A CA 1
ATOM 11485 C C . TYR A 1 713 ? 22.133 45.552 11.216 1.00 11.01 713 TYR A C 1
ATOM 11486 O O . TYR A 1 713 ? 23.109 44.779 11.081 1.00 10.59 713 TYR A O 1
ATOM 11504 N N . ASP A 1 714 ? 21.988 46.686 10.522 1.00 8.82 714 ASP A N 1
ATOM 11505 C CA . ASP A 1 714 ? 23.037 47.196 9.621 1.00 9.74 714 ASP A CA 1
ATOM 11506 C C . ASP A 1 714 ? 24.135 47.769 10.502 1.00 12.31 714 ASP A C 1
ATOM 11507 O O . ASP A 1 714 ? 23.859 48.344 11.543 1.00 11.97 714 ASP A O 1
ATOM 11516 N N . PRO A 1 715 ? 25.387 47.635 10.070 1.00 8.61 715 PRO A N 1
ATOM 11517 C CA . PRO A 1 715 ? 26.471 48.301 10.816 1.00 9.06 715 PRO A CA 1
ATOM 11518 C C . PRO A 1 715 ? 26.316 49.829 10.840 1.00 13.90 715 PRO A C 1
ATOM 11519 O O . PRO A 1 715 ? 25.812 50.421 9.893 1.00 15.37 715 PRO A O 1
ATOM 11530 N N . ILE A 1 716 ? 26.770 50.455 11.919 1.00 12.45 716 ILE A N 1
ATOM 11531 C CA . ILE A 1 716 ? 26.690 51.906 12.066 1.00 12.25 716 ILE A CA 1
ATOM 11532 C C . ILE A 1 716 ? 28.109 52.425 12.003 1.00 18.16 716 ILE A C 1
ATOM 11533 O O . ILE A 1 716 ? 28.936 52.075 12.843 1.00 18.00 716 ILE A O 1
ATOM 11549 N N . GLU A 1 717 ? 28.404 53.180 10.956 1.00 15.26 717 GLU A N 1
ATOM 11550 C CA . GLU A 1 717 ? 29.753 53.702 10.757 1.00 18.08 717 GLU A CA 1
ATOM 11551 C C . GLU A 1 717 ? 29.698 55.151 10.335 1.00 19.88 717 GLU A C 1
ATOM 11552 O O . GLU A 1 717 ? 28.728 55.596 9.748 1.00 24.50 717 GLU A O 1
ATOM 11564 N N . ARG A 1 718 ? 30.749 55.891 10.623 1.00 15.83 718 ARG A N 1
ATOM 11565 C CA . ARG A 1 718 ? 30.851 57.231 10.092 1.00 12.23 718 ARG A CA 1
ATOM 11566 C C . ARG A 1 718 ? 31.255 57.248 8.603 1.00 11.33 718 ARG A C 1
ATOM 11567 O O . ARG A 1 718 ? 31.833 56.300 8.072 1.00 13.87 718 ARG A O 1
ATOM 11588 N N . GLY A 1 719 ? 30.912 58.338 7.933 1.00 10.58 719 GLY A N 1
ATOM 11589 C CA . GLY A 1 719 ? 31.311 58.571 6.553 1.00 9.32 719 GLY A CA 1
ATOM 11590 C C . GLY A 1 719 ? 30.143 58.333 5.595 1.00 10.60 719 GLY A C 1
ATOM 11591 O O . GLY A 1 719 ? 29.277 57.481 5.804 1.00 11.39 719 GLY A O 1
ATOM 11595 N N . ASP A 1 720 ? 30.121 59.126 4.540 1.00 8.99 720 ASP A N 1
ATOM 11596 C CA . ASP A 1 720 ? 29.120 58.999 3.517 1.00 7.11 720 ASP A CA 1
ATOM 11597 C C . ASP A 1 720 ? 29.429 57.815 2.616 1.00 7.13 720 ASP A C 1
ATOM 11598 O O . ASP A 1 720 ? 30.595 57.391 2.466 1.00 8.46 720 ASP A O 1
ATOM 11607 N N . PHE A 1 721 ? 28.378 57.310 1.988 1.00 9.12 721 PHE A N 1
ATOM 11608 C CA . PHE A 1 721 ? 28.522 56.392 0.829 1.00 9.22 721 PHE A CA 1
ATOM 11609 C C . PHE A 1 721 ? 29.207 55.068 1.181 1.00 9.46 721 PHE A C 1
ATOM 11610 O O . PHE A 1 721 ? 30.133 54.658 0.500 1.00 10.23 721 PHE A O 1
ATO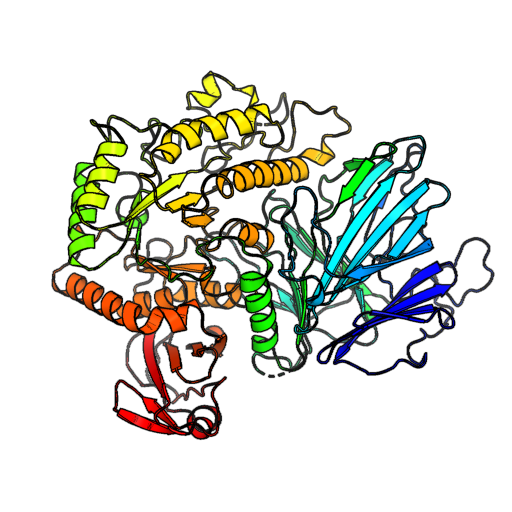M 11627 N N . LYS A 1 722 ? 28.743 54.400 2.239 1.00 10.46 722 LYS A N 1
ATOM 11628 C CA . LYS A 1 722 ? 29.365 53.168 2.735 1.00 11.86 722 LYS A CA 1
ATOM 11629 C C . LYS A 1 722 ? 28.533 51.961 2.351 1.00 11.31 722 LYS A C 1
ATOM 11630 O O . LYS A 1 722 ? 27.314 52.024 2.364 1.00 12.24 722 LYS A O 1
ATOM 11649 N N . ALA A 1 723 ? 29.201 50.855 2.048 1.00 8.75 723 ALA A N 1
ATOM 11650 C CA . ALA A 1 723 ? 28.520 49.633 1.582 1.00 7.27 723 ALA A CA 1
ATOM 11651 C C . ALA A 1 723 ? 28.958 48.418 2.381 1.00 9.11 723 ALA A C 1
ATOM 11652 O O . ALA A 1 723 ? 30.102 48.350 2.871 1.00 10.84 723 ALA A O 1
ATOM 11659 N N . LYS A 1 724 ? 28.052 47.433 2.491 1.00 8.57 724 LYS A N 1
ATOM 11660 C CA . LYS A 1 724 ? 28.383 46.145 3.076 1.00 7.72 724 LYS A CA 1
ATOM 11661 C C . LYS A 1 724 ? 27.718 45.055 2.236 1.00 9.67 724 LYS A C 1
ATOM 11662 O O . LYS A 1 724 ? 26.599 45.241 1.766 1.00 9.00 724 LYS A O 1
ATOM 11681 N N . MET A 1 725 ? 28.435 43.953 2.027 1.00 7.95 725 MET A N 1
ATOM 11682 C CA . MET A 1 725 ? 27.912 42.775 1.315 1.00 8.08 725 MET A CA 1
ATOM 11683 C C . MET A 1 725 ? 27.872 41.579 2.262 1.00 9.73 725 MET A C 1
ATOM 11684 O O . MET A 1 725 ? 28.675 41.493 3.232 1.00 10.81 725 MET A O 1
ATOM 11698 N N . TYR A 1 726 ? 26.930 40.671 1.971 1.00 11.01 726 TYR A N 1
ATOM 11699 C CA . TYR A 1 726 ? 26.729 39.451 2.761 1.00 8.61 726 TYR A CA 1
ATOM 11700 C C . TYR A 1 726 ? 26.586 38.288 1.793 1.00 10.73 726 TYR A C 1
ATOM 11701 O O . TYR A 1 726 ? 25.979 38.424 0.740 1.00 9.60 726 TYR A O 1
ATOM 11719 N N . HIS A 1 727 ? 27.137 37.141 2.165 1.00 8.50 727 HIS A N 1
ATOM 11720 C CA . HIS A 1 727 ? 27.014 35.933 1.363 1.00 8.58 727 HIS A CA 1
ATOM 11721 C C . HIS A 1 727 ? 26.533 34.792 2.258 1.00 11.50 727 HIS A C 1
ATOM 11722 O O . HIS A 1 727 ? 27.184 34.438 3.251 1.00 10.33 727 HIS A O 1
ATOM 11735 N N . PHE A 1 728 ? 25.372 34.233 1.911 1.00 11.09 728 PHE A N 1
ATOM 11736 C CA . PHE A 1 728 ? 24.754 33.136 2.663 1.00 10.97 728 PHE A CA 1
ATOM 11737 C C . PHE A 1 728 ? 24.678 31.877 1.810 1.00 10.67 728 PHE A C 1
ATOM 11738 O O . PHE A 1 728 ? 24.398 31.932 0.611 1.00 12.12 728 PHE A O 1
ATOM 11755 N N . LYS A 1 729 ? 24.918 30.731 2.447 1.00 11.58 729 LYS A N 1
ATOM 11756 C CA . LYS A 1 729 ? 24.788 29.455 1.789 1.00 10.58 729 LYS A CA 1
ATOM 11757 C C . LYS A 1 729 ? 24.088 28.452 2.688 1.00 9.49 729 LYS A C 1
ATOM 11758 O O . LYS A 1 729 ? 24.440 28.333 3.855 1.00 13.13 729 LYS A O 1
ATOM 11777 N N . ALA A 1 730 ? 23.119 27.728 2.142 1.00 9.71 730 ALA A N 1
ATOM 11778 C CA . ALA A 1 730 ? 22.338 26.777 2.914 1.00 12.15 730 ALA A CA 1
ATOM 11779 C C . ALA A 1 730 ? 23.251 25.624 3.314 1.00 15.80 730 ALA A C 1
ATOM 11780 O O . ALA A 1 730 ? 24.104 25.193 2.513 1.00 15.41 730 ALA A O 1
ATOM 11787 N N . ILE A 1 731 ? 23.087 25.124 4.542 1.00 13.35 731 ILE A N 1
ATOM 11788 C CA . ILE A 1 731 ? 23.936 24.013 5.000 1.00 14.28 731 ILE A CA 1
ATOM 11789 C C . ILE A 1 731 ? 23.149 22.719 4.924 1.00 30.20 731 ILE A C 1
ATOM 11790 O O . ILE A 1 731 ? 21.910 22.722 4.945 1.00 30.65 731 ILE A O 1
ATOM 11806 N N . ASN A 1 732 ? 23.865 21.605 4.826 1.00 45.57 732 ASN A N 1
ATOM 11807 C CA . ASN A 1 732 ? 23.212 20.303 4.914 1.00 71.33 732 ASN A CA 1
ATOM 11808 C C . ASN A 1 732 ? 23.521 19.634 6.247 1.00 75.60 732 ASN A C 1
ATOM 11809 O O . ASN A 1 732 ? 23.133 20.138 7.302 1.00 74.68 732 ASN A O 1
#

Secondary structure (DSSP, 8-state):
--EEEETTTTEEEEE-SSEEEEEEEEGGGEEEEEEEEE--S---STTPPP----TT----TT---TT--TTTS-BS--BTTSS--SPPSEEEE-TTS------EEEEEEEEES-PPPTTS-----SSGGGEEEEEEEEEETTTTEEEEEEEEEETTSSEEEEEEEEEE-SSS-EEEEEEEEEEEEESS---EEEE-B-BTTB----EEEE--BEEEEEE--SSSS-SSB-SEEEEE-TT------EEEEEE--SS-EEEEEEE-TTS-EEEEEEE--TT--EEE-TT-EEEPPPEEEEEESS-HHHHHHHHHHHHHHHT---TTTTSPPP-EEE-HHHHTT---HHHHHHHHHHHHHTT--EEEE-SSSBTT-SSTTS-TT--SB-TTT-TT-HHHHHHHHHHTT-EEEEEE-TTEE-SSSHHHHH-GGG---TTSPPPPBTTBEE--TTSHHHHHHHHHHHHHHHTTS---EEEE-------S---TTS-GGGGGGHHHHHHHHHHHHHHHHHHH-TTSEEEE-BTBBTT-SHHHHTT-SEEE-BS---HHHHHHHHHHHTTTS-GGGEEEEEE-SS-TTT-----HHHHHHHHTTSEEEEES-GGG--HHHHHHHHHHHHHHHHHHHHHHHSEEEEEE-GGGTEEEEEEE-TTS-EEEEEEEE-S--SSPPP-EE---S--TTSEEEETTT--EEEHHHHHHT-EEPP--SSSSEEEEEEEEE--

Sequence (727 aa):
NLIKFDDQNNKVFHLHNKQISYLLSIEDGGTLSHLYFGGAVKNYNNQLKYPRLDRGFSGNLPESLDRTFSRDSLPKEYSSAGEMDFHTPATIVRNPDGSNALFLAYKSYKIEDGKPDLKGLPHSWTKEDDEAQTLIIVTLEDKVSKLEYDLLYTIYRRDRPVIVRSVQVHNHGEEAVYLEKVVASMMQMDYVDKDFEVITLPGAHANERRVQRENIGQGIKVFSSYRGTSSHQMNPFMMALVDDHDTNEFFGEAYGFALAYSGNHKFEVERDQFGQIHVNTTGINDYNFKWKLNPNNEEFQTPEVVLMVYSDQGLNKMSQAFHSLIHERIMRSKFKDQIRPVLVNNWEATYFDFNEDKLKTIVDKAKKLGLEMFVLDDGWFGHRDDDNSSLGDWKVYKKKFPNGLGHFADYVHEQGLKFGLWFEPEMISYESNLYKEHPDYLHVPGRKPCPSRNQYVLELGRKEVRDNIFEQMVKILDSKKIDYIKWDMNRSLSDIYESDLPADQQGEAYHRYVLGYYDLLNKLVTTRYPDILFEGCSGGGGRFDVGQAYYTPQIWASDNTDAIERLKIQYGTSLLVYPQSMMTSHVSVSPNEQNGRITPFNTRGAVAMWGDLGYELDLTKMSDEESDQVVKQVTEYKKIREVTQFGTLYRLKASASNQCAWMMVDSNKNEAVVTVVNVMMAHAQPYCTKTKLAGLDPDKRYKNLETDEVFGGDELMHLGFYDPIERGDFKAKMYHFKAIN

Nearest PDB structures (foldseek):
  2xn0-assembly1_A  TM=1.001E+00  e=0.000E+00  Lactobacillus acidophilus NCFM
  4fnq-assembly1_A  TM=9.836E-01  e=3.047E-100  Geobacillus stearothermophilus
  6phw-assembly1_A  TM=9.774E-01  e=5.877E-91  Streptococcus pneumoniae TIGR4
  6phu-assembly1_A  TM=9.776E-01  e=2.488E-90  Streptococcus pneumoniae TIGR4
  8k1a-assembly1_C  TM=9.636E-01  e=3.056E-88  Blautia pseudococcoides

Radius of gyration: 26.74 Å; Cα contacts (8 Å, |Δi|>4): 1881; chains: 1; bounding box: 84×51×70 Å

Solvent-accessible surface area: 27896 Å² total

Foldseek 3Di:
DQWDADPVQQKIWGDAQFWIWIWGQDPQQFIAGQDIGGDDPDDDCPRPPDFDQDPQQQDAPPDPRNRDHPQPGWGWFAEPAGSHDDDGQWWKADPVRDRHDHKHWDDKDKAFWDDDFPLFFDFGDPDRLQKMKMWTWIARPPQGKIKTWIWMDGRPFQKIKIAIKMAGQDQWKMKILHHFRTKGKADPAFWKKWWFAAAAQQTGFIDIGGDDADKDKFKDPQLFCFRGTHQKMKIFHPPAAAFGKIKIKFWLATGIKIWIWHQHPNRMTMITIFHDSVLAIAIHGHGGMDITTMMMIGIDGTHLLSRLLSLACSLLPGRADFPCSLPADFAEEEACVAQNQNAALVLVLLLLLLCLVLPGAEYEYEPNFFDNPSDLQAAQVGLAGDCVRVVPGDLVSLVSSVVSRHAYAYEHALFWHACHHPCCVVCVVQFADPPDDDDADSRITGGQLLDPVSLVSSLVSVCVPPVVVSHQEYEHEAEGTHDHQAHVPDPPSRSSCRSVSNRSSVSVSLVVVCVVCSRHAYEYYYSACTRPGSRVSSRHVAYRHHPNQDLLSLLSSVVSSSSNHAQQRYAHEQEDPVTPPPRDGADSVSSLLSRLLHNYYYHHRSSPDDPVVSVVSSVSVVVSVVCNSQSNDFSKRWFDGCVVQKTKIKGAHPVQFKMKIKMKGADADPDDDKDFTADDDHDQAFWKAWPVPRDIDGNVCRHPVGGIDDHDDDGTDMDMIMIGTDD